Protein AF-D8LUQ8-F1 (afdb_monomer_lite)

pLDDT: mean 88.73, std 14.88, range [26.7, 98.81]

InterPro domains:
  IPR000489 Pterin-binding domain [PF00809] (180-424)
  IPR000489 Pterin-binding domain [PS00792] (179-194)
  IPR000489 Pterin-binding domain [PS00793] (213-226)
  IPR000489 Pterin-binding domain [PS50972] (177-434)
  IPR000550 7,8-Dihydro-6-hydroxymethylpterin-pyrophosphokinase, HPPK [PF01288] (4-136)
  IPR000550 7,8-Dihydro-6-hydroxymethylpterin-pyrophosphokinase, HPPK [PS00794] (85-96)
  IPR000550 7,8-Dihydro-6-hydroxymethylpterin-pyrophosphokinase, HPPK [TIGR01498] (3-136)
  IPR000550 7,8-Dihydro-6-hydroxymethylpterin-pyrophosphokinase, HPPK [cd00483] (3-134)
  IPR002109 Glutaredoxin [PF00462] (478-540)
  IPR006390 Dihydropteroate synthase domain [TIGR01496] (179-436)
  IPR006390 Dihydropteroate synthase domain [cd00739] (177-435)
  IPR011005 Dihydropteroate synthase-like superfamily [G3DSA:3.20.20.20] (165-441)
  IPR011005 Dihydropteroate synthase-like superfamily [SSF51717] (169-439)
  IPR011767 Glutaredoxin active site [PS00195] (480-496)
  IPR011899 Glutaredoxin, eukaryotic/virial [TIGR02180] (478-558)
  IPR014025 Glutaredoxin subgroup [PR00160] (478-496)
  IPR014025 Glutaredoxin subgroup [PR00160] (523-536)
  IPR014025 Glutaredoxin subgroup [PR00160] (537-550)
  IPR035907 7,8-Dihydro-6-hydroxymethylpterin-pyrophosphokinase HPPK superfamily [G3DSA:3.30.70.560] (1-160)
  IPR035907 7,8-Dihydro-6-hydroxymethylpterin-pyrophosphokinase HPPK superfamily [SSF55083] (2-159)

Organism: Blastocystis hominis (NCBI:txid12968)

Foldseek 3Di:
DKWKKKKKAQDDLQVVLVLLLLVLVVVAWAWQAKFFWWWFQQPPDNPTGTMTMIMTMTHHPDDPLVVVVSQVVSQVVQPFDDDPDSDGGRMDIATQADPLDFDWACCSDPDHIDGPNPPCQLADLSNLVNCCLPFQQDARNPVRDGSVRSNVVYDNVRTFGWFAFPVSDTHTQPPFAAEEAEQEQEPVPQPPDDDDDSLVSSLVVVVVLVVLPHQAYEYWDADQAQPGDDDDPVSRLVRGLSNLLVCVVVVPPRAYEYEDLDQVSVVSSVVSPHGEYEHQQLNPVPVVNLLSCQVSLGAYEREDADDGSHCLLVQADDPDLLLVLLLVQLVSLSVSVSSHHHLNRYEYESPQQHSHDLVSSVVNLVVVLVSCVNNSNRAYEYEPQLHPSLCVVVVPDGSVVSLVSLLVSLLSCGVNRHRYYYYNNSNSNVVSRLVSCCVPDPVVVFPVPPDDDDDGPDDPPPCQLLNVVQVLLQVWQKEKEFAPPDVQSVLLVVLLVVLVFDYHYHHLVVDPCSQSNLVSCCVVPVDSHDIFIHGRSDTQGTSVSSVVCSVVVNNNVSRPPD

Structure (mmCIF, N/CA/C/O backbone):
data_AF-D8LUQ8-F1
#
_entry.id   AF-D8LUQ8-F1
#
loop_
_atom_site.group_PDB
_atom_site.id
_atom_site.type_symbol
_atom_site.label_atom_id
_atom_site.label_alt_id
_atom_site.label_comp_id
_atom_site.label_asym_id
_atom_site.label_entity_id
_atom_site.label_seq_id
_atom_site.pdbx_PDB_ins_code
_atom_site.Cartn_x
_atom_site.Cartn_y
_atom_site.Cartn_z
_atom_site.occupancy
_atom_site.B_iso_or_equiv
_atom_site.auth_seq_id
_atom_site.auth_comp_id
_atom_site.auth_asym_id
_atom_site.auth_atom_id
_atom_site.pdbx_PDB_model_num
ATOM 1 N N . MET A 1 1 ? -12.960 21.376 17.945 1.00 94.19 1 MET A N 1
ATOM 2 C CA . MET A 1 1 ? -12.318 20.410 18.875 1.00 94.19 1 MET A CA 1
ATOM 3 C C . MET A 1 1 ? -11.673 19.261 18.103 1.00 94.19 1 MET A C 1
ATOM 5 O O . MET A 1 1 ? -12.253 18.829 17.116 1.00 94.19 1 MET A O 1
ATOM 9 N N . GLN A 1 2 ? -10.505 18.765 18.534 1.00 96.94 2 GLN A N 1
ATOM 10 C CA . GLN A 1 2 ? -9.845 17.589 17.940 1.00 96.94 2 GLN A CA 1
ATOM 11 C C . GLN A 1 2 ? -10.451 16.288 18.478 1.00 96.94 2 GLN A C 1
ATOM 13 O O . GLN A 1 2 ? -10.588 16.130 19.690 1.00 96.94 2 GLN A O 1
ATOM 18 N N . VAL A 1 3 ? -10.766 15.347 17.591 1.00 97.94 3 VAL A N 1
ATOM 19 C CA . VAL A 1 3 ? -11.394 14.066 17.932 1.00 97.94 3 VAL A CA 1
ATOM 20 C C . VAL A 1 3 ? -10.719 12.938 17.160 1.00 97.94 3 VAL A C 1
ATOM 22 O O . VAL A 1 3 ? -10.361 13.102 15.993 1.00 97.94 3 VAL A O 1
ATOM 25 N N . PHE A 1 4 ? -10.577 11.783 17.802 1.00 98.31 4 PHE A N 1
ATOM 26 C CA . PHE A 1 4 ? -10.117 10.557 17.156 1.00 98.31 4 PHE A CA 1
ATOM 27 C C . PHE A 1 4 ? -11.266 9.557 17.095 1.00 98.31 4 PHE A C 1
ATOM 29 O O . PHE A 1 4 ? -11.892 9.276 18.119 1.00 98.31 4 PHE A O 1
ATOM 36 N N . LEU A 1 5 ? -11.543 9.031 15.903 1.00 98.12 5 LEU A N 1
ATOM 37 C CA . LEU A 1 5 ? -12.611 8.067 15.653 1.00 98.12 5 LEU A CA 1
ATOM 38 C C . LEU A 1 5 ? -12.009 6.754 15.146 1.00 98.12 5 LEU A C 1
ATOM 40 O O . LEU A 1 5 ? -11.190 6.773 14.229 1.00 98.12 5 LEU A O 1
ATOM 44 N N . ALA A 1 6 ? -12.418 5.622 15.712 1.00 97.56 6 ALA A N 1
ATOM 45 C CA . ALA A 1 6 ? -12.130 4.307 15.145 1.00 97.56 6 ALA A CA 1
ATOM 46 C C . ALA A 1 6 ? -13.160 3.963 14.068 1.00 97.56 6 ALA A C 1
ATOM 48 O O . ALA A 1 6 ? -14.345 4.240 14.237 1.00 97.56 6 ALA A O 1
ATOM 49 N N . LEU A 1 7 ? -12.696 3.331 12.992 1.00 96.94 7 LEU A N 1
ATOM 50 C CA . LEU A 1 7 ? -13.496 2.801 11.894 1.00 96.94 7 LEU A CA 1
ATOM 51 C C . LEU A 1 7 ? -13.248 1.295 11.783 1.00 96.94 7 LEU A C 1
ATOM 53 O O . LEU A 1 7 ? -12.090 0.882 11.734 1.00 96.94 7 LEU A O 1
ATOM 57 N N . GLY A 1 8 ? -14.310 0.492 11.703 1.00 95.56 8 GLY A N 1
ATOM 58 C CA . GLY A 1 8 ? -14.206 -0.967 11.591 1.00 95.56 8 GLY A CA 1
ATOM 59 C C . GLY A 1 8 ? -15.262 -1.581 10.671 1.00 95.56 8 GLY A C 1
ATOM 60 O O . GLY A 1 8 ? -16.427 -1.196 10.723 1.00 95.56 8 GLY A O 1
ATOM 61 N N . SER A 1 9 ? -14.884 -2.549 9.833 1.00 94.19 9 SER A N 1
ATOM 62 C CA . SER A 1 9 ? -15.820 -3.289 8.967 1.00 94.19 9 SER A CA 1
ATOM 63 C C . SER A 1 9 ? -15.383 -4.741 8.771 1.00 94.19 9 SER A C 1
ATOM 65 O O . SER A 1 9 ? -14.209 -4.989 8.497 1.00 94.19 9 SER A O 1
ATOM 67 N N . ASN A 1 10 ? -16.312 -5.699 8.865 1.00 90.00 10 ASN A N 1
ATOM 68 C CA . ASN A 1 10 ? -16.039 -7.121 8.591 1.00 90.00 10 ASN A CA 1
ATOM 69 C C . ASN A 1 10 ? -17.071 -7.827 7.698 1.00 90.00 10 ASN A C 1
ATOM 71 O O . ASN A 1 10 ? -16.966 -9.032 7.487 1.00 90.00 10 ASN A O 1
ATOM 75 N N . ILE A 1 11 ? -18.045 -7.100 7.146 1.00 85.12 11 ILE A N 1
ATOM 76 C CA . ILE A 1 11 ? -19.041 -7.645 6.214 1.00 85.12 11 ILE A CA 1
ATOM 77 C C . ILE A 1 11 ? -18.787 -7.097 4.808 1.00 85.12 11 ILE A C 1
ATOM 79 O O . ILE A 1 11 ? -18.533 -5.905 4.643 1.00 85.12 11 ILE A O 1
ATOM 83 N N . GLY A 1 12 ? -18.938 -7.949 3.789 1.00 85.19 12 GLY A N 1
ATOM 84 C CA . GLY A 1 12 ? -18.975 -7.545 2.382 1.00 85.19 12 GLY A CA 1
ATOM 85 C C . GLY A 1 12 ? -17.694 -6.853 1.909 1.00 85.19 12 GLY A C 1
ATOM 86 O O . GLY A 1 12 ? -16.588 -7.238 2.286 1.00 85.19 12 GLY A O 1
ATOM 87 N N . ASN A 1 13 ? -17.836 -5.814 1.080 1.00 87.44 13 ASN A N 1
ATOM 88 C CA . ASN A 1 13 ? -16.705 -5.019 0.597 1.00 87.44 13 ASN A CA 1
ATOM 89 C C . ASN A 1 13 ? -16.265 -4.010 1.681 1.00 87.44 13 ASN A C 1
ATOM 91 O O . ASN A 1 13 ? -16.619 -2.829 1.655 1.00 87.44 13 ASN A O 1
ATOM 95 N N . ARG A 1 14 ? -15.511 -4.520 2.664 1.00 92.62 14 ARG A N 1
ATOM 96 C CA . ARG A 1 14 ? -15.086 -3.824 3.894 1.00 92.62 14 ARG A CA 1
ATOM 97 C C . ARG A 1 14 ? -14.444 -2.460 3.620 1.00 92.62 14 ARG A C 1
ATOM 99 O O . ARG A 1 14 ? -14.806 -1.459 4.230 1.00 92.62 14 ARG A O 1
ATOM 106 N N . GLN A 1 15 ? -13.532 -2.397 2.656 1.00 91.38 15 GLN A N 1
ATOM 107 C CA . GLN A 1 15 ? -12.870 -1.156 2.246 1.00 91.38 15 GLN A CA 1
ATOM 108 C C . GLN A 1 15 ? -13.861 -0.125 1.679 1.00 91.38 15 GLN A C 1
ATOM 110 O O . GLN A 1 15 ? -13.803 1.040 2.059 1.00 91.38 15 GLN A O 1
ATOM 115 N N . LYS A 1 16 ? -14.833 -0.532 0.843 1.00 91.62 16 LYS A N 1
ATOM 116 C CA . LYS A 1 16 ? -15.834 0.379 0.270 1.00 91.62 16 LYS A CA 1
ATOM 117 C C . LYS A 1 16 ? -16.682 0.990 1.376 1.00 91.62 16 LYS A C 1
ATOM 119 O O . LYS A 1 16 ? -17.020 2.173 1.305 1.00 91.62 16 LYS A O 1
ATOM 124 N N . HIS A 1 17 ? -16.982 0.215 2.418 1.00 94.38 17 HIS A N 1
ATOM 125 C CA . HIS A 1 17 ? -17.635 0.737 3.613 1.00 94.38 17 HIS A CA 1
ATOM 126 C C . HIS A 1 17 ? -16.763 1.791 4.306 1.00 94.38 17 HIS A C 1
ATOM 128 O O . HIS A 1 17 ? -17.262 2.875 4.590 1.00 94.38 17 HIS A O 1
ATOM 134 N N . LEU A 1 18 ? -15.463 1.547 4.492 1.00 95.31 18 LEU A N 1
ATOM 135 C CA . LEU A 1 18 ? -14.548 2.531 5.088 1.00 95.31 18 LEU A CA 1
ATOM 136 C C . LEU A 1 18 ? -14.439 3.827 4.261 1.00 95.31 18 LEU A C 1
ATOM 138 O O . LEU A 1 18 ? -14.571 4.912 4.827 1.00 95.31 18 LEU A O 1
ATOM 142 N N . TYR A 1 19 ? -14.291 3.749 2.932 1.00 94.31 19 TYR A N 1
ATOM 143 C CA . TYR A 1 19 ? -14.283 4.941 2.064 1.00 94.31 19 TYR A CA 1
ATOM 144 C C . TYR A 1 19 ? -15.612 5.707 2.131 1.00 94.31 19 TYR A C 1
ATOM 146 O O . TYR A 1 19 ? -15.629 6.935 2.234 1.00 94.31 19 TYR A O 1
ATOM 154 N N . THR A 1 20 ? -16.739 4.989 2.137 1.00 94.75 20 THR A N 1
ATOM 155 C CA . THR A 1 20 ? -18.073 5.597 2.263 1.00 94.75 20 THR A CA 1
ATOM 156 C C . THR A 1 20 ? -18.247 6.278 3.621 1.00 94.75 20 THR A C 1
ATOM 158 O O . THR A 1 20 ? -18.780 7.387 3.688 1.00 94.75 20 THR A O 1
ATOM 161 N N . ALA A 1 21 ? -17.760 5.656 4.698 1.00 95.94 21 ALA A N 1
ATOM 162 C CA . ALA A 1 21 ? -17.784 6.222 6.040 1.00 95.94 21 ALA A CA 1
ATOM 163 C C . ALA A 1 21 ? -16.956 7.510 6.114 1.00 95.94 21 ALA A C 1
ATOM 165 O O . ALA A 1 21 ? -17.460 8.521 6.596 1.00 95.94 21 ALA A O 1
ATOM 166 N N . LEU A 1 22 ? -15.736 7.522 5.561 1.00 95.56 22 LEU A N 1
ATOM 167 C CA . LEU A 1 22 ? -14.912 8.732 5.473 1.00 95.56 22 LEU A CA 1
ATOM 168 C C . LEU A 1 22 ? -15.603 9.846 4.676 1.00 95.56 22 LEU A C 1
ATOM 170 O O . LEU A 1 22 ? -15.629 10.992 5.125 1.00 95.56 22 LEU A O 1
ATOM 174 N N . SER A 1 23 ? -16.205 9.519 3.528 1.00 94.12 23 SER A N 1
ATOM 175 C CA . SER A 1 23 ? -16.953 10.485 2.711 1.00 94.12 23 SER A CA 1
ATOM 176 C C . SER A 1 23 ? -18.131 11.097 3.479 1.00 94.12 23 SER A C 1
ATOM 178 O O . SER A 1 23 ? -18.340 12.311 3.439 1.00 94.12 23 SER A O 1
ATOM 180 N N . LYS A 1 24 ? -18.873 10.286 4.244 1.00 95.75 24 LYS A N 1
ATOM 181 C CA . LYS A 1 24 ? -19.963 10.769 5.103 1.00 95.75 24 LYS A CA 1
ATOM 182 C C . LYS A 1 24 ? -19.452 11.593 6.290 1.00 95.75 24 LYS A C 1
ATOM 184 O O . LYS A 1 24 ? -20.030 12.638 6.575 1.00 95.75 24 LYS A O 1
ATOM 189 N N . LEU A 1 25 ? -18.360 11.181 6.937 1.00 95.88 25 LEU A N 1
ATOM 190 C CA . LEU A 1 25 ? -17.743 11.912 8.051 1.00 95.88 25 LEU A CA 1
ATOM 191 C C . LEU A 1 25 ? -17.271 13.309 7.633 1.00 95.88 25 LEU A C 1
ATOM 193 O O . LEU A 1 25 ? -17.487 14.265 8.372 1.00 95.88 25 LEU A O 1
ATOM 197 N N . ARG A 1 26 ? -16.726 13.461 6.420 1.00 93.88 26 ARG A N 1
ATOM 198 C CA . ARG A 1 26 ? -16.320 14.770 5.870 1.00 93.88 26 ARG A CA 1
ATOM 199 C C . ARG A 1 26 ? -17.456 15.782 5.752 1.00 93.88 26 ARG A C 1
ATOM 201 O O . ARG A 1 26 ? -17.197 16.978 5.688 1.00 93.88 26 ARG A O 1
ATOM 208 N N . ARG A 1 27 ? -18.710 15.324 5.711 1.00 94.62 27 ARG A N 1
ATOM 209 C CA . ARG A 1 27 ? -19.885 16.208 5.651 1.00 94.62 27 ARG A CA 1
ATOM 210 C C . ARG A 1 27 ? -20.254 16.797 7.012 1.00 94.62 27 ARG A C 1
ATOM 212 O O . ARG A 1 27 ? -21.011 17.758 7.049 1.00 94.62 27 ARG A O 1
ATOM 219 N N . ILE A 1 28 ? -19.761 16.211 8.105 1.00 95.12 28 ILE A N 1
ATOM 220 C CA . ILE A 1 28 ? -20.107 16.604 9.482 1.00 95.12 28 ILE A CA 1
ATOM 221 C C . ILE A 1 28 ? -18.893 17.052 10.311 1.00 95.12 28 ILE A C 1
ATOM 223 O O . ILE A 1 28 ? -19.059 17.646 11.373 1.00 95.12 28 ILE A O 1
ATOM 227 N N . ALA A 1 29 ? -17.675 16.764 9.851 1.00 95.56 29 ALA A N 1
ATOM 228 C CA . ALA A 1 29 ? -16.430 17.132 10.510 1.00 95.56 29 ALA A CA 1
ATOM 229 C C . ALA A 1 29 ? -15.303 17.334 9.485 1.00 95.56 29 ALA A C 1
ATOM 231 O O . ALA A 1 29 ? -15.296 16.736 8.409 1.00 95.56 29 ALA A O 1
ATOM 232 N N . SER A 1 30 ? -14.308 18.148 9.836 1.00 95.31 30 SER A N 1
ATOM 233 C CA . SER A 1 30 ? -13.109 18.341 9.021 1.00 95.31 30 SER A CA 1
ATOM 234 C C . SER A 1 30 ? -12.142 17.178 9.249 1.00 95.31 30 SER A C 1
ATOM 236 O O . SER A 1 30 ? -11.508 17.093 10.298 1.00 95.31 30 SER A O 1
ATOM 238 N N . LEU A 1 31 ? -12.032 16.265 8.281 1.00 94.56 31 LEU A N 1
ATOM 239 C CA . LEU A 1 31 ? -11.044 15.185 8.316 1.00 94.56 31 LEU A CA 1
ATOM 240 C C . LEU A 1 31 ? -9.633 15.767 8.170 1.00 94.56 31 LEU A C 1
ATOM 242 O O . LEU A 1 31 ? -9.360 16.467 7.199 1.00 94.56 31 LEU A O 1
ATOM 246 N N . LYS A 1 32 ? -8.749 15.467 9.124 1.00 94.56 32 LYS A N 1
ATOM 247 C CA . LYS A 1 32 ? -7.365 15.963 9.146 1.00 94.56 32 LYS A CA 1
ATOM 248 C C . LYS A 1 32 ? -6.334 14.899 8.815 1.00 94.56 32 LYS A C 1
ATOM 250 O O . LYS A 1 32 ? -5.311 15.227 8.233 1.00 94.56 32 LYS A O 1
ATOM 255 N N . ASP A 1 33 ? -6.576 13.659 9.229 1.00 94.56 33 ASP A N 1
ATOM 256 C CA . ASP A 1 33 ? -5.635 12.556 9.036 1.00 94.56 33 ASP A CA 1
ATOM 257 C C . ASP A 1 33 ? -6.355 11.203 9.146 1.00 94.56 33 ASP A C 1
ATOM 259 O O . ASP A 1 33 ? -7.444 11.098 9.724 1.00 94.56 33 ASP A O 1
ATOM 263 N N . THR A 1 34 ? -5.721 10.158 8.636 1.00 97.50 34 THR A N 1
ATOM 264 C CA . THR A 1 34 ? -6.110 8.755 8.797 1.00 97.50 34 THR A CA 1
ATOM 265 C C . THR A 1 34 ? -4.868 7.928 9.101 1.00 97.50 34 THR A C 1
ATOM 267 O O . THR A 1 34 ? -3.798 8.204 8.565 1.00 97.50 34 THR A O 1
ATOM 270 N N . SER A 1 35 ? -5.009 6.872 9.892 1.00 98.06 35 SER A N 1
ATOM 271 C CA . SER A 1 35 ? -3.967 5.863 10.082 1.00 98.06 35 SER A CA 1
ATOM 272 C C . SER A 1 35 ? -3.723 5.065 8.798 1.00 98.06 35 SER A C 1
ATOM 274 O O . SER A 1 35 ? -4.398 5.267 7.786 1.00 98.06 35 SER A O 1
ATOM 276 N N . PHE A 1 36 ? -2.817 4.088 8.846 1.00 97.75 36 PHE A N 1
ATOM 277 C CA . PHE A 1 36 ? -2.849 3.011 7.857 1.00 97.75 36 PHE A CA 1
ATOM 278 C C . PHE A 1 36 ? -4.036 2.072 8.113 1.00 97.75 36 PHE A C 1
ATOM 280 O O . PHE A 1 36 ? -4.736 2.188 9.126 1.00 97.75 36 PHE A O 1
ATOM 287 N N . LEU A 1 37 ? -4.270 1.155 7.179 1.00 97.19 37 LEU A N 1
ATOM 288 C CA . LEU A 1 37 ? -5.329 0.163 7.264 1.00 97.19 37 LEU A CA 1
ATOM 289 C C . LEU A 1 37 ? -4.776 -1.141 7.832 1.00 97.19 37 LEU A C 1
ATOM 291 O O . LEU A 1 37 ? -3.694 -1.580 7.436 1.00 97.19 37 LEU A O 1
ATOM 295 N N . TYR A 1 38 ? -5.520 -1.754 8.750 1.00 96.31 38 TYR A N 1
ATOM 296 C CA . TYR A 1 38 ? -5.112 -2.991 9.405 1.00 96.31 38 TYR A CA 1
ATOM 297 C C . TYR A 1 38 ? -6.177 -4.066 9.259 1.00 96.31 38 TYR A C 1
ATOM 299 O O . TYR A 1 38 ? -7.337 -3.840 9.595 1.00 96.31 38 TYR A O 1
ATOM 307 N N . ASP A 1 39 ? -5.768 -5.244 8.804 1.00 92.81 39 ASP A N 1
ATOM 308 C CA . ASP A 1 39 ? -6.591 -6.444 8.788 1.00 92.81 39 ASP A CA 1
ATOM 309 C C . ASP A 1 39 ? -6.360 -7.232 10.080 1.00 92.81 39 ASP A C 1
ATOM 311 O O . ASP A 1 39 ? -5.232 -7.633 10.380 1.00 92.81 39 ASP A O 1
ATOM 315 N N . THR A 1 40 ? -7.412 -7.451 10.868 1.00 89.12 40 THR A N 1
ATOM 316 C CA . THR A 1 40 ? -7.313 -8.015 12.223 1.00 89.12 40 THR A CA 1
ATOM 317 C C . THR A 1 40 ? -8.319 -9.140 12.440 1.00 89.12 40 THR A C 1
ATOM 319 O O . THR A 1 40 ? -9.447 -9.087 11.945 1.00 89.12 40 THR A O 1
ATOM 322 N N . LYS A 1 41 ? -7.966 -10.144 13.252 1.00 82.06 41 LYS A N 1
ATOM 323 C CA . LYS A 1 41 ? -8.953 -11.129 13.725 1.00 82.06 41 LYS A CA 1
ATOM 324 C C . LYS A 1 41 ? -10.044 -10.440 14.548 1.00 82.06 41 LYS A C 1
ATOM 326 O O . LYS A 1 41 ? -9.816 -9.388 15.153 1.00 82.06 41 LYS A O 1
ATOM 331 N N . ALA A 1 42 ? -11.230 -11.036 14.577 1.00 73.62 42 ALA A N 1
ATOM 332 C CA . ALA A 1 42 ? -12.265 -10.624 15.510 1.00 73.62 42 ALA A CA 1
ATOM 333 C C . ALA A 1 42 ? -11.797 -10.921 16.945 1.00 73.62 42 ALA A C 1
ATOM 335 O O . ALA A 1 42 ? -11.391 -12.036 17.254 1.00 73.62 42 ALA A O 1
ATOM 336 N N . MET A 1 43 ? -11.829 -9.916 17.825 1.00 62.88 43 MET A N 1
ATOM 337 C CA . MET A 1 43 ? -11.253 -10.039 19.173 1.00 62.88 43 MET A CA 1
ATOM 338 C C . MET A 1 43 ? -12.047 -10.975 20.101 1.00 62.88 43 MET A C 1
ATOM 340 O O . MET A 1 43 ? -11.480 -11.500 21.053 1.00 62.88 43 MET A O 1
ATOM 344 N N . TYR A 1 44 ? -13.351 -11.153 19.870 1.00 58.12 44 TYR A N 1
ATOM 345 C CA . TYR A 1 44 ? -14.238 -11.855 20.810 1.00 58.12 44 TYR A CA 1
ATOM 346 C C . TYR A 1 44 ? -14.945 -13.077 20.214 1.00 58.12 44 TYR A C 1
ATOM 348 O O . TYR A 1 44 ? -15.579 -13.812 20.963 1.00 58.12 44 TYR A O 1
ATOM 356 N N . GLU A 1 45 ? -14.850 -13.298 18.898 1.00 58.12 45 GLU A N 1
ATOM 357 C CA . GLU A 1 45 ? -15.510 -14.417 18.220 1.00 58.12 45 GLU A CA 1
ATOM 358 C C . GLU A 1 45 ? -14.642 -14.984 17.099 1.00 58.12 45 GLU A C 1
ATOM 360 O O . GLU A 1 45 ? -14.465 -14.357 16.058 1.00 58.12 45 GLU A O 1
ATOM 365 N N . GLU A 1 46 ? -14.141 -16.201 17.292 1.00 57.06 46 GLU A N 1
ATOM 366 C CA . GLU A 1 46 ? -13.213 -16.856 16.359 1.00 57.06 46 GLU A CA 1
ATOM 367 C C . GLU A 1 46 ? -13.856 -17.207 15.004 1.00 57.06 46 GLU A C 1
ATOM 369 O O . GLU A 1 46 ? -13.160 -17.304 14.000 1.00 57.06 46 GLU A O 1
ATOM 374 N N . ASN A 1 47 ? -15.188 -17.319 14.942 1.00 58.31 47 ASN A N 1
ATOM 375 C CA . ASN A 1 47 ? -15.930 -17.711 13.735 1.00 58.31 47 ASN A CA 1
ATOM 376 C C . ASN A 1 47 ? -16.382 -16.529 12.851 1.00 58.31 47 ASN A C 1
ATOM 378 O O . ASN A 1 47 ? -17.236 -16.707 11.980 1.00 58.31 47 ASN A O 1
ATOM 382 N N . GLN A 1 48 ? -15.864 -15.316 13.074 1.00 63.53 48 GLN A N 1
ATOM 383 C CA . GLN A 1 48 ? -16.188 -14.145 12.252 1.00 63.53 48 GLN A CA 1
ATOM 384 C C . GLN A 1 48 ? -15.099 -13.844 11.216 1.00 63.53 48 GLN A C 1
ATOM 386 O O . GLN A 1 48 ? -13.906 -14.025 11.456 1.00 63.53 48 GLN A O 1
ATOM 391 N N . SER A 1 49 ? -15.513 -13.287 10.075 1.00 77.44 49 SER A N 1
ATOM 392 C CA . SER A 1 49 ? -14.587 -12.703 9.104 1.00 77.44 49 SER A CA 1
ATOM 393 C C . SER A 1 49 ? -13.712 -11.626 9.754 1.00 77.44 49 SER A C 1
ATOM 395 O O . SER A 1 49 ? -14.151 -10.896 10.650 1.00 77.44 49 SER A O 1
ATOM 397 N N . ARG A 1 50 ? -12.471 -11.510 9.269 1.00 87.56 50 ARG A N 1
ATOM 398 C CA . ARG A 1 50 ? -11.502 -10.513 9.737 1.00 87.56 50 ARG A CA 1
ATOM 399 C C . ARG A 1 50 ? -12.017 -9.087 9.515 1.00 87.56 50 ARG A C 1
ATOM 401 O O . ARG A 1 50 ? -12.705 -8.797 8.531 1.00 87.56 50 ARG A O 1
ATOM 408 N N . PHE A 1 51 ? -11.652 -8.186 10.416 1.00 90.62 51 PHE A N 1
ATOM 409 C CA . PHE A 1 51 ? -12.003 -6.773 10.351 1.00 90.62 51 PHE A CA 1
ATOM 410 C C . PHE A 1 51 ? -10.930 -5.980 9.616 1.00 90.62 51 PHE A C 1
ATOM 412 O O . PHE A 1 51 ? -9.747 -6.155 9.885 1.00 90.62 51 PHE A O 1
ATOM 419 N N . LEU A 1 52 ? -11.354 -5.038 8.775 1.00 95.19 52 LEU A N 1
ATOM 420 C CA . LEU A 1 52 ? -10.515 -3.902 8.411 1.00 95.19 52 LEU A CA 1
ATOM 421 C C . LEU A 1 52 ? -10.751 -2.782 9.421 1.00 95.19 52 LEU A C 1
ATOM 423 O O . LEU A 1 52 ? -11.887 -2.328 9.577 1.00 95.19 52 LEU A O 1
ATOM 427 N N . ASN A 1 53 ? -9.682 -2.362 10.093 1.00 97.00 53 ASN A N 1
ATOM 428 C CA . ASN A 1 53 ? -9.684 -1.329 11.119 1.00 97.00 53 ASN A CA 1
ATOM 429 C C . ASN A 1 53 ? -8.763 -0.171 10.744 1.00 97.00 53 ASN A C 1
ATOM 431 O O . ASN A 1 53 ? -7.658 -0.368 10.233 1.00 97.00 53 ASN A O 1
ATOM 435 N N . ALA A 1 54 ? -9.207 1.038 11.067 1.00 97.81 54 ALA A N 1
ATOM 436 C CA . ALA A 1 54 ? -8.402 2.243 10.982 1.00 97.81 54 ALA A CA 1
ATOM 437 C C . ALA A 1 54 ? -8.861 3.283 12.009 1.00 97.81 54 ALA A C 1
ATOM 439 O O . ALA A 1 54 ? -9.928 3.163 12.609 1.00 97.81 54 ALA A O 1
ATOM 440 N N . VAL A 1 55 ? -8.063 4.329 12.197 1.00 98.25 55 VAL A N 1
ATOM 441 C CA . VAL A 1 55 ? -8.431 5.511 12.979 1.00 98.25 55 VAL A CA 1
ATOM 442 C C . VAL A 1 55 ? -8.391 6.726 12.069 1.00 98.25 55 VAL A C 1
ATOM 444 O O . VAL A 1 55 ? -7.524 6.839 11.203 1.00 98.25 55 VAL A O 1
ATOM 447 N N . CYS A 1 56 ? -9.322 7.653 12.259 1.00 97.69 56 CYS A N 1
ATOM 448 C CA . CYS A 1 56 ? -9.257 8.967 11.644 1.00 97.69 56 CYS A CA 1
ATOM 449 C C . CYS A 1 56 ? -9.243 10.073 12.696 1.00 97.69 56 CYS A C 1
ATOM 451 O O . CYS A 1 56 ? -9.857 9.975 13.761 1.00 97.69 56 CYS A O 1
ATOM 453 N N . LYS A 1 57 ? -8.508 11.136 12.381 1.00 97.50 57 LYS A N 1
ATOM 454 C CA . LYS A 1 57 ? -8.450 12.367 13.160 1.00 97.50 57 LYS A CA 1
ATOM 455 C C . LYS A 1 57 ? -9.340 13.394 12.484 1.00 97.50 57 LYS A C 1
ATOM 457 O O . LYS A 1 57 ? -9.147 13.705 11.306 1.00 97.50 57 LYS A O 1
ATOM 462 N N . VAL A 1 58 ? -10.290 13.936 13.232 1.00 97.19 58 VAL A N 1
ATOM 463 C CA . VAL A 1 58 ? -11.228 14.946 12.743 1.00 97.19 58 VAL A CA 1
ATOM 464 C C . VAL A 1 58 ? -11.245 16.165 13.657 1.00 97.19 58 VAL A C 1
ATOM 466 O O . VAL A 1 58 ? -10.904 16.088 14.838 1.00 97.19 58 VAL A O 1
ATOM 469 N N . GLU A 1 59 ? -11.668 17.295 13.107 1.00 97.25 59 GLU A N 1
ATOM 470 C CA . GLU A 1 59 ? -12.028 18.488 13.863 1.00 97.25 59 GLU A CA 1
ATOM 471 C C . GLU A 1 59 ? -13.512 18.798 13.685 1.00 97.25 59 GLU A C 1
ATOM 473 O O . GLU A 1 59 ? -14.034 18.774 12.570 1.00 97.25 59 GLU A O 1
ATOM 478 N N . THR A 1 60 ? -14.197 19.076 14.790 1.00 97.12 60 THR A N 1
ATOM 479 C CA . THR A 1 60 ? -15.627 19.401 14.796 1.00 97.12 60 THR A CA 1
ATOM 480 C C . THR A 1 60 ? -15.980 20.356 15.932 1.00 97.12 60 THR A C 1
ATOM 482 O O . THR A 1 60 ? -15.296 20.374 16.959 1.00 97.12 60 THR A O 1
ATOM 485 N N . ASP A 1 61 ? -17.050 21.124 15.748 1.00 96.44 61 ASP A N 1
ATOM 486 C CA . ASP A 1 61 ? -17.627 22.023 16.758 1.00 96.44 61 ASP A CA 1
ATOM 487 C C . ASP A 1 61 ? -18.868 21.420 17.439 1.00 96.44 61 ASP A C 1
ATOM 489 O O . ASP A 1 61 ? -19.479 22.045 18.303 1.00 96.44 61 ASP A O 1
ATOM 493 N N . MET A 1 62 ? -19.245 20.196 17.060 1.00 96.00 62 MET A N 1
ATOM 494 C CA . MET A 1 62 ? -20.348 19.453 17.671 1.00 96.00 62 MET A CA 1
ATOM 495 C C . MET A 1 62 ? -20.070 19.163 19.153 1.00 96.00 62 MET A C 1
ATOM 497 O O . MET A 1 62 ? -18.922 19.100 19.578 1.00 96.00 62 MET A O 1
ATOM 501 N N . SER A 1 63 ? -21.101 18.934 19.966 1.00 94.69 63 SER A N 1
ATOM 502 C CA . SER A 1 63 ? -20.882 18.345 21.294 1.00 94.69 63 SER A CA 1
ATOM 503 C C . SER A 1 63 ? -20.535 16.847 21.172 1.00 94.69 63 SER A C 1
ATOM 505 O O . SER A 1 63 ? -20.852 16.228 20.150 1.00 94.69 63 SER A O 1
ATOM 507 N N . PRO A 1 64 ? -19.935 16.208 22.198 1.00 94.06 64 PRO A N 1
ATOM 508 C CA . PRO A 1 64 ? -19.705 14.761 22.185 1.00 94.06 64 PRO A CA 1
ATOM 509 C C . PRO A 1 64 ? -20.968 13.929 21.904 1.00 94.06 64 PRO A C 1
ATOM 511 O O . PRO A 1 64 ? -20.906 12.943 21.170 1.00 94.06 64 PRO A O 1
ATOM 514 N N . SER A 1 65 ? -22.120 14.336 22.450 1.00 91.62 65 SER A N 1
ATOM 515 C CA . SER A 1 65 ? -23.411 13.678 22.211 1.00 91.62 65 SER A CA 1
ATOM 516 C C . SER A 1 65 ? -23.902 13.856 20.777 1.00 91.62 65 SER A C 1
ATOM 518 O O . SER A 1 65 ? -24.344 12.881 20.169 1.00 91.62 65 SER A O 1
ATOM 520 N N . ASP A 1 66 ? -23.779 15.059 20.209 1.00 92.81 66 ASP A N 1
ATOM 521 C CA . ASP A 1 66 ? -24.210 15.313 18.830 1.00 92.81 66 ASP A CA 1
ATOM 522 C C . ASP A 1 66 ? -23.320 14.568 17.831 1.00 92.81 66 ASP A C 1
ATOM 524 O O . ASP A 1 66 ? -23.811 14.012 16.845 1.00 92.81 66 ASP A O 1
ATOM 528 N N . LEU A 1 67 ? -22.012 14.501 18.101 1.00 94.50 67 LEU A N 1
ATOM 529 C CA . LEU A 1 67 ? -21.086 13.733 17.277 1.00 94.50 67 LEU A CA 1
ATOM 530 C C . LEU A 1 67 ? -21.395 12.234 17.337 1.00 94.50 67 LEU A C 1
ATOM 532 O O . LEU A 1 67 ? -21.412 11.582 16.292 1.00 94.50 67 LEU A O 1
ATOM 536 N N . LEU A 1 68 ? -21.677 11.684 18.526 1.00 92.94 68 LEU A N 1
ATOM 537 C CA . LEU A 1 68 ? -22.101 10.288 18.658 1.00 92.94 68 LEU A CA 1
ATOM 538 C C . LEU A 1 68 ? -23.377 10.040 17.846 1.00 92.94 68 LEU A C 1
ATOM 540 O O . LEU A 1 68 ? -23.431 9.088 17.067 1.00 92.94 68 LEU A O 1
ATOM 544 N N . TYR A 1 69 ? -24.377 10.914 17.984 1.00 91.25 69 TYR A N 1
ATOM 545 C CA . TYR A 1 69 ? -25.628 10.828 17.234 1.00 91.25 69 TYR A CA 1
ATOM 546 C C . TYR A 1 69 ? -25.377 10.810 15.718 1.00 91.25 69 TYR A C 1
ATOM 548 O O . TYR A 1 69 ? -25.907 9.955 15.004 1.00 91.25 69 TYR A O 1
ATOM 556 N N . ALA A 1 70 ? -24.518 11.698 15.215 1.00 93.50 70 ALA A N 1
ATOM 557 C CA . ALA A 1 70 ? -24.176 11.744 13.799 1.00 93.50 70 ALA A CA 1
ATOM 558 C C . ALA A 1 70 ? -23.398 10.502 13.328 1.00 93.50 70 ALA A C 1
ATOM 560 O O . ALA A 1 70 ? -23.713 9.962 12.266 1.00 93.50 70 ALA A O 1
ATOM 561 N N . CYS A 1 71 ? -22.458 9.984 14.126 1.00 93.81 71 CYS A N 1
ATOM 562 C CA . CYS A 1 71 ? -21.752 8.734 13.821 1.00 93.81 71 CYS A CA 1
ATOM 563 C C . CYS A 1 71 ? -22.726 7.552 13.719 1.00 93.81 71 CYS A C 1
ATOM 565 O O . CYS A 1 71 ? -22.689 6.790 12.753 1.00 93.81 71 CYS A O 1
ATOM 567 N N . LYS A 1 72 ? -23.670 7.428 14.659 1.00 91.25 72 LYS A N 1
ATOM 568 C CA . LYS A 1 72 ? -24.667 6.349 14.632 1.00 91.25 72 LYS A CA 1
ATOM 569 C C . LYS A 1 72 ? -25.697 6.501 13.515 1.00 91.25 72 LYS A C 1
ATOM 571 O O . LYS A 1 72 ? -26.175 5.501 12.977 1.00 91.25 72 LYS A O 1
ATOM 576 N N . ARG A 1 73 ? -26.000 7.730 13.092 1.00 91.62 73 ARG A N 1
ATOM 577 C CA . ARG A 1 73 ? -26.764 7.969 11.862 1.00 91.62 73 ARG A CA 1
ATOM 578 C C . ARG A 1 73 ? -26.026 7.487 10.616 1.00 91.62 73 ARG A C 1
ATOM 580 O O . ARG A 1 73 ? -26.649 6.825 9.793 1.00 91.62 73 ARG A O 1
ATOM 587 N N . ILE A 1 74 ? -24.726 7.767 10.498 1.00 93.88 74 ILE A N 1
ATOM 588 C CA . ILE A 1 74 ? -23.891 7.271 9.391 1.00 93.88 74 ILE A CA 1
ATOM 589 C C . ILE A 1 74 ? -23.936 5.743 9.336 1.00 93.88 74 ILE A C 1
ATOM 591 O O . ILE A 1 74 ? -24.201 5.181 8.275 1.00 93.88 74 ILE A O 1
ATOM 595 N N . GLU A 1 75 ? -23.755 5.078 10.478 1.00 93.19 75 GLU A N 1
ATOM 596 C CA . GLU A 1 75 ? -23.852 3.620 10.574 1.00 93.19 75 GLU A CA 1
ATOM 597 C C . GLU A 1 75 ? -25.212 3.095 10.086 1.00 93.19 75 GLU A C 1
ATOM 599 O O . GLU A 1 75 ? -25.268 2.183 9.259 1.00 93.19 75 GLU A O 1
ATOM 604 N N . LYS A 1 76 ? -26.314 3.691 10.561 1.00 90.62 76 LYS A N 1
ATOM 605 C CA . LYS A 1 76 ? -27.678 3.299 10.174 1.00 90.62 76 LYS A CA 1
ATOM 606 C C . LYS A 1 76 ? -27.934 3.504 8.679 1.00 90.62 76 LYS A C 1
ATOM 608 O O . LYS A 1 76 ? -28.484 2.621 8.030 1.00 90.62 76 LYS A O 1
ATOM 613 N N . GLU A 1 77 ? -27.525 4.643 8.121 1.00 92.12 77 GLU A N 1
ATOM 614 C CA . GLU A 1 77 ? -27.655 4.949 6.688 1.00 92.12 77 GLU A CA 1
ATOM 615 C C . GLU A 1 77 ? -26.849 3.989 5.804 1.00 92.12 77 GLU A C 1
ATOM 617 O O . GLU A 1 77 ? -27.208 3.765 4.651 1.00 92.12 77 GLU A O 1
ATOM 622 N N . MET A 1 78 ? -25.762 3.425 6.331 1.00 92.88 78 MET A N 1
ATOM 623 C CA . MET A 1 78 ? -24.948 2.421 5.648 1.00 92.88 78 MET A CA 1
ATOM 624 C C . MET A 1 78 ? -25.488 0.993 5.813 1.00 92.88 78 MET A C 1
ATOM 626 O O . MET A 1 78 ? -24.843 0.050 5.367 1.00 92.88 78 MET A O 1
ATOM 630 N N . GLY A 1 79 ? -26.664 0.819 6.424 1.00 86.75 79 GLY A N 1
ATOM 631 C CA . GLY A 1 79 ? -27.312 -0.485 6.565 1.00 86.75 79 GLY A CA 1
ATOM 632 C C . GLY A 1 79 ? -26.854 -1.279 7.786 1.00 86.75 79 GLY A C 1
ATOM 633 O O . GLY A 1 79 ? -26.980 -2.501 7.803 1.00 86.75 79 GLY A O 1
ATOM 634 N N . ARG A 1 80 ? -26.311 -0.624 8.821 1.00 80.06 80 ARG A N 1
ATOM 635 C CA . ARG A 1 80 ? -26.049 -1.307 10.091 1.00 80.06 80 ARG A CA 1
ATOM 636 C C . ARG A 1 80 ? -27.362 -1.668 10.779 1.00 80.06 80 ARG A C 1
ATOM 638 O O . ARG A 1 80 ? -28.081 -0.799 11.274 1.00 80.06 80 ARG A O 1
ATOM 645 N N . GLU A 1 81 ? -27.613 -2.963 10.895 1.00 75.19 81 GLU A N 1
ATOM 646 C CA . GLU A 1 81 ? -28.685 -3.514 11.717 1.00 75.19 81 GLU A CA 1
ATOM 647 C C . GLU A 1 81 ? -28.168 -3.863 13.119 1.00 75.19 81 GLU A C 1
ATOM 649 O O . GLU A 1 81 ? -27.005 -4.235 13.303 1.00 75.19 81 GLU A O 1
ATOM 654 N N . LYS A 1 82 ? -29.025 -3.734 14.141 1.00 67.56 82 LYS A N 1
ATOM 655 C CA . LYS A 1 82 ? -28.697 -4.232 15.482 1.00 67.56 82 LYS A CA 1
ATOM 656 C C . LYS A 1 82 ? -28.736 -5.760 15.449 1.00 67.56 82 LYS A C 1
ATOM 658 O O . LYS A 1 82 ? -29.808 -6.353 15.461 1.00 67.56 82 LYS A O 1
ATOM 663 N N . THR A 1 83 ? -27.562 -6.375 15.422 1.00 65.56 83 THR A N 1
ATOM 664 C CA . THR A 1 83 ? -27.377 -7.803 15.696 1.00 65.56 83 THR A CA 1
ATOM 665 C C . THR A 1 83 ? -27.189 -8.009 17.209 1.00 65.56 83 THR A C 1
ATOM 667 O O . THR A 1 83 ? -27.719 -7.244 18.019 1.00 65.56 83 THR A O 1
ATOM 670 N N . TYR A 1 84 ? -26.447 -9.034 17.626 1.00 66.50 84 TYR A N 1
ATOM 671 C CA . TYR A 1 84 ? -26.059 -9.231 19.022 1.00 66.50 84 TYR A CA 1
ATOM 672 C C . TYR A 1 84 ? -24.806 -8.408 19.387 1.00 66.50 84 TYR A C 1
ATOM 674 O O . TYR A 1 84 ? -24.099 -7.854 18.538 1.00 66.50 84 TYR A O 1
ATOM 682 N N . ARG A 1 85 ? -24.517 -8.296 20.688 1.00 59.91 85 ARG A N 1
ATOM 683 C CA . ARG A 1 85 ? -23.358 -7.546 21.199 1.00 59.91 85 ARG A CA 1
ATOM 684 C C . ARG A 1 85 ? -22.058 -8.157 20.650 1.00 59.91 85 ARG A C 1
ATOM 686 O O . ARG A 1 85 ? -21.800 -9.317 20.911 1.00 59.91 85 ARG A O 1
ATOM 693 N N . MET A 1 86 ? -21.233 -7.355 19.966 1.00 63.91 86 MET A N 1
ATOM 694 C CA . MET A 1 86 ? -19.998 -7.772 19.254 1.00 63.91 86 MET A CA 1
ATOM 695 C C . MET A 1 86 ? -20.201 -8.566 17.944 1.00 63.91 86 MET A C 1
ATOM 697 O O . MET A 1 86 ? -19.240 -9.121 17.418 1.00 63.91 86 MET A O 1
ATOM 701 N N . GLY A 1 87 ? -21.413 -8.581 17.379 1.00 59.00 87 GLY A N 1
ATOM 702 C CA . GLY A 1 87 ? -21.667 -9.233 16.091 1.00 59.00 87 GLY A CA 1
ATOM 703 C C . GLY A 1 87 ? -21.058 -8.509 14.879 1.00 59.00 87 GLY A C 1
ATOM 704 O O . GLY A 1 87 ? -20.635 -7.353 15.016 1.00 59.00 87 GLY A O 1
ATOM 705 N N . PRO A 1 88 ? -21.059 -9.157 13.695 1.00 70.62 88 PRO A N 1
ATOM 706 C CA . PRO A 1 88 ? -20.568 -8.602 12.433 1.00 70.62 88 PRO A CA 1
ATOM 707 C C . PRO A 1 88 ? -21.227 -7.268 12.064 1.00 70.62 88 PRO A C 1
ATOM 709 O O . PRO A 1 88 ? -22.404 -7.040 12.360 1.00 70.62 88 PRO A O 1
ATOM 712 N N . ARG A 1 89 ? -20.474 -6.377 11.407 1.00 80.62 89 ARG A N 1
ATOM 713 C CA . ARG A 1 89 ? -20.894 -5.005 11.085 1.00 80.62 89 ARG A CA 1
ATOM 714 C C . ARG A 1 89 ? -20.449 -4.598 9.685 1.00 80.62 89 ARG A C 1
ATOM 716 O O . ARG A 1 89 ? -19.294 -4.776 9.296 1.00 80.62 89 ARG A O 1
ATOM 723 N N . VAL A 1 90 ? -21.371 -3.963 8.963 1.00 88.38 90 VAL A N 1
ATOM 724 C CA . VAL A 1 90 ? -21.081 -3.253 7.709 1.00 88.38 90 VAL A CA 1
ATOM 725 C C . VAL A 1 90 ? -20.110 -2.100 7.972 1.00 88.38 90 VAL A C 1
ATOM 727 O O . VAL A 1 90 ? -19.145 -1.930 7.234 1.00 88.38 90 VAL A O 1
ATOM 730 N N . ILE A 1 91 ? -20.320 -1.346 9.053 1.00 93.50 91 ILE A N 1
ATOM 731 C CA . ILE A 1 91 ? -19.413 -0.298 9.527 1.00 93.50 91 ILE A CA 1
ATOM 732 C C . ILE A 1 91 ? -19.630 -0.039 11.024 1.00 93.50 91 ILE A C 1
ATOM 734 O O . ILE A 1 91 ? -20.758 -0.130 11.520 1.00 93.50 91 ILE A O 1
ATOM 738 N N . ASP A 1 92 ? -18.559 0.308 11.727 1.00 93.12 92 ASP A N 1
ATOM 739 C CA . ASP A 1 92 ? -18.534 0.781 13.109 1.00 93.12 92 ASP A CA 1
ATOM 740 C C . ASP A 1 92 ? -17.714 2.057 13.211 1.00 93.12 92 ASP A C 1
ATOM 742 O O . ASP A 1 92 ? -16.609 2.110 12.672 1.00 93.12 92 ASP A O 1
ATOM 746 N N . VAL A 1 93 ? -18.283 3.075 13.856 1.00 94.62 93 VAL A N 1
ATOM 747 C CA . VAL A 1 93 ? -17.658 4.376 14.085 1.00 94.62 93 VAL A CA 1
ATOM 748 C C . VAL A 1 93 ? -17.742 4.696 15.575 1.00 94.62 93 VAL A C 1
ATOM 750 O O . VAL A 1 93 ? -18.812 5.028 16.094 1.00 94.62 93 VAL A O 1
ATOM 753 N N . ASP A 1 94 ? -16.601 4.611 16.258 1.00 94.50 94 ASP A N 1
ATOM 754 C CA . ASP A 1 94 ? -16.499 4.818 17.705 1.00 94.50 94 ASP A CA 1
ATOM 755 C C . ASP A 1 94 ? -15.644 6.045 18.033 1.00 94.50 94 ASP A C 1
ATOM 757 O O . ASP A 1 94 ? -14.543 6.212 17.508 1.00 94.50 94 ASP A O 1
ATOM 761 N N . ILE A 1 95 ? -16.119 6.886 18.957 1.00 96.06 95 ILE A N 1
ATOM 762 C CA . ILE A 1 95 ? -15.348 8.024 19.475 1.00 96.06 95 ILE A CA 1
ATOM 763 C C . ILE A 1 95 ? -14.312 7.505 20.472 1.00 96.06 95 ILE A C 1
ATOM 765 O O . ILE A 1 95 ? -14.671 6.968 21.518 1.00 96.06 95 ILE A O 1
ATOM 769 N N . LEU A 1 96 ? -13.027 7.688 20.163 1.00 96.81 96 LEU A N 1
ATOM 770 C CA . LEU A 1 96 ? -11.913 7.249 21.004 1.00 96.81 96 LEU A CA 1
ATOM 771 C C . LEU A 1 96 ? -11.503 8.307 22.021 1.00 96.81 96 LEU A C 1
ATOM 773 O O . LEU A 1 96 ? -11.373 8.007 23.204 1.00 96.81 96 LEU A O 1
ATOM 777 N N . PHE A 1 97 ? -11.307 9.536 21.550 1.00 97.44 97 PHE A N 1
ATOM 778 C CA . PHE A 1 97 ? -10.845 10.682 22.329 1.00 97.44 97 PHE A CA 1
ATOM 779 C C . PHE A 1 97 ? -11.528 11.951 21.826 1.00 97.44 97 PHE A C 1
ATOM 781 O O . PHE A 1 97 ? -11.791 12.063 20.629 1.00 97.44 97 PHE A O 1
ATOM 788 N N . TYR A 1 98 ? -11.760 12.910 22.722 1.00 96.69 98 TYR A N 1
ATOM 789 C CA . TYR A 1 98 ? -12.390 14.197 22.427 1.00 96.69 98 TYR A CA 1
ATOM 790 C C . TYR A 1 98 ? -11.641 15.298 23.176 1.00 96.69 98 TYR A C 1
ATOM 792 O O . TYR A 1 98 ? -11.804 15.451 24.383 1.00 96.69 98 TYR A O 1
ATOM 800 N N . GLY A 1 99 ? -10.741 16.010 22.499 1.00 94.19 99 GLY A N 1
ATOM 801 C CA . GLY A 1 99 ? -9.815 16.921 23.173 1.00 94.19 99 GLY A CA 1
ATOM 802 C C . GLY A 1 99 ? -9.010 16.190 24.246 1.00 94.19 99 GLY A C 1
ATOM 803 O O . GLY A 1 99 ? -8.429 15.153 23.957 1.00 94.19 99 GLY A O 1
ATOM 804 N N . ASN A 1 100 ? -9.008 16.703 25.475 1.00 93.62 100 ASN A N 1
ATOM 805 C CA . ASN A 1 100 ? -8.509 16.003 26.668 1.00 93.62 100 ASN A CA 1
ATOM 806 C C . ASN A 1 100 ? -9.650 15.668 27.645 1.00 93.62 100 ASN A C 1
ATOM 808 O O . ASN A 1 100 ? -9.408 15.428 28.831 1.00 93.62 100 ASN A O 1
ATOM 812 N N . ASP A 1 101 ? -10.889 15.689 27.156 1.00 94.62 101 ASP A N 1
ATOM 813 C CA . ASP A 1 101 ? -12.074 15.601 27.993 1.00 94.62 101 ASP A CA 1
ATOM 814 C C . ASP A 1 101 ? -12.279 14.172 28.502 1.00 94.62 101 ASP A C 1
ATOM 816 O O . ASP A 1 101 ? -12.021 13.180 27.811 1.00 94.62 101 ASP A O 1
ATOM 820 N N . VAL A 1 102 ? -12.788 14.080 29.731 1.00 95.69 102 VAL A N 1
ATOM 821 C CA . VAL A 1 102 ? -13.293 12.837 30.315 1.00 95.69 102 VAL A CA 1
ATOM 822 C C . VAL A 1 102 ? -14.803 12.975 30.432 1.00 95.69 102 VAL A C 1
ATOM 824 O O . VAL A 1 102 ? -15.305 13.727 31.266 1.00 95.69 102 VAL A O 1
ATOM 827 N N . VAL A 1 103 ? -15.528 12.273 29.566 1.00 93.25 103 VAL A N 1
ATOM 828 C CA . VAL A 1 103 ? -16.977 12.417 29.397 1.00 93.25 103 VAL A CA 1
ATOM 829 C C . VAL A 1 103 ? -17.662 11.112 29.770 1.00 93.25 103 VAL A C 1
ATOM 831 O O . VAL A 1 103 ? -17.256 10.039 29.325 1.00 93.25 103 VAL A O 1
ATOM 834 N N . LYS A 1 104 ? -18.741 11.212 30.549 1.00 92.38 104 LYS A N 1
ATOM 835 C CA . LYS A 1 104 ? -19.675 10.114 30.796 1.00 92.38 104 LYS A CA 1
ATOM 836 C C . LYS A 1 104 ? -21.100 10.636 30.668 1.00 92.38 104 LYS A C 1
ATOM 838 O O . LYS A 1 104 ? -21.550 11.402 31.516 1.00 92.38 104 LYS A O 1
ATOM 843 N N . ILE A 1 105 ? -21.796 10.233 29.610 1.00 85.75 105 ILE A N 1
ATOM 844 C CA . ILE A 1 105 ? -23.192 10.608 29.362 1.00 85.75 105 ILE A CA 1
ATOM 845 C C . ILE A 1 105 ? -24.024 9.336 29.426 1.00 85.75 105 ILE A C 1
ATOM 847 O O . ILE A 1 105 ? -23.890 8.459 28.574 1.00 85.75 105 ILE A O 1
ATOM 851 N N . ASN A 1 106 ? -24.873 9.246 30.448 1.00 82.25 106 ASN A N 1
ATOM 852 C CA . ASN A 1 106 ? -25.825 8.150 30.579 1.00 82.25 106 ASN A CA 1
ATOM 853 C C . ASN A 1 106 ? -27.092 8.495 29.782 1.00 82.25 106 ASN A C 1
ATOM 855 O O . ASN A 1 106 ? -27.565 9.628 29.882 1.00 82.25 106 ASN A O 1
ATOM 859 N N . LYS A 1 107 ? -27.672 7.527 29.062 1.00 66.69 107 LYS A N 1
ATOM 860 C CA . LYS A 1 107 ? -28.902 7.698 28.258 1.00 66.69 107 LYS A CA 1
ATOM 861 C C . LYS A 1 107 ? -28.795 8.771 27.167 1.00 66.69 107 LYS A C 1
ATOM 863 O O . LYS A 1 107 ? -29.568 9.729 27.145 1.00 66.69 107 LYS A O 1
ATOM 868 N N . VAL A 1 108 ? -27.873 8.590 26.226 1.00 64.75 108 VAL A N 1
ATOM 869 C CA . VAL A 1 108 ? -27.943 9.336 24.962 1.00 64.75 108 VAL A CA 1
ATOM 870 C C . VAL A 1 108 ? -29.231 8.916 24.250 1.00 64.75 108 VAL A C 1
ATOM 872 O O . VAL A 1 108 ? -29.463 7.727 24.044 1.00 64.75 108 VAL A O 1
ATOM 875 N N . GLU A 1 109 ? -30.109 9.864 23.927 1.00 63.38 109 GLU A N 1
ATOM 876 C CA . GLU A 1 109 ? -31.427 9.558 23.364 1.00 63.38 109 GLU A CA 1
ATOM 877 C C . GLU A 1 109 ? -31.300 8.678 22.103 1.00 63.38 109 GLU A C 1
ATOM 879 O O . GLU A 1 109 ? -30.688 9.062 21.106 1.00 63.38 109 GLU A O 1
ATOM 884 N N . GLY A 1 110 ? -31.841 7.454 22.169 1.00 64.94 110 GLY A N 1
ATOM 885 C CA . GLY A 1 110 ? -31.792 6.467 21.083 1.00 64.94 110 GLY A CA 1
ATOM 886 C C . GLY A 1 110 ? -30.547 5.562 21.023 1.00 64.94 110 GLY A C 1
ATOM 887 O O . GLY A 1 110 ? -30.525 4.660 20.179 1.00 64.94 110 GLY A O 1
ATOM 888 N N . PHE A 1 111 ? -29.550 5.732 21.905 1.00 71.06 111 PHE A N 1
ATOM 889 C CA . PHE A 1 111 ? -28.270 4.999 21.876 1.00 71.06 111 PHE A CA 1
ATOM 890 C C . PHE A 1 111 ? -27.764 4.580 23.272 1.00 71.06 111 PHE A C 1
ATOM 892 O O . PHE A 1 111 ? -28.330 4.959 24.295 1.00 71.06 111 PHE A O 1
ATOM 899 N N . ASP A 1 112 ? -26.715 3.749 23.303 1.00 67.62 112 ASP A N 1
ATOM 900 C CA . ASP A 1 112 ? -26.040 3.339 24.543 1.00 67.62 112 ASP A CA 1
ATOM 901 C C . ASP A 1 112 ? -25.269 4.518 25.180 1.00 67.62 112 ASP A C 1
ATOM 903 O O . ASP A 1 112 ? -25.054 5.557 24.551 1.00 67.62 112 ASP A O 1
ATOM 907 N N . ASP A 1 113 ? -24.839 4.355 26.433 1.00 84.44 113 ASP A N 1
ATOM 908 C CA . ASP A 1 113 ? -24.063 5.360 27.169 1.00 84.44 113 ASP A CA 1
ATOM 909 C C . ASP A 1 113 ? -22.760 5.745 26.437 1.00 84.44 113 ASP A C 1
ATOM 911 O O . ASP A 1 113 ? -22.048 4.893 25.899 1.00 84.44 113 ASP A O 1
ATOM 915 N N . LEU A 1 114 ? -22.400 7.033 26.471 1.00 89.12 114 LEU A N 1
ATOM 916 C CA . LEU A 1 114 ? -21.146 7.539 25.904 1.00 89.12 114 LEU A CA 1
ATOM 917 C C . LEU A 1 114 ? -20.081 7.664 26.993 1.00 89.12 114 LEU A C 1
ATOM 919 O O . LEU A 1 114 ? -20.285 8.362 27.987 1.00 89.12 114 LEU A O 1
ATOM 923 N N . THR A 1 115 ? -18.923 7.038 26.776 1.00 93.38 115 THR A N 1
ATOM 924 C CA . THR A 1 115 ? -17.732 7.189 27.624 1.00 93.38 115 THR A CA 1
ATOM 925 C C . THR A 1 115 ? -16.538 7.616 26.777 1.00 93.38 115 THR A C 1
ATOM 927 O O . THR A 1 115 ? -16.207 6.935 25.806 1.00 93.38 115 THR A O 1
ATOM 930 N N . ILE A 1 116 ? -15.893 8.723 27.151 1.00 95.00 116 ILE A N 1
ATOM 931 C CA . ILE A 1 116 ? -14.684 9.252 26.506 1.00 95.00 116 ILE A CA 1
ATOM 932 C C . ILE A 1 116 ? -13.616 9.491 27.589 1.00 95.00 116 ILE A C 1
ATOM 934 O O . ILE A 1 116 ? -13.942 10.097 28.609 1.00 95.00 116 ILE A O 1
ATOM 938 N N . PRO A 1 117 ? -12.354 9.065 27.398 1.00 95.88 117 PRO A N 1
ATOM 939 C CA . PRO A 1 117 ? -11.877 8.198 26.320 1.00 95.88 117 PRO A CA 1
ATOM 940 C C . PRO A 1 117 ? -12.620 6.859 26.259 1.00 95.88 117 PRO A C 1
ATOM 942 O O . PRO A 1 117 ? -13.155 6.408 27.273 1.00 95.88 117 PRO A O 1
ATOM 945 N N . HIS A 1 118 ? -12.673 6.229 25.082 1.00 93.56 118 HIS A N 1
ATOM 946 C CA . HIS A 1 118 ? -13.400 4.970 24.903 1.00 93.56 118 HIS A CA 1
ATOM 947 C C . HIS A 1 118 ? -12.954 3.938 25.951 1.00 93.56 118 HIS A C 1
ATOM 949 O O . HIS A 1 118 ? -11.774 3.594 26.032 1.00 93.56 118 HIS A O 1
ATOM 955 N N . GLN A 1 119 ? -13.908 3.390 26.714 1.00 88.62 119 GLN A N 1
ATOM 956 C CA . GLN A 1 119 ? -13.657 2.630 27.950 1.00 88.62 119 GLN A CA 1
ATOM 957 C C . GLN A 1 119 ? -12.618 1.501 27.811 1.00 88.62 119 GLN A C 1
ATOM 959 O O . GLN A 1 119 ? -11.891 1.208 28.753 1.00 88.62 119 GLN A O 1
ATOM 964 N N . ARG A 1 120 ? -12.550 0.863 26.637 1.00 88.12 120 ARG A N 1
ATOM 965 C CA . ARG A 1 120 ? -11.684 -0.298 26.363 1.00 88.12 120 ARG A CA 1
ATOM 966 C C . ARG A 1 120 ? -10.482 -0.006 25.468 1.00 88.12 120 ARG A C 1
ATOM 968 O O . ARG A 1 120 ? -9.895 -0.932 24.921 1.00 88.12 120 ARG A O 1
ATOM 975 N N . ILE A 1 121 ? -10.138 1.262 25.245 1.00 90.94 121 ILE A N 1
ATOM 976 C CA . ILE A 1 121 ? -9.066 1.609 24.302 1.00 90.94 121 ILE A CA 1
ATOM 977 C C . ILE A 1 121 ? -7.716 0.992 24.693 1.00 90.94 121 ILE A C 1
ATOM 979 O O . ILE A 1 121 ? -7.017 0.470 23.832 1.00 90.94 121 ILE A O 1
ATOM 983 N N . ALA A 1 122 ? -7.402 0.964 25.991 1.00 88.88 122 ALA A N 1
ATOM 984 C CA . ALA A 1 122 ? -6.142 0.442 26.518 1.00 88.88 122 ALA A CA 1
ATOM 985 C C . ALA A 1 122 ? -5.967 -1.081 26.342 1.00 88.88 122 ALA A C 1
ATOM 987 O O . ALA A 1 122 ? -4.869 -1.582 26.540 1.00 88.88 122 ALA A O 1
ATOM 988 N N . GLU A 1 123 ? -7.024 -1.811 25.968 1.00 88.25 123 GLU A N 1
ATOM 989 C CA . GLU A 1 123 ? -7.008 -3.266 25.746 1.00 88.25 123 GLU A CA 1
ATOM 990 C C . GLU A 1 123 ? -6.952 -3.635 24.252 1.00 88.25 123 GLU A C 1
ATOM 992 O O . GLU A 1 123 ? -6.832 -4.809 23.904 1.00 88.25 123 GLU A O 1
ATOM 997 N N . ARG A 1 124 ? -7.112 -2.663 23.341 1.00 90.19 124 ARG A N 1
ATOM 998 C CA . ARG A 1 124 ? -7.405 -2.931 21.925 1.00 90.19 124 ARG A CA 1
ATOM 999 C C . ARG A 1 124 ? -6.216 -2.622 21.026 1.00 90.19 124 ARG A C 1
ATOM 1001 O O . ARG A 1 124 ? -6.083 -1.503 20.531 1.00 90.19 124 ARG A O 1
ATOM 1008 N N . GLY A 1 125 ? -5.412 -3.643 20.723 1.00 91.94 125 GLY A N 1
ATOM 1009 C CA . GLY A 1 125 ? -4.317 -3.548 19.745 1.00 91.94 125 GLY A CA 1
ATOM 1010 C C . GLY A 1 125 ? -4.774 -3.011 18.382 1.00 91.94 125 GLY A C 1
ATOM 1011 O O . GLY A 1 125 ? -4.146 -2.105 17.841 1.00 91.94 125 GLY A O 1
ATOM 1012 N N . PHE A 1 126 ? -5.938 -3.459 17.893 1.00 91.06 126 PHE A N 1
ATOM 1013 C CA . PHE A 1 126 ? -6.530 -3.008 16.623 1.00 91.06 126 PHE A CA 1
ATOM 1014 C C . PHE A 1 126 ? -6.999 -1.541 16.619 1.00 91.06 126 PHE A C 1
ATOM 1016 O O . PHE A 1 126 ? -7.368 -1.033 15.569 1.00 91.06 126 PHE A O 1
ATOM 1023 N N . VAL A 1 127 ? -6.989 -0.858 17.771 1.00 94.75 127 VAL A N 1
ATOM 1024 C CA . VAL A 1 127 ? -7.224 0.591 17.887 1.00 94.75 127 VAL A CA 1
ATOM 1025 C C . VAL A 1 127 ? -5.910 1.324 18.147 1.00 94.75 127 VAL A C 1
ATOM 1027 O O . VAL A 1 127 ? -5.605 2.312 17.483 1.00 94.75 127 VAL A O 1
ATOM 1030 N N . LEU A 1 128 ? -5.112 0.832 19.098 1.00 96.31 128 LEU A N 1
ATOM 1031 C CA . LEU A 1 128 ? -3.859 1.461 19.517 1.00 96.31 128 LEU A CA 1
ATOM 1032 C C . LEU A 1 128 ? -2.799 1.462 18.410 1.00 96.31 128 LEU A C 1
ATOM 1034 O O . LEU A 1 128 ? -2.042 2.426 18.303 1.00 96.31 128 LEU A O 1
ATOM 1038 N N . LYS A 1 129 ? -2.758 0.419 17.570 1.00 95.62 129 LYS A N 1
ATOM 1039 C CA . LYS A 1 129 ? -1.826 0.324 16.441 1.00 95.62 129 LYS A CA 1
ATOM 1040 C C . LYS A 1 129 ? -2.130 1.389 15.368 1.00 95.62 129 LYS A C 1
ATOM 1042 O O . LYS A 1 129 ? -1.237 2.198 15.129 1.00 95.62 129 LYS A O 1
ATOM 1047 N N . PRO A 1 130 ? -3.363 1.504 14.827 1.00 97.19 130 PRO A N 1
ATOM 1048 C CA . PRO A 1 130 ? -3.763 2.653 14.010 1.00 97.19 130 PRO A CA 1
ATOM 1049 C C . PRO A 1 130 ? -3.539 4.017 14.674 1.00 97.19 130 PRO A C 1
ATOM 1051 O O . PRO A 1 130 ? -3.070 4.956 14.038 1.00 97.19 130 PRO A O 1
ATOM 1054 N N . MET A 1 131 ? -3.857 4.147 15.965 1.00 96.94 131 MET A N 1
ATOM 1055 C CA . MET A 1 131 ? -3.690 5.409 16.689 1.00 96.94 131 MET A CA 1
ATOM 1056 C C . MET A 1 131 ? -2.212 5.832 16.761 1.00 96.94 131 MET A C 1
ATOM 1058 O O . MET A 1 131 ? -1.912 7.020 16.643 1.00 96.94 131 MET A O 1
ATOM 1062 N 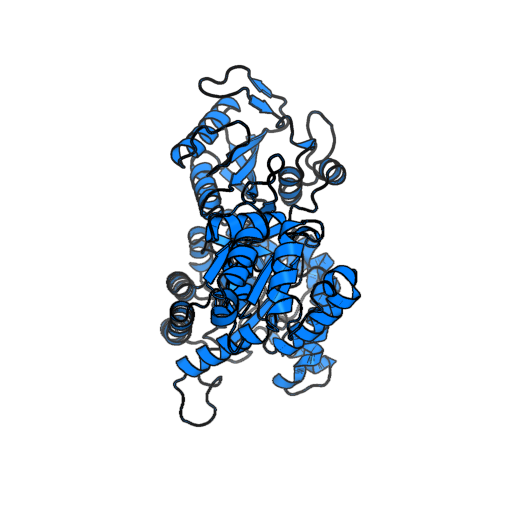N . CYS A 1 132 ? -1.283 4.877 16.892 1.00 96.31 132 CYS A N 1
ATOM 1063 C CA . CYS A 1 132 ? 0.157 5.146 16.861 1.00 96.31 132 CYS A CA 1
ATOM 1064 C C . CYS A 1 132 ? 0.659 5.678 15.515 1.00 96.31 132 CYS A C 1
ATOM 1066 O O . CYS A 1 132 ? 1.691 6.341 15.503 1.00 96.31 132 CYS A O 1
ATOM 1068 N N . ASP A 1 133 ? -0.040 5.422 14.405 1.00 96.31 133 ASP A N 1
ATOM 1069 C CA . ASP A 1 133 ? 0.344 5.986 13.105 1.00 96.31 133 ASP A CA 1
ATOM 1070 C C . ASP A 1 133 ? 0.115 7.503 13.046 1.00 96.31 133 ASP A C 1
ATOM 1072 O O . ASP A 1 133 ? 0.817 8.205 12.325 1.00 96.31 133 ASP A O 1
ATOM 1076 N N . ILE A 1 134 ? -0.872 8.005 13.796 1.00 95.00 134 ILE A N 1
ATOM 1077 C CA . ILE A 1 134 ? -1.309 9.408 13.751 1.00 95.00 134 ILE A CA 1
ATOM 1078 C C . ILE A 1 134 ? -0.738 10.204 14.926 1.00 95.00 134 ILE A C 1
ATOM 1080 O O . ILE A 1 134 ? -0.309 11.346 14.777 1.00 95.00 134 ILE A O 1
ATOM 1084 N N . ALA A 1 135 ? -0.809 9.635 16.129 1.00 96.06 135 ALA A N 1
ATOM 1085 C CA . ALA A 1 135 ? -0.539 10.352 17.367 1.00 96.06 135 ALA A CA 1
ATOM 1086 C C . ALA A 1 135 ? 0.065 9.412 18.430 1.00 96.06 135 ALA A C 1
ATOM 1088 O O . ALA A 1 135 ? -0.562 9.155 19.462 1.00 96.06 135 ALA A O 1
ATOM 1089 N N . PRO A 1 136 ? 1.287 8.891 18.200 1.00 96.31 136 PRO A N 1
ATOM 1090 C CA . PRO A 1 136 ? 1.920 7.919 19.095 1.00 96.31 136 PRO A CA 1
ATOM 1091 C C . PRO A 1 136 ? 2.167 8.478 20.501 1.00 96.31 136 PRO A C 1
ATOM 1093 O O . PRO A 1 136 ? 2.087 7.742 21.483 1.00 96.31 136 PRO A O 1
ATOM 1096 N N . ASP A 1 137 ? 2.412 9.782 20.606 1.00 96.88 137 ASP A N 1
ATOM 1097 C CA . ASP A 1 137 ? 2.777 10.437 21.863 1.00 96.88 137 ASP A CA 1
ATOM 1098 C C . ASP A 1 137 ? 1.579 11.158 22.516 1.00 96.88 137 ASP A C 1
ATOM 1100 O O . ASP A 1 137 ? 1.731 11.867 23.509 1.00 96.88 137 ASP A O 1
ATOM 1104 N N . TYR A 1 138 ? 0.362 10.967 21.985 1.00 97.25 138 TYR A N 1
ATOM 1105 C CA . TYR A 1 138 ? -0.857 11.495 22.597 1.00 97.25 138 TYR A CA 1
ATOM 1106 C C . TYR A 1 138 ? -1.091 10.837 23.963 1.00 97.25 138 TYR A C 1
ATOM 1108 O O . TYR A 1 138 ? -1.074 9.611 24.088 1.00 97.25 138 TYR A O 1
ATOM 1116 N N . VAL A 1 139 ? -1.303 11.650 24.999 1.00 97.38 139 VAL A N 1
ATOM 1117 C CA . VAL A 1 139 ? -1.405 11.186 26.388 1.00 97.38 139 VAL A CA 1
ATOM 1118 C C . VAL A 1 139 ? -2.859 10.917 26.747 1.00 97.38 139 VAL A C 1
ATOM 1120 O O . VAL A 1 139 ? -3.699 11.811 26.711 1.00 97.38 139 VAL A O 1
ATOM 1123 N N . HIS A 1 140 ? -3.156 9.691 27.166 1.00 96.62 140 HIS A N 1
ATOM 1124 C CA . HIS A 1 140 ? -4.486 9.308 27.611 1.00 96.62 140 HIS A CA 1
ATOM 1125 C C . HIS A 1 140 ? -4.895 10.106 28.873 1.00 96.62 140 HIS A C 1
ATOM 1127 O O . HIS A 1 140 ? -4.239 9.980 29.914 1.00 96.62 140 HIS A O 1
ATOM 1133 N N . PRO A 1 141 ? -6.022 10.851 28.859 1.00 95.25 141 PRO A N 1
ATOM 1134 C CA . PRO A 1 141 ? -6.417 11.744 29.956 1.00 95.25 141 PRO A CA 1
ATOM 1135 C C . PRO A 1 141 ? -6.528 11.085 31.339 1.00 95.25 141 PRO A C 1
ATOM 1137 O O . PRO A 1 141 ? -6.191 11.716 32.340 1.00 95.25 141 PRO A O 1
ATOM 1140 N N . VAL A 1 142 ? -6.962 9.820 31.397 1.00 94.50 142 VAL A N 1
ATOM 1141 C CA . VAL A 1 142 ? -7.104 9.048 32.650 1.00 94.50 142 VAL A CA 1
ATOM 1142 C C . VAL A 1 142 ? -5.820 8.314 33.056 1.00 94.50 142 VAL A C 1
ATOM 1144 O O . VAL A 1 142 ? -5.288 8.578 34.127 1.00 94.50 142 VAL A O 1
ATOM 1147 N N . THR A 1 143 ? -5.301 7.404 32.221 1.00 94.50 143 THR A N 1
ATOM 1148 C CA . THR A 1 143 ? -4.149 6.550 32.577 1.00 94.50 143 THR A CA 1
ATOM 1149 C C . THR A 1 143 ? -2.808 7.285 32.581 1.00 94.50 143 THR A C 1
ATOM 1151 O O . THR A 1 143 ? -1.838 6.745 33.104 1.00 94.50 143 THR A O 1
ATOM 1154 N N . LYS A 1 144 ? -2.743 8.488 31.988 1.00 96.00 144 LYS A N 1
ATOM 1155 C CA . LYS A 1 144 ? -1.530 9.309 31.811 1.00 96.00 144 LYS A CA 1
ATOM 1156 C C . LYS A 1 144 ? -0.413 8.649 30.996 1.00 96.00 144 LYS A C 1
ATOM 1158 O O . LYS A 1 144 ? 0.686 9.186 30.941 1.00 96.00 144 LYS A O 1
ATOM 1163 N N . LYS A 1 145 ? -0.705 7.533 30.328 1.00 96.69 145 LYS A N 1
ATOM 1164 C CA . LYS A 1 145 ? 0.202 6.871 29.386 1.00 96.69 145 LYS A CA 1
ATOM 1165 C C . LYS A 1 145 ? 0.011 7.425 27.980 1.00 96.69 145 LYS A C 1
ATOM 1167 O O . LYS A 1 145 ? -1.111 7.759 27.591 1.00 96.69 145 LYS A O 1
ATOM 1172 N N . THR A 1 146 ? 1.086 7.480 27.210 1.00 97.69 146 THR A N 1
ATOM 1173 C CA . THR A 1 146 ? 1.038 7.736 25.765 1.00 97.69 146 THR A CA 1
ATOM 1174 C C . THR A 1 146 ? 0.385 6.568 25.020 1.00 97.69 146 THR A C 1
ATOM 1176 O O . THR A 1 146 ? 0.358 5.435 25.512 1.00 97.69 146 THR A O 1
ATOM 1179 N N . VAL A 1 147 ? -0.124 6.806 23.807 1.00 97.50 147 VAL A N 1
ATOM 1180 C CA . VAL A 1 147 ? -0.628 5.729 22.932 1.00 97.50 147 VAL A CA 1
ATOM 1181 C C . VAL A 1 147 ? 0.455 4.672 22.693 1.00 97.50 147 VAL A C 1
ATOM 1183 O O . VAL A 1 147 ? 0.160 3.480 22.758 1.00 97.50 147 VAL A O 1
ATOM 1186 N N . ARG A 1 148 ? 1.710 5.090 22.501 1.00 96.19 148 ARG A N 1
ATOM 1187 C CA . ARG A 1 148 ? 2.866 4.200 22.330 1.00 96.19 148 ARG A CA 1
ATOM 1188 C C . ARG A 1 148 ? 3.090 3.285 23.537 1.00 96.19 148 ARG A C 1
ATOM 1190 O O . ARG A 1 148 ? 3.282 2.085 23.358 1.00 96.19 148 ARG A O 1
ATOM 1197 N N . GLU A 1 149 ? 3.033 3.826 24.753 1.00 96.69 149 GLU A N 1
ATOM 1198 C CA . GLU A 1 149 ? 3.156 3.044 25.995 1.00 96.69 149 GLU A CA 1
ATOM 1199 C C . GLU A 1 149 ? 1.958 2.120 26.238 1.00 96.69 149 GLU A C 1
ATOM 1201 O O . GLU A 1 149 ? 2.103 1.063 26.846 1.00 96.69 149 GLU A O 1
ATOM 1206 N N . MET A 1 150 ? 0.758 2.503 25.792 1.00 96.31 150 MET A N 1
ATOM 1207 C CA . MET A 1 150 ? -0.400 1.607 25.841 1.00 96.31 150 MET A CA 1
ATOM 1208 C C . MET A 1 150 ? -0.269 0.475 24.818 1.00 96.31 150 MET A C 1
ATOM 1210 O O . MET A 1 150 ? -0.563 -0.670 25.148 1.00 96.31 150 MET A O 1
ATOM 1214 N N . LEU A 1 151 ? 0.207 0.767 23.602 1.00 95.56 151 LEU A N 1
ATOM 1215 C CA . LEU A 1 151 ? 0.418 -0.238 22.560 1.00 95.56 151 LEU A CA 1
ATOM 1216 C C . LEU A 1 151 ? 1.463 -1.280 22.977 1.00 95.56 151 LEU A C 1
ATOM 1218 O O . LEU A 1 151 ? 1.267 -2.462 22.718 1.00 95.56 151 LEU A O 1
ATOM 1222 N N . SER A 1 152 ? 2.551 -0.873 23.637 1.00 93.56 152 SER A N 1
ATOM 1223 C CA . SER A 1 152 ? 3.586 -1.814 24.094 1.00 93.56 152 SER A CA 1
ATOM 1224 C C . SER A 1 152 ? 3.102 -2.782 25.180 1.00 93.56 152 SER A C 1
ATOM 1226 O O . SER A 1 152 ? 3.748 -3.802 25.413 1.00 93.56 152 SER A O 1
ATOM 1228 N N . ALA A 1 153 ? 1.972 -2.484 25.829 1.00 90.94 153 ALA A N 1
ATOM 1229 C CA . ALA A 1 153 ? 1.368 -3.313 26.866 1.00 90.94 153 ALA A CA 1
ATOM 1230 C C . ALA A 1 153 ? 0.302 -4.295 26.340 1.00 90.94 153 ALA A C 1
ATOM 1232 O O . ALA A 1 153 ? -0.252 -5.054 27.137 1.00 90.94 153 ALA A O 1
ATOM 1233 N N . VAL A 1 154 ? -0.002 -4.294 25.035 1.00 90.25 154 VAL A N 1
ATOM 1234 C CA . VAL A 1 154 ? -1.001 -5.184 24.420 1.00 90.25 154 VAL A CA 1
ATOM 1235 C C . VAL A 1 154 ? -0.391 -6.024 23.303 1.00 90.25 154 VAL A C 1
ATOM 1237 O O . VAL A 1 154 ? 0.499 -5.573 22.584 1.00 90.25 154 VAL A O 1
ATOM 1240 N N . ASP A 1 155 ? -0.903 -7.242 23.114 1.00 83.38 155 ASP A N 1
ATOM 1241 C CA . ASP A 1 155 ? -0.565 -8.017 21.922 1.00 83.38 155 ASP A CA 1
ATOM 1242 C C . ASP A 1 155 ? -1.321 -7.455 20.709 1.00 83.38 155 ASP A C 1
ATOM 1244 O O . ASP A 1 155 ? -2.552 -7.393 20.680 1.00 83.38 155 ASP A O 1
ATOM 1248 N N . ALA A 1 156 ? -0.562 -7.015 19.712 1.00 86.06 156 ALA A N 1
ATOM 1249 C CA . ALA A 1 156 ? -1.068 -6.497 18.449 1.00 86.06 156 ALA A CA 1
ATOM 1250 C C . ALA A 1 156 ? -0.447 -7.223 17.245 1.00 86.06 156 ALA A C 1
ATOM 1252 O O . ALA A 1 156 ? -0.466 -6.685 16.140 1.00 86.06 156 ALA A O 1
ATOM 1253 N N . LYS A 1 157 ? 0.113 -8.427 17.437 1.00 78.69 157 LYS A N 1
ATOM 1254 C CA . LYS A 1 157 ? 0.749 -9.204 16.356 1.00 78.69 157 LYS A CA 1
ATOM 1255 C C . LYS A 1 157 ? -0.221 -9.567 15.235 1.00 78.69 157 LYS A C 1
ATOM 1257 O O . LYS A 1 157 ? 0.157 -9.531 14.076 1.00 78.69 157 LYS A O 1
ATOM 1262 N N . ASP A 1 158 ? -1.482 -9.833 15.571 1.00 80.38 158 ASP A N 1
ATOM 1263 C CA . ASP A 1 158 ? -2.536 -10.129 14.592 1.00 80.38 158 ASP A CA 1
ATOM 1264 C C . ASP A 1 158 ? -3.064 -8.874 13.855 1.00 80.38 158 ASP A C 1
ATOM 1266 O O . ASP A 1 158 ? -3.994 -8.987 13.050 1.00 80.38 158 ASP A O 1
ATOM 1270 N N . CYS A 1 159 ? -2.515 -7.680 14.132 1.00 89.31 159 CYS A N 1
ATOM 1271 C CA . CYS A 1 159 ? -2.869 -6.430 13.453 1.00 89.31 159 CYS A CA 1
ATOM 1272 C C . CYS A 1 159 ? -1.962 -6.187 12.246 1.00 89.31 159 CYS A C 1
ATOM 1274 O O . CYS A 1 159 ? -0.978 -5.444 12.325 1.00 89.31 159 CYS A O 1
ATOM 1276 N N . ILE A 1 160 ? -2.332 -6.795 11.123 1.00 90.12 160 ILE A N 1
ATOM 1277 C CA . ILE A 1 160 ? -1.525 -6.798 9.907 1.00 90.12 160 ILE A CA 1
ATOM 1278 C C . ILE A 1 160 ? -1.801 -5.536 9.099 1.00 90.12 160 ILE A C 1
ATOM 1280 O O . ILE A 1 160 ? -2.942 -5.290 8.715 1.00 90.12 160 ILE A O 1
ATOM 1284 N N . ARG A 1 161 ? -0.776 -4.719 8.835 1.00 93.69 161 ARG A N 1
ATOM 1285 C CA . ARG A 1 161 ? -0.914 -3.557 7.942 1.00 93.69 161 ARG A CA 1
ATOM 1286 C C . ARG A 1 161 ? -1.130 -4.047 6.513 1.00 93.69 161 ARG A C 1
ATOM 1288 O O . ARG A 1 161 ? -0.374 -4.888 6.028 1.00 93.69 161 ARG A O 1
ATOM 1295 N N . VAL A 1 162 ? -2.129 -3.484 5.843 1.00 95.31 162 VAL A N 1
ATOM 1296 C CA . VAL A 1 162 ? -2.532 -3.904 4.502 1.00 95.31 162 VAL A CA 1
ATOM 1297 C C . VAL A 1 162 ? -2.730 -2.735 3.540 1.00 95.31 162 VAL A C 1
ATOM 1299 O O . VAL A 1 162 ? -2.999 -1.610 3.965 1.00 95.31 162 VAL A O 1
ATOM 1302 N N . LEU A 1 163 ? -2.640 -3.026 2.242 1.00 95.06 163 LEU A N 1
ATOM 1303 C CA . LEU A 1 163 ? -3.078 -2.149 1.159 1.00 95.06 163 LEU A CA 1
ATOM 1304 C C . LEU A 1 163 ? -4.436 -2.633 0.616 1.00 95.06 163 LEU A C 1
ATOM 1306 O O . LEU A 1 163 ? -4.523 -3.795 0.216 1.00 95.06 163 LEU A O 1
ATOM 1310 N N . PRO A 1 164 ? -5.487 -1.799 0.586 1.00 94.25 164 PRO A N 1
ATOM 1311 C CA . PRO A 1 164 ? -6.776 -2.175 0.001 1.00 94.25 164 PRO A CA 1
ATOM 1312 C C . PRO A 1 164 ? -6.730 -2.189 -1.534 1.00 94.25 164 PRO A C 1
ATOM 1314 O O . PRO A 1 164 ? -6.127 -1.306 -2.135 1.00 94.25 164 PRO A O 1
ATOM 1317 N N . LEU A 1 165 ? -7.394 -3.156 -2.172 1.00 91.69 165 LEU A N 1
ATOM 1318 C CA . LEU A 1 165 ? -7.515 -3.260 -3.632 1.00 91.69 165 LEU A CA 1
ATOM 1319 C C . LEU A 1 165 ? -8.975 -3.120 -4.057 1.00 91.69 165 LEU A C 1
ATOM 1321 O O . LEU A 1 165 ? -9.809 -3.769 -3.439 1.00 91.69 165 LEU A O 1
ATOM 1325 N N . PRO A 1 166 ? -9.339 -2.404 -5.137 1.00 88.25 166 PRO A N 1
ATOM 1326 C CA . PRO A 1 166 ? -10.737 -2.083 -5.483 1.00 88.25 166 PRO A CA 1
ATOM 1327 C C . PRO A 1 166 ? -11.723 -3.266 -5.514 1.00 88.25 166 PRO A C 1
ATOM 1329 O O . PRO A 1 166 ? -12.906 -3.105 -5.195 1.00 88.25 166 PRO A O 1
ATOM 1332 N N . ASN A 1 167 ? -11.236 -4.468 -5.822 1.00 83.56 167 ASN A N 1
ATOM 1333 C CA . ASN A 1 167 ? -12.008 -5.713 -5.838 1.00 83.56 167 ASN A CA 1
ATOM 1334 C C . ASN A 1 167 ? -12.451 -6.235 -4.447 1.00 83.56 167 ASN A C 1
ATOM 1336 O O . ASN A 1 167 ? -13.297 -7.123 -4.384 1.00 83.56 167 ASN A O 1
ATOM 1340 N N . GLY A 1 168 ? -11.955 -5.669 -3.342 1.00 85.69 168 GLY A N 1
ATOM 1341 C CA . GLY A 1 168 ? -12.286 -6.060 -1.962 1.00 85.69 168 GLY A CA 1
ATOM 1342 C C . GLY A 1 168 ? -11.197 -6.875 -1.265 1.00 85.69 168 GLY A C 1
ATOM 1343 O O . GLY A 1 168 ? -11.294 -7.099 -0.053 1.00 85.69 168 GLY A O 1
ATOM 1344 N N . GLU A 1 169 ? -10.179 -7.292 -2.017 1.00 88.25 169 GLU A N 1
ATOM 1345 C CA . GLU A 1 169 ? -8.989 -7.963 -1.509 1.00 88.25 169 GLU A CA 1
ATOM 1346 C C . GLU A 1 169 ? -8.024 -6.962 -0.868 1.00 88.25 169 GLU A C 1
ATOM 1348 O O . GLU A 1 169 ? -8.164 -5.740 -0.980 1.00 88.25 169 GLU A O 1
ATOM 1353 N N . VAL A 1 170 ? -7.026 -7.498 -0.174 1.00 91.25 170 VAL A N 1
ATOM 1354 C CA . VAL A 1 170 ? -5.986 -6.706 0.473 1.00 91.25 170 VAL A CA 1
ATOM 1355 C C . VAL A 1 170 ? -4.613 -7.322 0.241 1.00 91.25 170 VAL A C 1
ATOM 1357 O O . VAL A 1 170 ? -4.469 -8.542 0.244 1.00 91.25 170 VAL A O 1
ATOM 1360 N N . LEU A 1 171 ? -3.592 -6.481 0.086 1.00 91.75 171 LEU A N 1
ATOM 1361 C CA . LEU A 1 171 ? -2.195 -6.912 0.079 1.00 91.75 171 LEU A CA 1
ATOM 1362 C C . LEU A 1 171 ? -1.596 -6.772 1.470 1.00 91.75 171 LEU A C 1
ATOM 1364 O O . LEU A 1 171 ? -1.690 -5.715 2.089 1.00 91.75 171 LEU A O 1
ATOM 1368 N N . ASN A 1 172 ? -0.950 -7.830 1.946 1.00 90.06 172 ASN A N 1
ATOM 1369 C CA . ASN A 1 172 ? -0.216 -7.824 3.204 1.00 90.06 172 ASN A CA 1
ATOM 1370 C C . ASN A 1 172 ? 1.115 -7.076 3.043 1.00 90.06 172 ASN A C 1
ATOM 1372 O O . ASN A 1 172 ? 1.905 -7.407 2.162 1.00 90.06 172 ASN A O 1
ATOM 1376 N N . LEU A 1 173 ? 1.355 -6.079 3.898 1.00 91.00 173 LEU A N 1
ATOM 1377 C CA . LEU A 1 173 ? 2.545 -5.224 3.855 1.00 91.00 173 LEU A CA 1
ATOM 1378 C C . LEU A 1 173 ? 3.548 -5.503 4.991 1.00 91.00 173 LEU A C 1
ATOM 1380 O O . LEU A 1 173 ? 4.428 -4.677 5.228 1.00 91.00 173 LEU A O 1
ATOM 1384 N N . GLN A 1 174 ? 3.397 -6.589 5.753 1.00 81.62 174 GLN A N 1
ATOM 1385 C CA . GLN A 1 174 ? 4.232 -6.863 6.933 1.00 81.62 174 GLN A CA 1
ATOM 1386 C C . GLN A 1 174 ? 5.008 -8.175 6.865 1.00 81.62 174 GLN A C 1
ATOM 1388 O O . GLN A 1 174 ? 6.122 -8.225 7.379 1.00 81.62 174 GLN A O 1
ATOM 1393 N N . ASP A 1 175 ? 4.455 -9.212 6.239 1.00 72.44 175 ASP A N 1
ATOM 1394 C CA . ASP A 1 175 ? 5.044 -10.555 6.339 1.00 72.44 175 ASP A CA 1
ATOM 1395 C C . ASP A 1 175 ? 6.243 -10.756 5.412 1.00 72.44 175 ASP A C 1
ATOM 1397 O O . ASP A 1 175 ? 7.157 -11.516 5.725 1.00 72.44 175 ASP A O 1
ATOM 1401 N N . ARG A 1 176 ? 6.239 -10.087 4.255 1.00 86.94 176 ARG A N 1
ATOM 1402 C CA . ARG A 1 176 ? 7.316 -10.155 3.267 1.00 86.94 176 ARG A CA 1
ATOM 1403 C C . ARG A 1 176 ? 7.297 -8.965 2.316 1.00 86.94 176 ARG A C 1
ATOM 1405 O O . ARG A 1 176 ? 6.295 -8.269 2.182 1.00 86.94 176 ARG A O 1
ATOM 1412 N N . LEU A 1 177 ? 8.404 -8.800 1.609 1.00 93.75 177 LEU A N 1
ATOM 1413 C CA . LEU A 1 177 ? 8.577 -7.860 0.520 1.00 93.75 177 LEU A CA 1
ATOM 1414 C C . LEU A 1 177 ? 7.789 -8.352 -0.700 1.00 93.75 177 LEU A C 1
ATOM 1416 O O . LEU A 1 177 ? 7.991 -9.480 -1.161 1.00 93.75 177 LEU A O 1
ATOM 1420 N N . LEU A 1 178 ? 6.894 -7.508 -1.210 1.00 97.31 178 LEU A N 1
ATOM 1421 C CA . LEU A 1 178 ? 6.107 -7.806 -2.404 1.00 97.31 178 LEU A CA 1
ATOM 1422 C C . LEU A 1 178 ? 6.917 -7.536 -3.677 1.00 97.31 178 LEU A C 1
ATOM 1424 O O . LEU A 1 178 ? 7.692 -6.577 -3.749 1.00 97.31 178 LEU A O 1
ATOM 1428 N N . ILE A 1 179 ? 6.711 -8.363 -4.699 1.00 98.50 179 ILE A N 1
ATOM 1429 C CA . ILE A 1 179 ? 7.380 -8.255 -5.996 1.00 98.50 179 ILE A CA 1
ATOM 1430 C C . ILE A 1 179 ? 6.419 -7.660 -7.029 1.00 98.50 179 ILE A C 1
ATOM 1432 O O . ILE A 1 179 ? 5.453 -8.299 -7.441 1.00 98.50 179 ILE A O 1
ATOM 1436 N N . MET A 1 180 ? 6.727 -6.447 -7.483 1.00 98.75 180 MET A N 1
ATOM 1437 C CA . MET A 1 180 ? 6.074 -5.767 -8.600 1.00 98.75 180 MET A CA 1
ATOM 1438 C C . MET A 1 180 ? 6.803 -6.091 -9.911 1.00 98.75 180 MET A C 1
ATOM 1440 O O . MET A 1 180 ? 7.915 -5.606 -10.140 1.00 98.75 180 MET A O 1
ATOM 1444 N N . GLY A 1 181 ? 6.190 -6.913 -10.764 1.00 98.50 181 GLY A N 1
ATOM 1445 C CA . GLY A 1 181 ? 6.730 -7.309 -12.067 1.00 98.50 181 GLY A CA 1
ATOM 1446 C C . GLY A 1 181 ? 6.504 -6.241 -13.140 1.00 98.50 181 GLY A C 1
ATOM 1447 O O . GLY A 1 181 ? 5.372 -5.821 -13.369 1.00 98.50 181 GLY A O 1
ATOM 1448 N N . ILE A 1 182 ? 7.573 -5.800 -13.805 1.00 97.25 182 ILE A N 1
ATOM 1449 C CA . ILE A 1 182 ? 7.518 -4.737 -14.822 1.00 97.25 182 ILE A CA 1
ATOM 1450 C C . ILE A 1 182 ? 7.078 -5.299 -16.176 1.00 97.25 182 ILE A C 1
ATOM 1452 O O . ILE A 1 182 ? 7.787 -6.111 -16.771 1.00 97.25 182 ILE A O 1
ATOM 1456 N N . LEU A 1 183 ? 5.991 -4.756 -16.728 1.00 95.44 183 LEU A N 1
ATOM 1457 C CA . LEU A 1 183 ? 5.537 -5.014 -18.091 1.00 95.44 183 LEU A CA 1
ATOM 1458 C C . LEU A 1 183 ? 5.550 -3.717 -18.913 1.00 95.44 183 LEU A C 1
ATOM 1460 O O . LEU A 1 183 ? 4.618 -2.916 -18.872 1.00 95.44 183 LEU A O 1
ATOM 1464 N N . ASN A 1 184 ? 6.604 -3.517 -19.704 1.00 91.81 184 ASN A N 1
ATOM 1465 C CA . ASN A 1 184 ? 6.676 -2.383 -20.628 1.00 91.81 184 ASN A CA 1
ATOM 1466 C C . ASN A 1 184 ? 5.979 -2.735 -21.946 1.00 91.81 184 ASN A C 1
ATOM 1468 O O . ASN A 1 184 ? 6.444 -3.606 -22.677 1.00 91.81 184 ASN A O 1
ATOM 1472 N N . VAL A 1 185 ? 4.907 -2.023 -22.281 1.00 88.38 185 VAL A N 1
ATOM 1473 C CA . VAL A 1 185 ? 4.145 -2.183 -23.525 1.00 88.38 185 VAL A CA 1
ATOM 1474 C C . VAL A 1 185 ? 4.596 -1.135 -24.537 1.00 88.38 185 VAL A C 1
ATOM 1476 O O . VAL A 1 185 ? 3.862 -0.218 -24.896 1.00 88.38 185 VAL A O 1
ATOM 1479 N N . THR A 1 186 ? 5.847 -1.248 -24.986 1.00 75.00 186 THR A N 1
ATOM 1480 C CA . THR A 1 186 ? 6.407 -0.388 -26.040 1.00 75.00 186 THR A CA 1
ATOM 1481 C C . THR A 1 186 ? 6.660 -1.184 -27.327 1.00 75.00 186 THR A C 1
ATOM 1483 O O . THR A 1 186 ? 6.886 -2.393 -27.250 1.00 75.00 186 THR A O 1
ATOM 1486 N N . PRO A 1 187 ? 6.657 -0.540 -28.513 1.00 65.31 187 PRO A N 1
ATOM 1487 C CA . PRO A 1 187 ? 6.887 -1.217 -29.795 1.00 65.31 187 PRO A CA 1
ATOM 1488 C C . PRO A 1 187 ? 8.183 -2.039 -29.847 1.00 65.31 187 PRO A C 1
ATOM 1490 O O . PRO A 1 187 ? 8.216 -3.102 -30.459 1.00 65.31 187 PRO A O 1
ATOM 1493 N N . ASP A 1 188 ? 9.227 -1.574 -29.156 1.00 59.47 188 ASP A N 1
ATOM 1494 C CA . ASP A 1 188 ? 10.542 -2.222 -29.112 1.00 59.47 188 ASP A CA 1
ATOM 1495 C C . ASP A 1 188 ? 10.615 -3.390 -28.114 1.00 59.47 188 ASP A C 1
ATOM 1497 O O . ASP A 1 188 ? 11.590 -4.134 -28.119 1.00 59.47 188 ASP A O 1
ATOM 1501 N N . SER A 1 189 ? 9.624 -3.547 -27.226 1.00 54.78 189 SER A N 1
ATOM 1502 C CA . SER A 1 189 ? 9.685 -4.537 -26.136 1.00 54.78 189 SER A CA 1
ATOM 1503 C C . SER A 1 189 ? 9.253 -5.947 -26.561 1.00 54.78 189 SER A C 1
ATOM 1505 O O . SER A 1 189 ? 9.486 -6.890 -25.813 1.00 54.78 189 SER A O 1
ATOM 1507 N N . PHE A 1 190 ? 8.637 -6.106 -27.741 1.00 53.22 190 PHE A N 1
ATOM 1508 C CA . PHE A 1 190 ? 8.074 -7.386 -28.208 1.00 53.22 190 PHE A CA 1
ATOM 1509 C C . PHE A 1 190 ? 8.340 -7.676 -29.694 1.00 53.22 190 PHE A C 1
ATOM 1511 O O . PHE A 1 190 ? 7.657 -8.501 -30.300 1.00 53.22 190 PHE A O 1
ATOM 1518 N N . SER A 1 191 ? 9.312 -6.997 -30.304 1.00 43.19 191 SER A N 1
ATOM 1519 C CA . SER A 1 191 ? 9.626 -7.096 -31.734 1.00 43.19 191 SER A CA 1
ATOM 1520 C C . SER A 1 191 ? 10.594 -8.238 -32.086 1.00 43.19 191 SER A C 1
ATOM 1522 O O . SER A 1 191 ? 11.376 -8.127 -33.032 1.00 43.19 191 SER A O 1
ATOM 1524 N N . ASP A 1 192 ? 10.501 -9.376 -31.392 1.00 41.00 192 ASP A N 1
ATOM 1525 C CA . ASP A 1 192 ? 11.203 -10.603 -31.779 1.00 41.00 192 ASP A CA 1
ATOM 1526 C C . ASP A 1 192 ? 10.490 -11.274 -32.965 1.00 41.00 192 ASP A C 1
ATOM 1528 O O . ASP A 1 192 ? 9.632 -12.143 -32.818 1.00 41.00 192 ASP A O 1
ATOM 1532 N N . GLY A 1 193 ? 10.842 -10.833 -34.175 1.00 39.06 193 GLY A N 1
ATOM 1533 C CA . GLY A 1 193 ? 10.837 -11.665 -35.380 1.00 39.06 193 GLY A CA 1
ATOM 1534 C C . GLY A 1 193 ? 9.555 -12.451 -35.685 1.00 39.06 193 GLY A C 1
ATOM 1535 O O . GLY A 1 193 ? 9.587 -13.673 -35.731 1.00 39.06 193 GLY A O 1
ATOM 1536 N N . GLY A 1 194 ? 8.459 -11.750 -35.992 1.00 45.56 194 GLY A N 1
ATOM 1537 C CA . GLY A 1 194 ? 7.382 -12.226 -36.872 1.00 45.56 194 GLY A CA 1
ATOM 1538 C C . GLY A 1 194 ? 6.611 -13.484 -36.446 1.00 45.56 194 GLY A C 1
ATOM 1539 O O . GLY A 1 194 ? 7.002 -14.591 -36.800 1.00 45.56 194 GLY A O 1
ATOM 1540 N N . LYS A 1 195 ? 5.441 -13.281 -35.813 1.00 40.38 195 LYS A N 1
ATOM 1541 C CA . LYS A 1 195 ? 4.175 -14.056 -35.969 1.00 40.38 195 LYS A CA 1
ATOM 1542 C C . LYS A 1 195 ? 3.114 -13.750 -34.897 1.00 40.38 195 LYS A C 1
ATOM 1544 O O . LYS A 1 195 ? 1.993 -14.227 -35.035 1.00 40.38 195 LYS A O 1
ATOM 1549 N N . TRP A 1 196 ? 3.429 -12.941 -33.885 1.00 45.59 196 TRP A N 1
ATOM 1550 C CA . TRP A 1 196 ? 2.541 -12.662 -32.750 1.00 45.59 196 TRP A CA 1
ATOM 1551 C C . TRP A 1 196 ? 2.065 -11.205 -32.743 1.00 45.59 196 TRP A C 1
ATOM 1553 O O . TRP A 1 196 ? 2.835 -10.298 -33.061 1.00 45.59 196 TRP A O 1
ATOM 1563 N N . ASN A 1 197 ? 0.792 -10.979 -32.405 1.00 61.88 197 ASN A N 1
ATOM 1564 C CA . ASN A 1 197 ? 0.258 -9.638 -32.166 1.00 61.88 197 ASN A CA 1
ATOM 1565 C C . ASN A 1 197 ? 0.930 -9.048 -30.909 1.00 61.88 197 ASN A C 1
ATOM 1567 O O . ASN A 1 197 ? 1.146 -9.770 -29.937 1.00 61.88 197 ASN A O 1
ATOM 1571 N N . SER A 1 198 ? 1.245 -7.749 -30.897 1.00 78.00 198 SER A N 1
ATOM 1572 C CA . SER A 1 198 ? 1.915 -7.095 -29.757 1.00 78.00 198 SER A CA 1
ATOM 1573 C C . SER A 1 198 ? 1.123 -7.227 -28.448 1.00 78.00 198 SER A C 1
ATOM 1575 O O . SER A 1 198 ? 1.717 -7.299 -27.374 1.00 78.00 198 SER A O 1
ATOM 1577 N N . LEU A 1 199 ? -0.207 -7.323 -28.544 1.00 87.62 199 LEU A N 1
ATOM 1578 C CA . LEU A 1 199 ? -1.104 -7.602 -27.423 1.00 87.62 199 LEU A CA 1
ATOM 1579 C C . LEU A 1 199 ? -0.911 -9.015 -26.849 1.00 87.62 199 LEU A C 1
ATOM 1581 O O . LEU A 1 199 ? -0.744 -9.156 -25.640 1.00 87.62 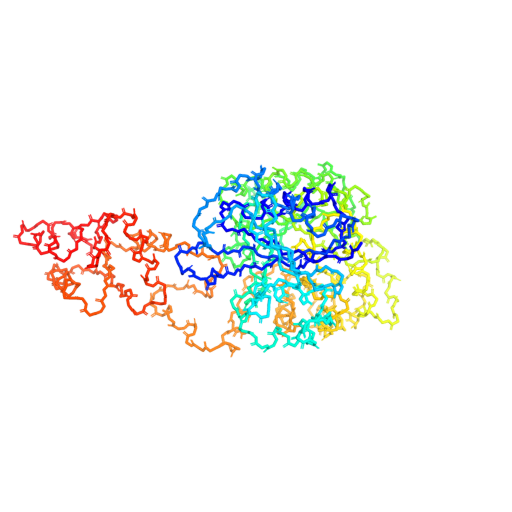199 LEU A O 1
ATOM 1585 N N . ASP A 1 200 ? -0.896 -10.048 -27.697 1.00 86.88 200 ASP A N 1
ATOM 1586 C CA . ASP A 1 200 ? -0.772 -11.447 -27.258 1.00 86.88 200 ASP A CA 1
ATOM 1587 C C . ASP A 1 200 ? 0.579 -11.693 -26.579 1.00 86.88 200 ASP A C 1
ATOM 1589 O O . ASP A 1 200 ? 0.652 -12.375 -25.555 1.00 86.88 200 ASP A O 1
ATOM 1593 N N . SER A 1 201 ? 1.646 -11.082 -27.106 1.00 88.00 201 SER A N 1
ATOM 1594 C CA . SER A 1 201 ? 2.977 -11.124 -26.494 1.00 88.00 201 SER A CA 1
ATOM 1595 C C . SER A 1 201 ? 2.999 -10.442 -25.124 1.00 88.00 201 SER A C 1
ATOM 1597 O O . SER A 1 201 ? 3.555 -10.997 -24.177 1.00 88.00 201 SER A O 1
ATOM 1599 N N . ALA A 1 202 ? 2.363 -9.273 -24.987 1.00 91.19 202 ALA A N 1
ATOM 1600 C CA . ALA A 1 202 ? 2.283 -8.567 -23.709 1.00 91.19 202 ALA A CA 1
ATOM 1601 C C . ALA A 1 202 ? 1.492 -9.364 -22.659 1.00 91.19 202 ALA A C 1
ATOM 1603 O O . ALA A 1 202 ? 1.938 -9.484 -21.519 1.00 91.19 202 ALA A O 1
ATOM 1604 N N . VAL A 1 203 ? 0.357 -9.958 -23.045 1.00 93.25 203 VAL A N 1
ATOM 1605 C CA . VAL A 1 203 ? -0.444 -10.825 -22.164 1.00 93.25 203 VAL A CA 1
ATOM 1606 C C . VAL A 1 203 ? 0.340 -12.077 -21.773 1.00 93.25 203 VAL A C 1
ATOM 1608 O O . VAL A 1 203 ? 0.387 -12.426 -20.597 1.00 93.25 203 VAL A O 1
ATOM 1611 N N . SER A 1 204 ? 1.013 -12.724 -22.726 1.00 93.12 204 SER A N 1
ATOM 1612 C CA . SER A 1 204 ? 1.829 -13.914 -22.452 1.00 93.12 204 SER A CA 1
ATOM 1613 C C . SER A 1 204 ? 2.970 -13.607 -21.480 1.00 93.12 204 SER A C 1
ATOM 1615 O O . SER A 1 204 ? 3.190 -14.355 -20.531 1.00 93.12 204 SER A O 1
ATOM 1617 N N . HIS A 1 205 ? 3.654 -12.474 -21.662 1.00 94.12 205 HIS A N 1
ATOM 1618 C CA . HIS A 1 205 ? 4.717 -12.042 -20.757 1.00 94.12 205 HIS A CA 1
ATOM 1619 C C . HIS A 1 205 ? 4.178 -11.685 -19.364 1.00 94.12 205 HIS A C 1
ATOM 1621 O O . HIS A 1 205 ? 4.777 -12.058 -18.361 1.00 94.12 205 HIS A O 1
ATOM 1627 N N . ALA A 1 206 ? 3.017 -11.035 -19.274 1.00 95.44 206 ALA A N 1
ATOM 1628 C CA . ALA A 1 206 ? 2.358 -10.776 -17.996 1.00 95.44 206 ALA A CA 1
ATOM 1629 C C . ALA A 1 206 ? 2.046 -12.075 -17.230 1.00 95.44 206 ALA A C 1
ATOM 1631 O O . ALA A 1 206 ? 2.327 -12.167 -16.036 1.00 95.44 206 ALA A O 1
ATOM 1632 N N . LEU A 1 207 ? 1.511 -13.092 -17.917 1.00 93.50 207 LEU A N 1
ATOM 1633 C CA . LEU A 1 207 ? 1.251 -14.410 -17.328 1.00 93.50 207 LEU A CA 1
ATOM 1634 C C . LEU A 1 207 ? 2.544 -15.108 -16.892 1.00 93.50 207 LEU A C 1
ATOM 1636 O O . LEU A 1 207 ? 2.565 -15.732 -15.834 1.00 93.50 207 LEU A O 1
ATOM 1640 N N . GLN A 1 208 ? 3.629 -14.958 -17.657 1.00 94.56 208 GLN A N 1
ATOM 1641 C CA . GLN A 1 208 ? 4.945 -15.454 -17.262 1.00 94.56 208 GLN A CA 1
ATOM 1642 C C . GLN A 1 208 ? 5.443 -14.778 -15.977 1.00 94.56 208 GLN A C 1
ATOM 1644 O O . GLN A 1 208 ? 5.866 -15.470 -15.060 1.00 94.56 208 GLN A O 1
ATOM 1649 N N . LEU A 1 209 ? 5.366 -13.447 -15.866 1.00 94.75 209 LEU A N 1
ATOM 1650 C CA . LEU A 1 209 ? 5.778 -12.736 -14.648 1.00 94.75 209 LEU A CA 1
ATOM 1651 C C . LEU A 1 209 ? 4.982 -13.211 -13.421 1.00 94.75 209 LEU A C 1
ATOM 1653 O O . LEU A 1 209 ? 5.542 -13.339 -12.334 1.00 94.75 209 LEU A O 1
ATOM 1657 N N . ILE A 1 210 ? 3.691 -13.509 -13.594 1.00 92.81 210 ILE A N 1
ATOM 1658 C CA . ILE A 1 210 ? 2.852 -14.092 -12.538 1.00 92.81 210 ILE A CA 1
ATOM 1659 C C . ILE A 1 210 ? 3.356 -15.486 -12.141 1.00 92.81 210 ILE A C 1
ATOM 1661 O O . ILE A 1 210 ? 3.539 -15.738 -10.951 1.00 92.81 210 ILE A O 1
ATOM 1665 N N . ASP A 1 211 ? 3.610 -16.370 -13.111 1.00 92.44 211 ASP A N 1
ATOM 1666 C CA . ASP A 1 211 ? 4.142 -17.724 -12.872 1.00 92.44 211 ASP A CA 1
ATOM 1667 C C . ASP A 1 211 ? 5.512 -17.695 -12.172 1.00 92.44 211 ASP A C 1
ATOM 1669 O O . ASP A 1 211 ? 5.802 -18.494 -11.283 1.00 92.44 211 ASP A O 1
ATOM 1673 N N . GLU A 1 212 ? 6.336 -16.699 -12.498 1.00 91.56 212 GLU A N 1
ATOM 1674 C CA . GLU A 1 212 ? 7.630 -16.469 -11.859 1.00 91.56 212 GLU A CA 1
ATOM 1675 C C . GLU A 1 212 ? 7.533 -15.966 -10.407 1.00 91.56 212 GLU A C 1
ATOM 1677 O O . GLU A 1 212 ? 8.540 -15.971 -9.690 1.00 91.56 212 GLU A O 1
ATOM 1682 N N . GLY A 1 213 ? 6.341 -15.562 -9.958 1.00 92.38 213 GLY A N 1
ATOM 1683 C CA . GLY A 1 213 ? 6.066 -15.161 -8.581 1.00 92.38 213 GLY A CA 1
ATOM 1684 C C . GLY A 1 213 ? 5.857 -13.663 -8.370 1.00 92.38 213 GLY A C 1
ATOM 1685 O O . GLY A 1 213 ? 6.105 -13.183 -7.264 1.00 92.38 213 GLY A O 1
ATOM 1686 N N . ALA A 1 214 ? 5.428 -12.915 -9.392 1.00 95.56 214 ALA A N 1
ATOM 1687 C CA . ALA A 1 214 ? 5.020 -11.524 -9.213 1.00 95.56 214 ALA A CA 1
ATOM 1688 C C . ALA A 1 214 ? 3.755 -11.452 -8.348 1.00 95.56 214 ALA A C 1
ATOM 1690 O O . ALA A 1 214 ? 2.747 -12.103 -8.628 1.00 95.56 214 ALA A O 1
ATOM 1691 N N . ASP A 1 215 ? 3.798 -10.615 -7.316 1.00 96.50 215 ASP A N 1
ATOM 1692 C CA . ASP A 1 215 ? 2.649 -10.346 -6.451 1.00 96.50 215 ASP A CA 1
ATOM 1693 C C . ASP A 1 215 ? 1.677 -9.364 -7.079 1.00 96.50 215 ASP A C 1
ATOM 1695 O O . ASP A 1 215 ? 0.509 -9.329 -6.707 1.00 96.50 215 ASP A O 1
ATOM 1699 N N . LEU A 1 216 ? 2.182 -8.542 -7.994 1.00 97.75 216 LEU A N 1
ATOM 1700 C CA . LEU A 1 216 ? 1.442 -7.545 -8.741 1.00 97.75 216 LEU A CA 1
ATOM 1701 C C . LEU A 1 216 ? 2.225 -7.161 -9.998 1.00 97.75 216 LEU A C 1
ATOM 1703 O O . LEU A 1 216 ? 3.452 -7.270 -10.048 1.00 97.75 216 LEU A O 1
ATOM 1707 N N . LEU A 1 217 ? 1.505 -6.747 -11.032 1.00 98.56 217 LEU A N 1
ATOM 1708 C CA . LEU A 1 217 ? 2.070 -6.315 -12.308 1.00 98.56 217 LEU A CA 1
ATOM 1709 C C . LEU A 1 217 ? 2.060 -4.794 -12.385 1.00 98.56 217 LEU A C 1
ATOM 1711 O O . LEU A 1 217 ? 1.123 -4.174 -11.897 1.00 98.56 217 LEU A O 1
ATOM 1715 N N . ASP A 1 218 ? 3.055 -4.198 -13.032 1.00 98.56 218 ASP A N 1
ATOM 1716 C CA . ASP A 1 218 ? 3.071 -2.769 -13.338 1.00 98.56 218 ASP A CA 1
ATOM 1717 C C . ASP A 1 218 ? 3.223 -2.553 -14.842 1.00 98.56 218 ASP A C 1
ATOM 1719 O O . ASP A 1 218 ? 4.253 -2.894 -15.432 1.00 98.56 218 ASP A O 1
ATOM 1723 N N . ILE A 1 219 ? 2.158 -2.044 -15.460 1.00 98.00 219 ILE A N 1
ATOM 1724 C CA . ILE A 1 219 ? 2.009 -1.943 -16.912 1.00 98.00 219 ILE A CA 1
ATOM 1725 C C . ILE A 1 219 ? 2.256 -0.499 -17.343 1.00 98.00 219 ILE A C 1
ATOM 1727 O O . ILE A 1 219 ? 1.483 0.389 -16.992 1.00 98.00 219 ILE A O 1
ATOM 1731 N N . GLY A 1 220 ? 3.303 -0.275 -18.139 1.00 95.31 220 GLY A N 1
ATOM 1732 C CA . GLY A 1 220 ? 3.671 1.051 -18.649 1.00 95.31 220 GLY A CA 1
ATOM 1733 C C . GLY A 1 220 ? 3.652 1.122 -20.173 1.00 95.31 220 GLY A C 1
ATOM 1734 O O . GLY A 1 220 ? 4.239 0.270 -20.842 1.00 95.31 220 GLY A O 1
ATOM 1735 N N . GLY A 1 221 ? 2.993 2.137 -20.739 1.00 89.25 221 GLY A N 1
ATOM 1736 C CA . GLY A 1 221 ? 2.940 2.375 -22.194 1.00 89.25 221 GLY A CA 1
ATOM 1737 C C . GLY A 1 221 ? 4.013 3.338 -22.712 1.00 89.25 221 GLY A C 1
ATOM 1738 O O . GLY A 1 221 ? 4.327 3.344 -23.911 1.00 89.25 221 GLY A O 1
ATOM 1739 N N . GLU A 1 222 ? 4.590 4.134 -21.810 1.00 87.00 222 GLU A N 1
ATOM 1740 C CA . GLU A 1 222 ? 5.608 5.140 -22.094 1.00 87.00 222 GLU A CA 1
ATOM 1741 C C . GLU A 1 222 ? 6.955 4.770 -21.459 1.00 87.00 222 GLU A C 1
ATOM 1743 O O . GLU A 1 222 ? 7.047 4.381 -20.296 1.00 87.00 222 GLU A O 1
ATOM 1748 N N . SER A 1 223 ? 8.040 4.909 -22.225 1.00 82.75 223 SER A N 1
ATOM 1749 C CA . SER A 1 223 ? 9.387 4.696 -21.697 1.00 82.75 223 SER A CA 1
ATOM 1750 C C . SER A 1 223 ? 9.841 5.917 -20.903 1.00 82.75 223 SER A C 1
ATOM 1752 O O . SER A 1 223 ? 10.022 6.995 -21.457 1.00 82.75 223 SER A O 1
ATOM 1754 N N . THR A 1 224 ? 10.143 5.723 -19.623 1.00 76.19 224 THR A N 1
ATOM 1755 C CA . THR A 1 224 ? 10.687 6.766 -18.734 1.00 76.19 224 THR A CA 1
ATOM 1756 C C . THR A 1 224 ? 12.223 6.767 -18.689 1.00 76.19 224 THR A C 1
ATOM 1758 O O . THR A 1 224 ? 12.846 7.380 -17.816 1.00 76.19 224 THR A O 1
ATOM 1761 N N . ARG A 1 225 ? 12.869 6.062 -19.632 1.00 75.88 225 ARG A N 1
ATOM 1762 C CA . ARG A 1 225 ? 14.334 6.000 -19.750 1.00 75.88 225 ARG A CA 1
ATOM 1763 C C . ARG A 1 225 ? 14.903 7.362 -20.183 1.00 75.88 225 ARG A C 1
ATOM 1765 O O . ARG A 1 225 ? 14.262 8.062 -20.968 1.00 75.88 225 ARG A O 1
ATOM 1772 N N . PRO A 1 226 ? 16.120 7.734 -19.736 1.00 67.31 226 PRO A N 1
ATOM 1773 C CA . PRO A 1 226 ? 16.761 8.970 -20.173 1.00 67.31 226 PRO A CA 1
ATOM 1774 C C . PRO A 1 226 ? 16.827 9.081 -21.704 1.00 67.31 226 PRO A C 1
ATOM 1776 O O . PRO A 1 226 ? 17.279 8.152 -22.372 1.00 67.31 226 PRO A O 1
ATOM 1779 N N . GLY A 1 227 ? 16.369 10.212 -22.244 1.00 67.75 227 GLY A N 1
ATOM 1780 C CA . GLY A 1 227 ? 16.338 10.489 -23.686 1.00 67.75 227 GLY A CA 1
ATOM 1781 C C . GLY A 1 227 ? 15.179 9.870 -24.484 1.00 67.75 227 GLY A C 1
ATOM 1782 O O . GLY A 1 227 ? 15.136 10.071 -25.695 1.00 67.75 227 GLY A O 1
ATOM 1783 N N . ALA A 1 228 ? 14.245 9.147 -23.856 1.00 74.31 228 ALA A N 1
ATOM 1784 C CA . ALA A 1 228 ? 13.054 8.646 -24.545 1.00 74.31 228 ALA A CA 1
ATOM 1785 C C . ALA A 1 228 ? 12.123 9.795 -24.983 1.00 74.31 228 ALA A C 1
ATOM 1787 O O . ALA A 1 228 ? 11.970 10.790 -24.272 1.00 74.31 228 ALA A O 1
ATOM 1788 N N . ALA A 1 229 ? 11.506 9.656 -26.161 1.00 75.69 229 ALA A N 1
ATOM 1789 C CA . ALA A 1 229 ? 10.513 10.608 -26.649 1.00 75.69 229 ALA A CA 1
ATOM 1790 C C . ALA A 1 229 ? 9.175 10.403 -25.925 1.00 75.69 229 ALA A C 1
ATOM 1792 O O . ALA A 1 229 ? 8.709 9.268 -25.810 1.00 75.69 229 ALA A O 1
ATOM 1793 N N . ALA A 1 230 ? 8.562 11.502 -25.483 1.00 79.56 230 ALA A N 1
ATOM 1794 C CA . ALA A 1 230 ? 7.213 11.478 -24.929 1.00 79.56 230 ALA A CA 1
ATOM 1795 C C . ALA A 1 230 ? 6.205 11.035 -25.999 1.00 79.56 230 ALA A C 1
ATOM 1797 O O . ALA A 1 230 ? 6.356 11.364 -27.182 1.00 79.56 230 ALA A O 1
ATOM 1798 N N . ILE A 1 231 ? 5.177 10.301 -25.582 1.00 87.56 231 ILE A N 1
ATOM 1799 C CA . ILE A 1 231 ? 4.078 9.867 -26.451 1.00 87.56 231 ILE A CA 1
ATOM 1800 C C . ILE A 1 231 ? 2.812 10.667 -26.141 1.00 87.56 231 ILE A C 1
ATOM 1802 O O . ILE A 1 231 ? 2.715 11.320 -25.106 1.00 87.56 231 ILE A O 1
ATOM 1806 N N . SER A 1 232 ? 1.837 10.655 -27.051 1.00 93.25 232 SER A N 1
ATOM 1807 C CA . SER A 1 232 ? 0.535 11.256 -26.759 1.00 93.25 232 SER A CA 1
ATOM 1808 C C . SER A 1 232 ? -0.269 10.379 -25.796 1.00 93.25 232 SER A C 1
ATOM 1810 O O . SER A 1 232 ? -0.146 9.154 -25.809 1.00 93.25 232 SER A O 1
ATOM 1812 N N . VAL A 1 233 ? -1.168 11.006 -25.035 1.00 95.69 233 VAL A N 1
ATOM 1813 C CA . VAL A 1 233 ? -2.145 10.321 -24.170 1.00 95.69 233 VAL A CA 1
ATOM 1814 C C . VAL A 1 233 ? -2.900 9.226 -24.939 1.00 95.69 233 VAL A C 1
ATOM 1816 O O . VAL A 1 233 ? -2.990 8.092 -24.479 1.00 95.69 233 VAL A O 1
ATOM 1819 N N . ASP A 1 234 ? -3.368 9.517 -26.158 1.00 96.06 234 ASP A N 1
ATOM 1820 C CA . ASP A 1 234 ? -4.082 8.544 -27.001 1.00 96.06 234 ASP A CA 1
ATOM 1821 C C . ASP A 1 234 ? -3.219 7.345 -27.423 1.00 96.06 234 ASP A C 1
ATOM 1823 O O . ASP A 1 234 ? -3.730 6.251 -27.669 1.00 96.06 234 ASP A O 1
ATOM 1827 N N . GLU A 1 235 ? -1.912 7.543 -27.588 1.00 93.50 235 GLU A N 1
ATOM 1828 C CA . GLU A 1 235 ? -0.976 6.460 -27.888 1.00 93.50 235 GLU A CA 1
ATOM 1829 C C . GLU A 1 235 ? -0.736 5.583 -26.656 1.00 93.50 235 GLU A C 1
ATOM 1831 O O . GLU A 1 235 ? -0.774 4.358 -26.765 1.00 93.50 235 GLU A O 1
ATOM 1836 N N . GLU A 1 236 ? -0.562 6.185 -25.479 1.00 95.25 236 GLU A N 1
ATOM 1837 C CA . GLU A 1 236 ? -0.411 5.445 -24.225 1.00 95.25 236 GLU A CA 1
ATOM 1838 C C . GLU A 1 236 ? -1.668 4.620 -23.900 1.00 95.25 236 GLU A C 1
ATOM 1840 O O . GLU A 1 236 ? -1.566 3.423 -23.619 1.00 95.25 236 GLU A O 1
ATOM 1845 N N . ILE A 1 237 ? -2.862 5.208 -24.060 1.00 96.25 237 ILE A N 1
ATOM 1846 C CA . ILE A 1 237 ? -4.153 4.511 -23.920 1.00 96.25 237 ILE A CA 1
ATOM 1847 C C . ILE A 1 237 ? -4.220 3.295 -24.849 1.00 96.25 237 ILE A C 1
ATOM 1849 O O . ILE A 1 237 ? -4.603 2.205 -24.417 1.00 96.25 237 ILE A O 1
ATOM 1853 N N . ARG A 1 238 ? -3.840 3.458 -26.125 1.00 94.62 238 ARG A N 1
ATOM 1854 C CA . ARG A 1 238 ? -3.872 2.372 -27.120 1.00 94.62 238 ARG A CA 1
ATOM 1855 C C . ARG A 1 238 ? -2.922 1.223 -26.787 1.00 94.62 238 ARG A C 1
ATOM 1857 O O . ARG A 1 238 ? -3.193 0.099 -27.200 1.00 94.62 238 ARG A O 1
ATOM 1864 N N . ARG A 1 239 ? -1.848 1.482 -26.040 1.00 93.06 239 ARG A N 1
ATOM 1865 C CA . ARG A 1 239 ? -0.894 0.457 -25.595 1.00 93.06 239 ARG A CA 1
ATOM 1866 C C . ARG A 1 239 ? -1.374 -0.265 -24.343 1.00 93.06 239 ARG A C 1
ATOM 1868 O O . ARG A 1 239 ? -1.389 -1.489 -24.310 1.00 93.06 239 ARG A O 1
ATOM 1875 N N . VAL A 1 240 ? -1.771 0.486 -23.321 1.00 96.38 240 VAL A N 1
ATOM 1876 C CA . VAL A 1 240 ? -1.973 -0.051 -21.967 1.00 96.38 240 VAL A CA 1
ATOM 1877 C C . VAL A 1 240 ? -3.355 -0.678 -21.789 1.00 96.38 240 VAL A C 1
ATOM 1879 O O . VAL A 1 240 ? -3.475 -1.796 -21.286 1.00 96.38 240 VAL A O 1
ATOM 1882 N N . ILE A 1 241 ? -4.414 0.017 -22.214 1.00 97.75 241 ILE A N 1
ATOM 1883 C CA . ILE A 1 241 ? -5.794 -0.374 -21.893 1.00 97.75 241 ILE A CA 1
ATOM 1884 C C . ILE A 1 241 ? -6.180 -1.748 -22.465 1.00 97.75 241 ILE A C 1
ATOM 1886 O O . ILE A 1 241 ? -6.792 -2.529 -21.729 1.00 97.75 241 ILE A O 1
ATOM 1890 N N . PRO A 1 242 ? -5.831 -2.103 -23.721 1.00 97.06 242 PRO A N 1
ATOM 1891 C CA . PRO A 1 242 ? -6.144 -3.429 -24.253 1.00 97.06 242 PRO A CA 1
ATOM 1892 C C . PRO A 1 242 ? -5.494 -4.569 -23.461 1.00 97.06 242 PRO A C 1
ATOM 1894 O O . PRO A 1 242 ? -6.138 -5.593 -23.250 1.00 97.06 242 PRO A O 1
ATOM 1897 N N . VAL A 1 243 ? -4.259 -4.382 -22.975 1.00 97.12 243 VAL A N 1
ATOM 1898 C CA . VAL A 1 243 ? -3.543 -5.394 -22.180 1.00 97.12 243 VAL A CA 1
ATOM 1899 C C . VAL A 1 243 ? -4.248 -5.626 -20.845 1.00 97.12 243 VAL A C 1
ATOM 1901 O O . VAL A 1 243 ? -4.505 -6.772 -20.484 1.00 97.12 243 VAL A O 1
ATOM 1904 N N . ILE A 1 244 ? -4.628 -4.553 -20.140 1.00 98.38 244 ILE A N 1
ATOM 1905 C CA . ILE A 1 244 ? -5.361 -4.653 -18.866 1.00 98.38 244 ILE A CA 1
ATOM 1906 C C . ILE A 1 244 ? -6.675 -5.418 -19.062 1.00 98.38 244 ILE A C 1
ATOM 1908 O O . ILE A 1 244 ? -6.955 -6.358 -18.317 1.00 98.38 244 ILE A O 1
ATOM 1912 N N . ARG A 1 245 ? -7.463 -5.055 -20.085 1.00 98.38 245 ARG A N 1
ATOM 1913 C CA . ARG A 1 245 ? -8.740 -5.727 -20.377 1.00 98.38 245 ARG A CA 1
ATOM 1914 C C . ARG A 1 245 ? -8.548 -7.204 -20.684 1.00 98.38 245 ARG A C 1
ATOM 1916 O O . ARG A 1 245 ? -9.213 -8.026 -20.065 1.00 98.38 245 ARG A O 1
ATOM 1923 N N . ALA A 1 246 ? -7.603 -7.535 -21.563 1.00 97.12 246 ALA A N 1
ATOM 1924 C CA . ALA A 1 246 ? -7.323 -8.917 -21.936 1.00 97.12 246 ALA A CA 1
ATOM 1925 C C . ALA A 1 246 ? -6.910 -9.770 -20.723 1.00 97.12 246 ALA A C 1
ATOM 1927 O O . ALA A 1 246 ? -7.379 -10.896 -20.575 1.00 97.12 246 ALA A O 1
ATOM 1928 N N . LEU A 1 247 ? -6.096 -9.228 -19.808 1.00 95.25 247 LEU A N 1
ATOM 1929 C CA . LEU A 1 247 ? -5.724 -9.923 -18.570 1.00 95.25 247 LEU A CA 1
ATOM 1930 C C . LEU A 1 247 ? -6.937 -10.172 -17.664 1.00 95.25 247 LEU A C 1
ATOM 1932 O O . LEU A 1 247 ? -7.097 -11.272 -17.131 1.00 95.25 247 LEU A O 1
ATOM 1936 N N . ARG A 1 248 ? -7.824 -9.183 -17.502 1.00 96.31 248 ARG A N 1
ATOM 1937 C CA . ARG A 1 248 ? -9.045 -9.351 -16.698 1.00 96.31 248 ARG A CA 1
ATOM 1938 C C . ARG A 1 248 ? -10.040 -10.315 -17.329 1.00 96.31 248 ARG A C 1
ATOM 1940 O O . ARG A 1 248 ? -10.595 -11.147 -16.616 1.00 96.31 248 ARG A O 1
ATOM 1947 N N . GLU A 1 249 ? -10.221 -10.256 -18.643 1.00 95.19 249 GLU A N 1
ATOM 1948 C CA . GLU A 1 249 ? -11.045 -11.199 -19.409 1.00 95.19 249 GLU A CA 1
ATOM 1949 C C . GLU A 1 249 ? -10.504 -12.633 -19.313 1.00 95.19 249 GLU A C 1
ATOM 1951 O O . GLU A 1 249 ? -11.283 -13.577 -19.196 1.00 95.19 249 GLU A O 1
ATOM 1956 N N . ALA A 1 250 ? -9.178 -12.798 -19.245 1.00 91.12 250 ALA A N 1
ATOM 1957 C CA . ALA A 1 250 ? -8.518 -14.076 -18.976 1.00 91.12 250 ALA A CA 1
ATOM 1958 C C . ALA A 1 250 ? -8.628 -14.545 -17.507 1.00 91.12 250 ALA A C 1
ATOM 1960 O O . ALA A 1 250 ? -8.098 -15.598 -17.152 1.00 91.12 250 ALA A O 1
ATOM 1961 N N . GLY A 1 251 ? -9.307 -13.790 -16.636 1.00 90.50 251 GLY A N 1
ATOM 1962 C CA . GLY A 1 251 ? -9.529 -14.151 -15.235 1.00 90.50 251 GLY A CA 1
ATOM 1963 C C . GLY A 1 251 ? -8.344 -13.872 -14.307 1.00 90.50 251 GLY A C 1
ATOM 1964 O O . GLY A 1 251 ? -8.336 -14.362 -13.175 1.00 90.50 251 GLY A O 1
ATOM 1965 N N . VAL A 1 252 ? -7.354 -13.083 -14.741 1.00 90.44 252 VAL A N 1
ATOM 1966 C CA . VAL A 1 252 ? -6.209 -12.708 -13.902 1.00 90.44 252 VAL A CA 1
ATOM 1967 C C . VAL A 1 252 ? -6.692 -11.884 -12.710 1.00 90.44 252 VAL A C 1
ATOM 1969 O O . VAL A 1 252 ? -7.262 -10.803 -12.868 1.00 90.44 252 VAL A O 1
ATOM 1972 N N . ARG A 1 253 ? -6.430 -12.391 -11.499 1.00 91.50 253 ARG A N 1
ATOM 1973 C CA . ARG A 1 253 ? -6.743 -11.724 -10.221 1.00 91.50 253 ARG A CA 1
ATOM 1974 C C . ARG A 1 253 ? -5.553 -11.027 -9.575 1.00 91.50 253 ARG A C 1
ATOM 1976 O O . ARG A 1 253 ? -5.755 -10.260 -8.639 1.00 91.50 253 ARG A O 1
ATOM 1983 N N . VAL A 1 254 ? -4.341 -11.289 -10.066 1.00 94.31 254 VAL A N 1
ATOM 1984 C CA . VAL A 1 254 ? -3.136 -10.581 -9.621 1.00 94.31 254 VAL A CA 1
ATOM 1985 C C . VAL A 1 254 ? -3.363 -9.073 -9.799 1.00 94.31 254 VAL A C 1
ATOM 1987 O O . VAL A 1 254 ? -3.912 -8.675 -10.836 1.00 94.31 254 VAL A O 1
ATOM 1990 N N . PRO A 1 255 ? -3.018 -8.241 -8.801 1.00 97.69 255 PRO A N 1
ATOM 1991 C CA . PRO A 1 255 ? -3.216 -6.809 -8.886 1.00 97.69 255 PRO A CA 1
ATOM 1992 C C . PRO A 1 255 ? -2.443 -6.186 -10.038 1.00 97.69 255 PRO A C 1
ATOM 1994 O O . PRO A 1 255 ? -1.309 -6.578 -10.326 1.00 97.69 255 PRO A O 1
ATOM 1997 N N . ILE A 1 256 ? -3.059 -5.198 -10.678 1.00 98.62 256 ILE A N 1
ATOM 1998 C CA . ILE A 1 256 ? -2.465 -4.488 -11.811 1.00 98.62 256 ILE A CA 1
ATOM 1999 C C . ILE A 1 256 ? -2.289 -3.018 -11.439 1.00 98.62 256 ILE A C 1
ATOM 2001 O O . ILE A 1 256 ? -3.260 -2.311 -11.190 1.00 98.62 256 ILE A O 1
ATOM 2005 N N . SER A 1 257 ? -1.046 -2.563 -11.429 1.00 98.62 257 SER A N 1
ATOM 2006 C CA . SER A 1 257 ? -0.657 -1.159 -11.412 1.00 98.62 257 SER A CA 1
ATOM 2007 C C . SER A 1 257 ? -0.497 -0.645 -12.846 1.00 98.62 257 SER A C 1
ATOM 2009 O O . SER A 1 257 ? -0.059 -1.384 -13.733 1.00 98.62 257 SER A O 1
ATOM 2011 N N . VAL A 1 258 ? -0.862 0.615 -13.081 1.00 98.50 258 VAL A N 1
ATOM 2012 C CA . VAL A 1 258 ? -0.554 1.338 -14.324 1.00 98.50 258 VAL A CA 1
ATOM 2013 C C . VAL A 1 258 ? 0.544 2.375 -14.073 1.00 98.50 258 VAL A C 1
ATOM 2015 O O . VAL A 1 258 ? 0.370 3.260 -13.238 1.00 98.50 258 VAL A O 1
ATOM 2018 N N . ASP A 1 259 ? 1.656 2.282 -14.803 1.00 97.94 259 ASP A N 1
ATOM 2019 C CA . ASP A 1 259 ? 2.773 3.241 -14.767 1.00 97.94 259 ASP A CA 1
ATOM 2020 C C . ASP A 1 259 ? 2.469 4.392 -15.727 1.00 97.94 259 ASP A C 1
ATOM 2022 O O . ASP A 1 259 ? 2.669 4.270 -16.938 1.00 97.94 259 ASP A O 1
ATOM 2026 N N . THR A 1 260 ? 1.911 5.479 -15.191 1.00 97.25 260 THR A N 1
ATOM 2027 C CA . THR A 1 260 ? 1.542 6.661 -15.972 1.00 97.25 260 THR A CA 1
ATOM 2028 C C . THR A 1 260 ? 1.539 7.923 -15.119 1.00 97.25 260 THR A C 1
ATOM 2030 O O . THR A 1 260 ? 1.162 7.917 -13.947 1.00 97.25 260 THR A O 1
ATOM 2033 N N . TYR A 1 261 ? 1.906 9.040 -15.740 1.00 95.31 261 TYR A N 1
ATOM 2034 C CA . TYR A 1 261 ? 1.768 10.377 -15.163 1.00 95.31 261 TYR A CA 1
ATOM 2035 C C . TYR A 1 261 ? 0.621 11.180 -15.809 1.00 95.31 261 TYR A C 1
ATOM 2037 O O . TYR A 1 261 ? 0.454 12.359 -15.498 1.00 95.31 261 TYR A O 1
ATOM 2045 N N . HIS A 1 262 ? -0.177 10.561 -16.692 1.00 97.50 262 HIS A N 1
ATOM 2046 C CA . HIS A 1 262 ? -1.350 11.168 -17.326 1.00 97.50 262 HIS A CA 1
ATOM 2047 C C . HIS A 1 262 ? -2.638 10.719 -16.622 1.00 97.50 262 HIS A C 1
ATOM 2049 O O . HIS A 1 262 ? -2.979 9.535 -16.599 1.00 97.50 262 HIS A O 1
ATOM 2055 N N . SER A 1 263 ? -3.400 11.668 -16.077 1.00 98.06 263 SER A N 1
ATOM 2056 C CA . SER A 1 263 ? -4.626 11.386 -15.315 1.00 98.06 263 SER A CA 1
ATOM 2057 C C . SER A 1 263 ? -5.706 10.691 -16.148 1.00 98.06 263 SER A C 1
ATOM 2059 O O . SER A 1 263 ? -6.406 9.816 -15.639 1.00 98.06 263 SER A O 1
ATOM 2061 N N . GLU A 1 264 ? -5.817 11.019 -17.440 1.00 98.25 264 GLU A N 1
ATOM 2062 C CA . GLU A 1 264 ? -6.753 10.354 -18.354 1.00 98.25 264 GLU A CA 1
ATOM 2063 C C . GLU A 1 264 ? -6.373 8.881 -18.570 1.00 98.25 264 GLU A C 1
ATOM 2065 O O . GLU A 1 264 ? -7.241 8.014 -18.526 1.00 98.25 264 GLU A O 1
ATOM 2070 N N . VAL A 1 265 ? -5.084 8.554 -18.717 1.00 98.38 265 VAL A N 1
ATOM 2071 C CA . VAL A 1 265 ? -4.634 7.153 -18.823 1.00 98.38 265 VAL A CA 1
ATOM 2072 C C . VAL A 1 265 ? -4.949 6.405 -17.531 1.00 98.38 265 VAL A C 1
ATOM 2074 O O . VAL A 1 265 ? -5.530 5.321 -17.584 1.00 98.38 265 VAL A O 1
ATOM 2077 N N . ALA A 1 266 ? -4.633 7.000 -16.377 1.00 98.56 266 ALA A N 1
ATOM 2078 C CA . ALA A 1 266 ? -4.899 6.409 -15.069 1.00 98.56 266 ALA A CA 1
ATOM 2079 C C . ALA A 1 266 ? -6.397 6.121 -14.863 1.00 98.56 266 ALA A C 1
ATOM 2081 O O . ALA A 1 266 ? -6.767 5.010 -14.480 1.00 98.56 266 ALA A O 1
ATOM 2082 N N . ARG A 1 267 ? -7.272 7.078 -15.198 1.00 98.50 267 ARG A N 1
ATOM 2083 C CA . ARG A 1 267 ? -8.734 6.918 -15.139 1.00 98.50 267 ARG A CA 1
ATOM 2084 C C . ARG A 1 267 ? -9.203 5.735 -15.978 1.00 98.50 267 ARG A C 1
ATOM 2086 O O . ARG A 1 267 ? -9.894 4.849 -15.478 1.00 98.50 267 ARG A O 1
ATOM 2093 N N . ARG A 1 268 ? -8.780 5.687 -17.240 1.00 98.56 268 ARG A N 1
ATOM 2094 C CA . ARG A 1 268 ? -9.193 4.649 -18.195 1.00 98.56 268 ARG A CA 1
ATOM 2095 C C . ARG A 1 268 ? -8.629 3.277 -17.837 1.00 98.56 268 ARG A C 1
ATOM 2097 O O . ARG A 1 268 ? -9.284 2.268 -18.089 1.00 98.56 268 ARG A O 1
ATOM 2104 N N . ALA A 1 269 ? -7.444 3.230 -17.234 1.00 98.62 269 ALA A N 1
ATOM 2105 C CA . ALA A 1 269 ? -6.836 2.005 -16.732 1.00 98.62 269 ALA A CA 1
ATOM 2106 C C . ALA A 1 269 ? -7.609 1.447 -15.534 1.00 98.62 269 ALA A C 1
ATOM 2108 O O . ALA A 1 269 ? -7.931 0.261 -15.533 1.00 98.62 269 ALA A O 1
ATOM 2109 N N . VAL A 1 270 ? -7.980 2.289 -14.563 1.00 98.06 270 VAL A N 1
ATOM 2110 C CA . VAL A 1 270 ? -8.818 1.876 -13.424 1.00 98.06 270 VAL A CA 1
ATOM 2111 C C . VAL A 1 270 ? -10.185 1.378 -13.905 1.00 98.06 270 VAL A C 1
ATOM 2113 O O . VAL A 1 270 ? -10.623 0.306 -13.497 1.00 98.06 270 VAL A O 1
ATOM 2116 N N . GLU A 1 271 ? -10.825 2.074 -14.850 1.00 97.56 271 GLU A N 1
ATOM 2117 C CA . GLU A 1 271 ? -12.075 1.616 -15.482 1.00 97.56 271 GLU A CA 1
ATOM 2118 C C . GLU A 1 271 ? -11.926 0.274 -16.216 1.00 97.56 271 GLU A C 1
ATOM 2120 O O . GLU A 1 271 ? -12.865 -0.520 -16.270 1.00 97.56 271 GLU A O 1
ATOM 2125 N N . ALA A 1 272 ? -10.750 0.006 -16.788 1.00 98.06 272 ALA A N 1
ATOM 2126 C CA . ALA A 1 272 ? -10.426 -1.261 -17.437 1.00 98.06 272 ALA A CA 1
ATOM 2127 C C . ALA A 1 272 ? -10.080 -2.389 -16.450 1.00 98.06 272 ALA A C 1
ATOM 2129 O O . ALA A 1 272 ? -9.980 -3.543 -16.868 1.00 98.06 272 ALA A O 1
ATOM 2130 N N . GLY A 1 273 ? -9.919 -2.075 -15.162 1.00 97.44 273 GLY A N 1
ATOM 2131 C CA . GLY A 1 273 ? -9.632 -3.034 -14.100 1.00 97.44 273 GLY A CA 1
ATOM 2132 C C . GLY A 1 273 ? -8.203 -2.992 -13.560 1.00 97.44 273 GLY A C 1
ATOM 2133 O O . GLY A 1 273 ? -7.775 -3.986 -12.976 1.00 97.44 273 GLY A O 1
ATOM 2134 N N . ALA A 1 274 ? -7.449 -1.905 -13.745 1.00 98.19 274 ALA A N 1
ATOM 2135 C CA . ALA A 1 274 ? -6.268 -1.647 -12.920 1.00 98.19 274 ALA A CA 1
ATOM 2136 C C . ALA A 1 274 ? -6.687 -1.374 -11.467 1.00 98.19 274 ALA A C 1
ATOM 2138 O O . ALA A 1 274 ? -7.712 -0.744 -11.210 1.00 98.19 274 ALA A O 1
ATOM 2139 N N . ASP A 1 275 ? -5.880 -1.844 -10.522 1.00 97.94 275 ASP A N 1
ATOM 2140 C CA . ASP A 1 275 ? -6.129 -1.717 -9.088 1.00 97.94 275 ASP A CA 1
ATOM 2141 C C . ASP A 1 275 ? -5.328 -0.582 -8.442 1.00 97.94 275 ASP A C 1
ATOM 2143 O O . ASP A 1 275 ? -5.716 -0.120 -7.374 1.00 97.94 275 ASP A O 1
ATOM 2147 N N . LEU A 1 276 ? -4.218 -0.151 -9.054 1.00 97.75 276 LEU A N 1
ATOM 2148 C CA . LEU A 1 276 ? -3.303 0.866 -8.525 1.00 97.75 276 LEU A CA 1
ATOM 2149 C C . LEU A 1 276 ? -2.807 1.791 -9.642 1.00 97.75 276 LEU A C 1
ATOM 2151 O O . LEU A 1 276 ? -2.772 1.410 -10.812 1.00 97.75 276 LEU A O 1
ATOM 2155 N N . VAL A 1 277 ? -2.352 2.982 -9.258 1.00 98.69 277 VAL A N 1
ATOM 2156 C CA . VAL A 1 277 ? -1.647 3.917 -10.145 1.00 98.69 277 VAL A CA 1
ATOM 2157 C C . VAL A 1 277 ? -0.206 4.082 -9.668 1.00 98.69 277 VAL A C 1
ATOM 2159 O O . VAL A 1 277 ? 0.041 4.285 -8.483 1.00 98.69 277 VAL A O 1
ATOM 2162 N N . ASN A 1 278 ? 0.758 4.030 -10.574 1.00 98.69 278 ASN A N 1
ATOM 2163 C CA . ASN A 1 278 ? 2.152 4.348 -10.302 1.00 98.69 278 ASN A CA 1
ATOM 2164 C C . ASN A 1 278 ? 2.514 5.642 -11.037 1.00 98.69 278 ASN A C 1
ATOM 2166 O O . ASN A 1 278 ? 2.699 5.637 -12.252 1.00 98.69 278 ASN A O 1
ATOM 2170 N N . ASP A 1 279 ? 2.577 6.757 -10.302 1.00 97.88 279 ASP A N 1
ATOM 2171 C CA . ASP A 1 279 ? 2.879 8.070 -10.869 1.00 97.88 279 ASP A CA 1
ATOM 2172 C C . ASP A 1 279 ? 4.292 8.520 -10.487 1.00 97.88 279 ASP A C 1
ATOM 2174 O O . ASP A 1 279 ? 4.571 9.027 -9.389 1.00 97.88 279 ASP A O 1
ATOM 2178 N N . ILE A 1 280 ? 5.188 8.419 -11.468 1.00 95.50 280 ILE A N 1
ATOM 2179 C CA . ILE A 1 280 ? 6.586 8.827 -11.340 1.00 95.50 280 ILE A CA 1
ATOM 2180 C C . ILE A 1 280 ? 6.787 10.341 -11.129 1.00 95.50 280 ILE A C 1
ATOM 2182 O O . ILE A 1 280 ? 7.908 10.800 -10.910 1.00 95.50 280 ILE A O 1
ATOM 2186 N N . SER A 1 281 ? 5.734 11.145 -11.268 1.00 95.19 281 SER A N 1
ATOM 2187 C CA . SER A 1 281 ? 5.730 12.593 -11.060 1.00 95.19 281 SER A CA 1
ATOM 2188 C C . SER A 1 281 ? 5.062 13.035 -9.767 1.00 95.19 281 SER A C 1
ATOM 2190 O O . SER A 1 281 ? 5.041 14.234 -9.499 1.00 95.19 281 SER A O 1
ATOM 2192 N N . ALA A 1 282 ? 4.511 12.100 -8.988 1.00 97.06 282 ALA A N 1
ATOM 2193 C CA . ALA A 1 282 ? 3.775 12.390 -7.762 1.00 97.06 282 ALA A CA 1
ATOM 2194 C C . ALA A 1 282 ? 2.695 13.485 -7.938 1.00 97.06 282 ALA A C 1
ATOM 2196 O O . ALA A 1 282 ? 2.490 14.341 -7.066 1.00 97.06 282 ALA A O 1
ATOM 2197 N N . GLY A 1 283 ? 2.019 13.477 -9.088 1.00 96.00 283 GLY A N 1
ATOM 2198 C CA . GLY A 1 283 ? 0.956 14.394 -9.481 1.00 96.00 283 GLY A CA 1
ATOM 2199 C C . GLY A 1 283 ? 1.420 15.771 -9.951 1.00 96.00 283 GLY A C 1
ATOM 2200 O O . GLY A 1 283 ? 0.610 16.692 -9.994 1.00 96.00 283 GLY A O 1
ATOM 2201 N N . GLU A 1 284 ? 2.709 15.964 -10.236 1.00 95.19 284 GLU A N 1
ATOM 2202 C CA . GLU A 1 284 ? 3.240 17.264 -10.674 1.00 95.19 284 GLU A CA 1
ATOM 2203 C C . GLU A 1 284 ? 3.200 17.462 -12.191 1.00 95.19 284 GLU A C 1
ATOM 2205 O O . GLU A 1 284 ? 3.170 18.605 -12.647 1.00 95.19 284 GLU A O 1
ATOM 2210 N N . ASN A 1 285 ? 3.194 16.385 -12.983 1.00 93.75 285 ASN A N 1
ATOM 2211 C CA . ASN A 1 285 ? 3.132 16.503 -14.442 1.00 93.75 285 ASN A CA 1
ATOM 2212 C C . ASN A 1 285 ? 1.705 16.768 -14.958 1.00 93.75 285 ASN A C 1
ATOM 2214 O O . ASN A 1 285 ? 1.555 17.400 -16.001 1.00 93.75 285 ASN A O 1
ATOM 2218 N N . ASP A 1 286 ? 0.677 16.303 -14.243 1.00 95.81 286 ASP A N 1
ATOM 2219 C CA . ASP A 1 286 ? -0.731 16.487 -14.596 1.00 95.81 286 ASP A CA 1
ATOM 2220 C C . ASP A 1 286 ? -1.533 16.962 -13.365 1.00 95.81 286 ASP A C 1
ATOM 2222 O O . ASP A 1 286 ? -1.718 16.193 -12.415 1.00 95.81 286 ASP A O 1
ATOM 2226 N N . PRO A 1 287 ? -2.047 18.209 -13.358 1.00 96.00 287 PRO A N 1
ATOM 2227 C CA . PRO A 1 287 ? -2.767 18.765 -12.214 1.00 96.00 287 PRO A CA 1
ATOM 2228 C C . PRO A 1 287 ? -4.091 18.048 -11.908 1.00 96.00 287 PRO A C 1
ATOM 2230 O O . PRO A 1 287 ? -4.620 18.207 -10.807 1.00 96.00 287 PRO A O 1
ATOM 2233 N N . ALA A 1 288 ? -4.637 17.265 -12.845 1.00 97.81 288 ALA A N 1
ATOM 2234 C CA . ALA A 1 288 ? -5.844 16.474 -12.628 1.00 97.81 288 ALA A CA 1
ATOM 2235 C C . ALA A 1 288 ? -5.565 15.109 -11.968 1.00 97.81 288 ALA A C 1
ATOM 2237 O O . ALA A 1 288 ? -6.510 14.457 -11.520 1.00 97.81 288 ALA A O 1
ATOM 2238 N N . MET A 1 289 ? -4.296 14.695 -11.836 1.00 97.94 289 MET A N 1
ATOM 2239 C CA . MET A 1 289 ? -3.927 13.394 -11.268 1.00 97.94 289 MET A CA 1
ATOM 2240 C C . MET A 1 289 ? -4.304 13.265 -9.788 1.00 97.94 289 MET A C 1
ATOM 2242 O O . MET A 1 289 ? -5.044 12.354 -9.423 1.00 97.94 289 MET A O 1
ATOM 2246 N N . LEU A 1 290 ? -3.848 14.176 -8.918 1.00 97.06 290 LEU A N 1
ATOM 2247 C CA . LEU A 1 290 ? -4.161 14.080 -7.484 1.00 97.06 290 LEU A CA 1
ATOM 2248 C C . LEU A 1 290 ? -5.668 14.207 -7.182 1.00 97.06 290 LEU A C 1
ATOM 2250 O O . LEU A 1 290 ? -6.165 13.396 -6.396 1.00 97.06 290 LEU A O 1
ATOM 2254 N N . PRO A 1 291 ? -6.425 15.136 -7.811 1.00 96.56 291 PRO A N 1
ATOM 2255 C CA . PRO A 1 291 ? -7.881 15.167 -7.677 1.00 96.56 291 PRO A CA 1
ATOM 2256 C C . PRO A 1 291 ? -8.551 13.848 -8.076 1.00 96.56 291 PRO A C 1
ATOM 2258 O O . PRO A 1 291 ? -9.414 13.362 -7.348 1.00 96.56 291 PRO A O 1
ATOM 2261 N N . PHE A 1 292 ? -8.126 13.241 -9.191 1.00 97.19 292 PHE A N 1
ATOM 2262 C CA . PHE A 1 292 ? -8.628 11.934 -9.616 1.00 97.19 292 PHE A CA 1
ATOM 2263 C C . PHE A 1 292 ? -8.334 10.846 -8.575 1.00 97.19 292 PHE A C 1
ATOM 2265 O O . PHE A 1 292 ? -9.240 10.110 -8.194 1.00 97.19 292 PHE A O 1
ATOM 2272 N N . LEU A 1 293 ? -7.104 10.762 -8.066 1.00 96.12 293 LEU A N 1
ATOM 2273 C CA . LEU A 1 293 ? -6.707 9.744 -7.085 1.00 96.12 293 LEU A CA 1
ATOM 2274 C C . LEU A 1 293 ? -7.466 9.868 -5.756 1.00 96.12 293 LEU A C 1
ATOM 2276 O O . LEU A 1 293 ? -7.830 8.856 -5.153 1.00 96.12 293 LEU A O 1
ATOM 2280 N N . ALA A 1 294 ? -7.743 11.098 -5.314 1.00 93.56 294 ALA A N 1
ATOM 2281 C CA . ALA A 1 294 ? -8.545 11.353 -4.120 1.00 93.56 294 ALA A CA 1
ATOM 2282 C C . ALA A 1 294 ? -10.001 10.866 -4.269 1.00 93.56 294 ALA A C 1
ATOM 2284 O O . ALA A 1 294 ? -10.610 10.449 -3.282 1.00 93.56 294 ALA A O 1
ATOM 2285 N N . GLU A 1 295 ? -10.550 10.896 -5.488 1.00 92.12 295 GLU A N 1
ATOM 2286 C CA . GLU A 1 295 ? -11.901 10.419 -5.804 1.00 92.12 295 GLU A CA 1
ATOM 2287 C C . GLU A 1 295 ? -11.948 8.904 -6.054 1.00 92.12 295 GLU A C 1
ATOM 2289 O O . GLU A 1 295 ? -12.811 8.214 -5.509 1.00 92.12 295 GLU A O 1
ATOM 2294 N N . ALA A 1 296 ? -11.014 8.381 -6.852 1.00 91.00 296 ALA A N 1
ATOM 2295 C CA . ALA A 1 296 ? -10.998 6.995 -7.315 1.00 91.00 296 ALA A CA 1
ATOM 2296 C C . ALA A 1 296 ? -10.811 5.979 -6.181 1.00 91.00 296 ALA A C 1
ATOM 2298 O O . ALA A 1 296 ? -11.170 4.812 -6.336 1.00 91.00 296 ALA A O 1
ATOM 2299 N N . ALA A 1 297 ? -10.260 6.417 -5.044 1.00 85.38 297 ALA A N 1
ATOM 2300 C CA . ALA A 1 297 ? -10.020 5.588 -3.867 1.00 85.38 297 ALA A CA 1
ATOM 2301 C C . ALA A 1 297 ? -9.138 4.352 -4.141 1.00 85.38 297 ALA A C 1
ATOM 2303 O O . ALA A 1 297 ? -9.152 3.401 -3.360 1.00 85.38 297 ALA A O 1
ATOM 2304 N N . VAL A 1 298 ? -8.311 4.396 -5.187 1.00 94.25 298 VAL A N 1
ATOM 2305 C CA . VAL A 1 298 ? -7.301 3.376 -5.499 1.00 94.25 298 VAL A CA 1
ATOM 2306 C C . VAL A 1 298 ? -5.964 3.705 -4.824 1.00 94.25 298 VAL A C 1
ATOM 2308 O O . VAL A 1 298 ? -5.679 4.885 -4.580 1.00 94.25 298 VAL A O 1
ATOM 2311 N N . PRO A 1 299 ? -5.133 2.704 -4.496 1.00 97.62 299 PRO A N 1
ATOM 2312 C CA . PRO A 1 299 ? -3.757 2.949 -4.105 1.00 97.62 299 PRO A CA 1
ATOM 2313 C C . PRO A 1 299 ? -2.928 3.658 -5.179 1.00 97.62 299 PRO A C 1
ATOM 2315 O O . PRO A 1 299 ? -3.141 3.461 -6.378 1.00 97.62 299 PRO A O 1
ATOM 2318 N N . VAL A 1 300 ? -1.938 4.434 -4.741 1.00 98.56 300 VAL A N 1
ATOM 2319 C CA . VAL A 1 300 ? -1.004 5.144 -5.611 1.00 98.56 300 VAL A CA 1
ATOM 2320 C C . VAL A 1 300 ? 0.432 5.084 -5.103 1.00 98.56 300 VAL A C 1
ATOM 2322 O O . VAL A 1 300 ? 0.684 5.241 -3.908 1.00 98.56 300 VAL A O 1
ATOM 2325 N N . VAL A 1 301 ? 1.378 4.917 -6.026 1.00 98.81 301 VAL A N 1
ATOM 2326 C CA . VAL A 1 301 ? 2.805 5.163 -5.797 1.00 98.81 301 VAL A CA 1
ATOM 2327 C C . VAL A 1 301 ? 3.139 6.601 -6.190 1.00 98.81 301 VAL A C 1
ATOM 2329 O O . VAL A 1 301 ? 2.923 7.002 -7.332 1.00 98.81 301 VAL A O 1
ATOM 2332 N N . LEU A 1 302 ? 3.681 7.370 -5.245 1.00 98.56 302 LEU A N 1
ATOM 2333 C CA . LEU A 1 302 ? 4.195 8.721 -5.458 1.00 98.56 302 LEU A CA 1
ATOM 2334 C C . LEU A 1 302 ? 5.726 8.686 -5.427 1.00 98.56 302 LEU A C 1
ATOM 2336 O O . LEU A 1 302 ? 6.338 8.495 -4.370 1.00 98.56 302 LEU A O 1
ATOM 2340 N N . MET A 1 303 ? 6.350 8.858 -6.592 1.00 98.44 303 MET A N 1
ATOM 2341 C CA . MET A 1 303 ? 7.807 8.801 -6.727 1.00 98.44 303 MET A CA 1
ATOM 2342 C C . MET A 1 303 ? 8.445 10.191 -6.695 1.00 98.44 303 MET A C 1
ATOM 2344 O O . MET A 1 303 ? 7.946 11.139 -7.297 1.00 98.44 303 MET A O 1
ATOM 2348 N N . HIS A 1 304 ? 9.626 10.300 -6.089 1.00 97.75 304 HIS A N 1
ATOM 2349 C CA . HIS A 1 304 ? 10.455 11.492 -6.232 1.00 97.75 304 HIS A CA 1
ATOM 2350 C C . HIS A 1 304 ? 11.307 11.482 -7.515 1.00 97.75 304 HIS A C 1
ATOM 2352 O O . HIS A 1 304 ? 12.172 10.622 -7.722 1.00 97.75 304 HIS A O 1
ATOM 2358 N N . LYS A 1 305 ? 11.184 12.548 -8.314 1.00 93.12 305 LYS A N 1
ATOM 2359 C CA . LYS A 1 305 ? 12.104 12.895 -9.408 1.00 93.12 305 LYS A CA 1
ATOM 2360 C C . LYS A 1 305 ? 12.390 14.398 -9.435 1.00 93.12 305 LYS A C 1
ATOM 2362 O O . LYS A 1 305 ? 11.594 15.193 -8.953 1.00 93.12 305 LYS A O 1
ATOM 2367 N N . ARG A 1 306 ? 13.494 14.800 -10.073 1.00 86.88 306 ARG A N 1
ATOM 2368 C CA . ARG A 1 306 ? 13.737 16.195 -10.482 1.00 86.88 306 ARG A CA 1
ATOM 2369 C C . ARG A 1 306 ? 13.893 16.262 -11.997 1.00 86.88 306 ARG A C 1
ATOM 2371 O O . ARG A 1 306 ? 14.563 15.418 -12.591 1.00 86.88 306 ARG A O 1
ATOM 2378 N N . GLY A 1 307 ? 13.281 17.269 -12.615 1.00 78.75 307 GLY A N 1
ATOM 2379 C CA . GLY A 1 307 ? 13.301 17.443 -14.066 1.00 78.75 307 GLY A CA 1
ATOM 2380 C C . GLY A 1 307 ? 12.524 16.359 -14.823 1.00 78.75 307 GLY A C 1
ATOM 2381 O O . GLY A 1 307 ? 11.533 15.809 -14.334 1.00 78.75 307 GLY A O 1
ATOM 2382 N N . ASN A 1 308 ? 12.968 16.079 -16.049 1.00 71.00 308 ASN A N 1
ATOM 2383 C CA . ASN A 1 308 ? 12.365 15.104 -16.963 1.00 71.00 308 ASN A CA 1
ATOM 2384 C C . ASN A 1 308 ? 13.428 14.170 -17.575 1.00 71.00 308 ASN A C 1
ATOM 2386 O O . ASN A 1 308 ? 14.611 14.269 -17.241 1.00 71.00 308 ASN A O 1
ATOM 2390 N N . ALA A 1 309 ? 13.014 13.284 -18.493 1.00 65.50 309 ALA A N 1
ATOM 2391 C CA . ALA A 1 309 ? 13.880 12.320 -19.184 1.00 65.50 309 ALA A CA 1
ATOM 2392 C C . ALA A 1 309 ? 15.143 12.929 -19.825 1.00 65.50 309 ALA A C 1
ATOM 2394 O O . ALA A 1 309 ? 16.131 12.223 -20.022 1.00 65.50 309 ALA A O 1
ATOM 2395 N N . VAL A 1 310 ? 15.129 14.229 -20.129 1.00 66.81 310 VAL A N 1
ATOM 2396 C CA . VAL A 1 310 ? 16.224 14.953 -20.784 1.00 66.81 310 VAL A CA 1
ATOM 2397 C C . VAL A 1 310 ? 17.094 15.718 -19.776 1.00 66.81 310 VAL A C 1
ATOM 2399 O O . VAL A 1 310 ? 18.306 15.824 -19.964 1.00 66.81 310 VAL A O 1
ATOM 2402 N N . THR A 1 311 ? 16.511 16.260 -18.702 1.00 75.50 311 THR A N 1
ATOM 2403 C CA . THR A 1 311 ? 17.212 17.167 -17.770 1.00 75.50 311 THR A CA 1
ATOM 2404 C C . THR A 1 311 ? 17.656 16.527 -16.456 1.00 75.50 311 THR A C 1
ATOM 2406 O O . THR A 1 311 ? 18.548 17.073 -15.803 1.00 75.50 311 THR A O 1
ATOM 2409 N N . MET A 1 312 ? 17.092 15.374 -16.072 1.00 76.94 312 MET A N 1
ATOM 2410 C CA . MET A 1 312 ? 17.261 14.805 -14.727 1.00 76.94 312 MET A CA 1
ATOM 2411 C C . MET A 1 312 ? 18.726 14.555 -14.332 1.00 76.94 312 MET A C 1
ATOM 2413 O O . MET A 1 312 ? 19.110 14.841 -13.201 1.00 76.94 312 MET A O 1
ATOM 2417 N N . ASP A 1 313 ? 19.572 14.103 -15.265 1.00 74.44 313 ASP A N 1
ATOM 2418 C CA . ASP A 1 313 ? 20.975 13.748 -14.992 1.00 74.44 313 ASP A CA 1
ATOM 2419 C C . ASP A 1 313 ? 21.833 14.961 -14.581 1.00 74.44 313 ASP A C 1
ATOM 2421 O O . ASP A 1 313 ? 22.912 14.798 -14.018 1.00 74.44 313 ASP A O 1
ATOM 2425 N N . LYS A 1 314 ? 21.351 16.190 -14.817 1.00 78.62 314 LYS A N 1
ATOM 2426 C CA . LYS A 1 314 ? 22.026 17.435 -14.414 1.00 78.62 314 LYS A CA 1
ATOM 2427 C C . LYS A 1 314 ? 21.513 17.996 -13.082 1.00 78.62 314 LYS A C 1
ATOM 2429 O O . LYS A 1 314 ? 22.069 18.972 -12.585 1.00 78.62 314 LYS A O 1
ATOM 2434 N N . MET A 1 315 ? 20.470 17.400 -12.497 1.00 84.19 315 MET A N 1
ATOM 2435 C CA . MET A 1 315 ? 19.776 17.899 -11.299 1.00 84.19 315 MET A CA 1
ATOM 2436 C C . MET A 1 315 ? 20.116 17.102 -10.027 1.00 84.19 315 MET A C 1
ATOM 2438 O O . MET A 1 315 ? 19.285 16.970 -9.132 1.00 84.19 315 MET A O 1
ATOM 2442 N N . THR A 1 316 ? 21.350 16.598 -9.926 1.00 88.88 316 THR A N 1
ATOM 2443 C CA . THR A 1 316 ? 21.812 15.683 -8.862 1.00 88.88 316 THR A CA 1
ATOM 2444 C C . THR A 1 316 ? 22.428 16.386 -7.644 1.00 88.88 316 THR A C 1
ATOM 2446 O O . THR A 1 316 ? 23.255 15.798 -6.947 1.00 88.88 316 THR A O 1
ATOM 2449 N N . ARG A 1 317 ? 22.124 17.666 -7.404 1.00 91.94 317 ARG A N 1
ATOM 2450 C CA . ARG A 1 317 ? 22.645 18.400 -6.236 1.00 91.94 317 ARG A CA 1
ATOM 2451 C C . ARG A 1 317 ? 21.674 18.262 -5.065 1.00 91.94 317 ARG A C 1
ATOM 2453 O O . ARG A 1 317 ? 20.555 18.754 -5.159 1.00 91.94 317 ARG A O 1
ATOM 2460 N N . TYR A 1 318 ? 22.120 17.599 -4.006 1.00 95.38 318 TYR A N 1
ATOM 2461 C CA . TYR A 1 318 ? 21.423 17.451 -2.729 1.00 95.38 318 TYR A CA 1
ATOM 2462 C C . TYR A 1 318 ? 22.439 17.722 -1.624 1.00 95.38 318 TYR A C 1
ATOM 2464 O O . TYR A 1 318 ? 23.581 17.269 -1.747 1.00 95.38 318 TYR A O 1
ATOM 2472 N N . ASP A 1 319 ? 22.022 18.421 -0.577 1.00 94.19 319 ASP A N 1
ATOM 2473 C CA . ASP A 1 319 ? 22.807 18.580 0.647 1.00 94.19 319 ASP A CA 1
ATOM 2474 C C . ASP A 1 319 ? 22.622 17.339 1.534 1.00 94.19 319 ASP A C 1
ATOM 2476 O O . ASP A 1 319 ? 23.589 16.788 2.059 1.00 94.19 319 ASP A O 1
ATOM 2480 N N . ASP A 1 320 ? 21.384 16.839 1.620 1.00 97.25 320 ASP A N 1
ATOM 2481 C CA . ASP A 1 320 ? 21.036 15.581 2.277 1.00 97.25 320 ASP A CA 1
ATOM 2482 C C . ASP A 1 320 ? 20.009 14.825 1.434 1.00 97.25 320 ASP A C 1
ATOM 2484 O O . ASP A 1 320 ? 18.795 14.994 1.575 1.00 97.25 320 ASP A O 1
ATOM 2488 N N . VAL A 1 321 ? 20.503 13.961 0.543 1.00 98.12 321 VAL A N 1
ATOM 2489 C CA . VAL A 1 321 ? 19.638 13.244 -0.401 1.00 98.12 321 VAL A CA 1
ATOM 2490 C C . VAL A 1 321 ? 18.587 12.386 0.301 1.00 98.12 321 VAL A C 1
ATOM 2492 O O . VAL A 1 321 ? 17.484 12.248 -0.208 1.00 98.12 321 VAL A O 1
ATOM 2495 N N . VAL A 1 322 ? 18.878 11.818 1.472 1.00 98.25 322 VAL A N 1
ATOM 2496 C CA . VAL A 1 322 ? 17.912 10.945 2.150 1.00 98.25 322 VAL A CA 1
ATOM 2497 C C . VAL A 1 322 ? 16.783 11.783 2.733 1.00 98.25 322 VAL A C 1
ATOM 2499 O O . VAL A 1 322 ? 15.615 11.465 2.515 1.00 98.25 322 VAL A O 1
ATOM 2502 N N . HIS A 1 323 ? 17.120 12.866 3.438 1.00 98.31 323 HIS A N 1
ATOM 2503 C CA . HIS A 1 323 ? 16.117 13.738 4.040 1.00 98.31 323 HIS A CA 1
ATOM 2504 C C . HIS A 1 323 ? 15.297 14.489 2.990 1.00 98.31 323 HIS A C 1
ATOM 2506 O O . HIS A 1 323 ? 14.075 14.450 3.058 1.00 98.31 323 HIS A O 1
ATOM 2512 N N . GLU A 1 324 ? 15.941 15.120 2.004 1.00 98.44 324 GLU A N 1
ATOM 2513 C CA . GLU A 1 324 ? 15.250 15.914 0.979 1.00 98.44 324 GLU A CA 1
ATOM 2514 C C . GLU A 1 324 ? 14.289 15.065 0.136 1.00 98.44 324 GLU A C 1
ATOM 2516 O O . GLU A 1 324 ? 13.177 15.496 -0.164 1.00 98.44 324 GLU A O 1
ATOM 2521 N N . VAL A 1 325 ? 14.694 13.846 -0.242 1.00 98.62 325 VAL A N 1
ATOM 2522 C CA . VAL A 1 325 ? 13.844 12.939 -1.029 1.00 98.62 325 VAL A CA 1
ATOM 2523 C C . VAL A 1 325 ? 12.677 12.425 -0.188 1.00 98.62 325 VAL A C 1
ATOM 2525 O O . VAL A 1 325 ? 11.541 12.418 -0.660 1.00 98.62 325 VAL A O 1
ATOM 2528 N N . ALA A 1 326 ? 12.937 12.007 1.052 1.00 98.56 326 ALA A N 1
ATOM 2529 C CA . ALA A 1 326 ? 11.893 11.516 1.945 1.00 98.56 326 ALA A CA 1
ATOM 2530 C C . ALA A 1 326 ? 10.887 12.619 2.307 1.00 98.56 326 ALA A C 1
ATOM 2532 O O . ALA A 1 326 ? 9.680 12.375 2.313 1.00 98.56 326 ALA A O 1
ATOM 2533 N N . ASP A 1 327 ? 11.369 13.836 2.569 1.00 98.38 327 ASP A N 1
ATOM 2534 C CA . ASP A 1 327 ? 10.522 14.987 2.864 1.00 98.38 327 ASP A CA 1
ATOM 2535 C C . ASP A 1 327 ? 9.668 15.379 1.656 1.00 98.38 327 ASP A C 1
ATOM 2537 O O . ASP A 1 327 ? 8.468 15.588 1.810 1.00 98.38 327 ASP A O 1
ATOM 2541 N N . TYR A 1 328 ? 10.232 15.367 0.443 1.00 98.44 328 TYR A N 1
ATOM 2542 C CA . TYR A 1 328 ? 9.442 15.543 -0.776 1.00 98.44 328 TYR A CA 1
ATOM 2543 C C . TYR A 1 328 ? 8.314 14.506 -0.862 1.00 98.44 328 TYR A C 1
ATOM 2545 O O . TYR A 1 328 ? 7.151 14.881 -1.005 1.00 98.44 328 TYR A O 1
ATOM 2553 N N . CYS A 1 329 ? 8.618 13.209 -0.729 1.00 98.44 329 CYS A N 1
ATOM 2554 C CA . CYS A 1 329 ? 7.594 12.164 -0.820 1.00 98.44 329 CYS A CA 1
ATOM 2555 C C . CYS A 1 329 ? 6.507 12.334 0.253 1.00 98.44 329 CYS A C 1
ATOM 2557 O O . CYS A 1 329 ? 5.322 12.183 -0.048 1.00 98.44 329 CYS A O 1
ATOM 2559 N N . ARG A 1 330 ? 6.894 12.709 1.481 1.00 98.00 330 ARG A N 1
ATOM 2560 C CA . ARG A 1 330 ? 5.954 13.054 2.556 1.00 98.00 330 ARG A CA 1
ATOM 2561 C C . ARG A 1 330 ? 5.052 14.219 2.158 1.00 98.00 330 ARG A C 1
ATOM 2563 O O . ARG A 1 330 ? 3.839 14.092 2.253 1.00 98.00 330 ARG A O 1
ATOM 2570 N N . GLN A 1 331 ? 5.619 15.324 1.678 1.00 98.00 331 GLN A N 1
ATOM 2571 C CA . GLN A 1 331 ? 4.850 16.504 1.283 1.00 98.00 331 GLN A CA 1
ATOM 2572 C C . GLN A 1 331 ? 3.852 16.182 0.163 1.00 98.00 331 GLN A C 1
ATOM 2574 O O . GLN A 1 331 ? 2.709 16.634 0.206 1.00 98.00 331 GLN A O 1
ATOM 2579 N N . ARG A 1 332 ? 4.245 15.365 -0.824 1.00 97.81 332 ARG A N 1
ATOM 2580 C CA . ARG A 1 332 ? 3.329 14.922 -1.889 1.00 97.81 332 ARG A CA 1
ATOM 2581 C C . ARG A 1 332 ? 2.191 14.060 -1.342 1.00 97.81 332 ARG A C 1
ATOM 2583 O O . ARG A 1 332 ? 1.042 14.252 -1.742 1.00 97.81 332 ARG A O 1
ATOM 2590 N N . ALA A 1 333 ? 2.487 13.161 -0.403 1.00 97.50 333 ALA A N 1
ATOM 2591 C CA . ALA A 1 333 ? 1.466 12.385 0.291 1.00 97.50 333 ALA A CA 1
ATOM 2592 C C . ALA A 1 333 ? 0.508 13.284 1.093 1.00 97.50 333 ALA A C 1
ATOM 2594 O O . ALA A 1 333 ? -0.706 13.117 0.994 1.00 97.50 333 ALA A O 1
ATOM 2595 N N . ASP A 1 334 ? 1.035 14.278 1.813 1.00 96.88 334 ASP A N 1
ATOM 2596 C CA . ASP A 1 334 ? 0.243 15.233 2.592 1.00 96.88 334 ASP A CA 1
ATOM 2597 C C . ASP A 1 334 ? -0.711 16.040 1.698 1.00 96.88 334 ASP A C 1
ATOM 2599 O O . ASP A 1 334 ? -1.876 16.216 2.051 1.00 96.88 334 ASP A O 1
ATOM 2603 N N . VAL A 1 335 ? -0.265 16.482 0.514 1.00 97.12 335 VAL A N 1
ATOM 2604 C CA . VAL A 1 335 ? -1.129 17.169 -0.467 1.00 97.12 335 VAL A CA 1
ATOM 2605 C C . VAL A 1 335 ? -2.290 16.269 -0.897 1.00 97.12 335 VAL A C 1
ATOM 2607 O O . VAL A 1 335 ? -3.445 16.698 -0.887 1.00 97.12 335 VAL A O 1
ATOM 2610 N N . LEU A 1 336 ? -2.013 15.009 -1.234 1.00 96.62 336 LEU A N 1
ATOM 2611 C CA . LEU A 1 336 ? -3.051 14.058 -1.634 1.00 96.62 336 LEU A CA 1
ATOM 2612 C C . LEU A 1 336 ? -4.014 13.734 -0.471 1.00 96.62 336 LEU A C 1
ATOM 2614 O O . LEU A 1 336 ? -5.228 13.626 -0.667 1.00 96.62 336 LEU A O 1
ATOM 2618 N N . MET A 1 337 ? -3.506 13.652 0.760 1.00 95.50 337 MET A N 1
ATOM 2619 C CA . MET A 1 337 ? -4.329 13.465 1.958 1.00 95.50 337 MET A CA 1
ATOM 2620 C C . MET A 1 337 ? -5.219 14.675 2.258 1.00 95.50 337 MET A C 1
ATOM 2622 O O . MET A 1 337 ? -6.385 14.501 2.615 1.00 95.50 337 MET A O 1
ATOM 2626 N N . GLN A 1 338 ? -4.721 15.896 2.048 1.00 93.56 338 GLN A N 1
ATOM 2627 C CA . GLN A 1 338 ? -5.510 17.128 2.164 1.00 93.56 338 GLN A CA 1
ATOM 2628 C C . GLN A 1 338 ? -6.650 17.188 1.137 1.00 93.56 338 GLN A C 1
ATOM 2630 O O . GLN A 1 338 ? -7.712 17.731 1.438 1.00 93.56 338 GLN A O 1
ATOM 2635 N N . MET A 1 339 ? -6.472 16.580 -0.042 1.00 92.00 339 MET A N 1
ATOM 2636 C CA . MET A 1 339 ? -7.541 16.401 -1.037 1.00 92.00 339 MET A CA 1
ATOM 2637 C C . MET A 1 339 ? -8.541 15.299 -0.658 1.00 92.00 339 MET A C 1
ATOM 2639 O O . MET A 1 339 ? -9.603 15.180 -1.268 1.00 92.00 339 MET A O 1
ATOM 2643 N N . GLY A 1 340 ? -8.243 14.512 0.376 1.00 89.62 340 GLY A N 1
ATOM 2644 C CA . GLY A 1 340 ? -9.135 13.492 0.898 1.00 89.62 340 GLY A CA 1
ATOM 2645 C C . GLY A 1 340 ? -8.814 12.068 0.447 1.00 89.62 340 GLY A C 1
ATOM 2646 O O . GLY A 1 340 ? -9.672 11.193 0.595 1.00 89.62 340 GLY A O 1
ATOM 2647 N N . ALA A 1 341 ? -7.614 11.767 -0.038 1.00 93.94 341 ALA A N 1
ATOM 2648 C CA . ALA A 1 341 ? -7.189 10.372 -0.042 1.00 93.94 341 ALA A CA 1
ATOM 2649 C C . ALA A 1 341 ? -6.863 9.928 1.397 1.00 93.94 341 ALA A C 1
ATOM 2651 O O . ALA A 1 341 ? -6.266 10.690 2.159 1.00 93.94 341 ALA A O 1
ATOM 2652 N N . PRO A 1 342 ? -7.238 8.715 1.820 1.00 95.88 342 PRO A N 1
ATOM 2653 C CA . PRO A 1 342 ? -6.732 8.181 3.073 1.00 95.88 342 PRO A CA 1
ATOM 2654 C C . PRO A 1 342 ? -5.262 7.768 2.933 1.00 95.88 342 PRO A C 1
ATOM 2656 O O . PRO A 1 342 ? -4.830 7.279 1.890 1.00 95.88 342 PRO A O 1
ATOM 2659 N N . ARG A 1 343 ? -4.512 7.889 4.028 1.00 96.69 343 ARG A N 1
ATOM 2660 C CA . ARG A 1 343 ? -3.102 7.486 4.157 1.00 96.69 343 ARG A CA 1
ATOM 2661 C C . ARG A 1 343 ? -2.846 6.060 3.668 1.00 96.69 343 ARG A C 1
ATOM 2663 O O . ARG A 1 343 ? -1.821 5.796 3.052 1.00 96.69 343 ARG A O 1
ATOM 2670 N N . TRP A 1 344 ? -3.781 5.140 3.906 1.00 97.00 344 TRP A N 1
ATOM 2671 C CA . TRP A 1 344 ? -3.656 3.740 3.493 1.00 97.00 344 TRP A CA 1
ATOM 2672 C C . TRP A 1 344 ? -3.705 3.501 1.977 1.00 97.00 344 TRP A C 1
ATOM 2674 O O . TRP A 1 344 ? -3.520 2.364 1.557 1.00 97.00 344 TRP A O 1
ATOM 2684 N N . ASN A 1 345 ? -3.935 4.532 1.159 1.00 96.94 345 ASN A N 1
ATOM 2685 C CA . ASN A 1 345 ? -3.802 4.441 -0.296 1.00 96.94 345 ASN A CA 1
ATOM 2686 C C . ASN A 1 345 ? -2.395 4.803 -0.789 1.00 96.94 345 ASN A C 1
ATOM 2688 O O . ASN A 1 345 ? -2.125 4.639 -1.971 1.00 96.94 345 ASN A O 1
ATOM 2692 N N . ILE A 1 346 ? -1.511 5.335 0.053 1.00 98.25 346 ILE A N 1
ATOM 2693 C CA . ILE A 1 346 ? -0.292 5.988 -0.427 1.00 98.25 346 ILE A CA 1
ATOM 2694 C C . ILE A 1 346 ? 0.923 5.087 -0.219 1.00 98.25 346 ILE A C 1
ATOM 2696 O O . ILE A 1 346 ? 1.171 4.592 0.879 1.00 98.25 346 ILE A O 1
ATOM 2700 N N . ILE A 1 347 ? 1.693 4.918 -1.288 1.00 98.81 347 ILE A N 1
ATOM 2701 C CA . ILE A 1 347 ? 3.010 4.286 -1.329 1.00 98.81 347 ILE A CA 1
ATOM 2702 C C . ILE A 1 347 ? 3.999 5.356 -1.803 1.00 98.81 347 ILE A C 1
ATOM 2704 O O . ILE A 1 347 ? 3.672 6.181 -2.656 1.00 98.81 347 ILE A O 1
ATOM 2708 N N . VAL A 1 348 ? 5.212 5.359 -1.262 1.00 98.81 348 VAL A N 1
ATOM 2709 C CA . VAL A 1 348 ? 6.279 6.291 -1.648 1.00 98.81 348 VAL A CA 1
ATOM 2710 C C . VAL A 1 348 ? 7.419 5.550 -2.341 1.00 98.81 348 VAL A C 1
ATOM 2712 O O . VAL A 1 348 ? 7.738 4.418 -1.981 1.00 98.81 348 VAL A O 1
ATOM 2715 N N . ASP A 1 349 ? 8.054 6.196 -3.320 1.00 98.81 349 ASP A N 1
ATOM 2716 C CA . ASP A 1 349 ? 9.241 5.675 -4.015 1.00 98.81 349 ASP A CA 1
ATOM 2717 C C . ASP A 1 349 ? 10.346 6.758 -4.051 1.00 98.81 349 ASP A C 1
ATOM 2719 O O . ASP A 1 349 ? 10.096 7.891 -4.481 1.00 98.81 349 ASP A O 1
ATOM 2723 N N . PRO A 1 350 ? 11.587 6.466 -3.609 1.00 98.38 350 PRO A N 1
ATOM 2724 C CA . PRO A 1 350 ? 12.689 7.434 -3.614 1.00 98.38 350 PRO A CA 1
ATOM 2725 C C . PRO A 1 350 ? 13.165 7.819 -5.030 1.00 98.38 350 PRO A C 1
ATOM 2727 O O . PRO A 1 350 ? 13.964 8.749 -5.201 1.00 98.38 350 PRO A O 1
ATOM 2730 N N . GLY A 1 351 ? 12.712 7.101 -6.056 1.00 97.12 351 GLY A N 1
ATOM 2731 C CA . GLY A 1 351 ? 13.026 7.295 -7.462 1.00 97.12 351 GLY A CA 1
ATOM 2732 C C . GLY A 1 351 ? 14.482 6.993 -7.770 1.00 97.12 351 GLY A C 1
ATOM 2733 O O . GLY A 1 351 ? 15.222 7.875 -8.222 1.00 97.12 351 GLY A O 1
ATOM 2734 N N . LEU A 1 352 ? 14.919 5.758 -7.516 1.00 96.81 352 LEU A N 1
ATOM 2735 C CA . LEU A 1 352 ? 16.296 5.347 -7.794 1.00 96.81 352 LEU A CA 1
ATOM 2736 C C . LEU A 1 352 ? 16.633 5.491 -9.289 1.00 96.81 352 LEU A C 1
ATOM 2738 O O . LEU A 1 352 ? 15.905 5.062 -10.191 1.00 96.81 352 LEU A O 1
ATOM 2742 N N . GLY A 1 353 ? 17.774 6.121 -9.553 1.00 91.06 353 GLY A N 1
ATOM 2743 C CA . GLY A 1 353 ? 18.251 6.465 -10.888 1.00 91.06 353 GLY A CA 1
ATOM 2744 C C . GLY A 1 353 ? 17.586 7.692 -11.521 1.00 91.06 353 GLY A C 1
ATOM 2745 O O . GLY A 1 353 ? 17.928 8.004 -12.656 1.00 91.06 353 GLY A O 1
ATOM 2746 N N . PHE A 1 354 ? 16.685 8.397 -10.826 1.00 92.00 354 PHE A N 1
ATOM 2747 C CA . PHE A 1 354 ? 16.064 9.629 -11.327 1.00 92.00 354 PHE A CA 1
ATOM 2748 C C . PHE A 1 354 ? 16.662 10.862 -10.655 1.00 92.00 354 PHE A C 1
ATOM 2750 O O . PHE A 1 354 ? 16.351 11.145 -9.500 1.00 92.00 354 PHE A O 1
ATOM 2757 N N . ALA A 1 355 ? 17.503 11.605 -11.375 1.00 92.00 355 ALA A N 1
ATOM 2758 C CA . ALA A 1 355 ? 18.226 12.764 -10.843 1.00 92.00 355 ALA A CA 1
ATOM 2759 C C . ALA A 1 355 ? 19.090 12.464 -9.605 1.00 92.00 355 ALA A C 1
ATOM 2761 O O . ALA A 1 355 ? 19.297 13.341 -8.780 1.00 92.00 355 ALA A O 1
ATOM 2762 N N . LYS A 1 356 ? 19.638 11.247 -9.483 1.00 94.81 356 LYS A N 1
ATOM 2763 C CA . LYS A 1 356 ? 20.603 10.870 -8.434 1.00 94.81 356 LYS A CA 1
ATOM 2764 C C . LYS A 1 356 ? 21.828 10.208 -9.050 1.00 94.81 356 LYS A C 1
ATOM 2766 O O . LYS A 1 356 ? 21.689 9.370 -9.945 1.00 94.81 356 LYS A O 1
ATOM 2771 N N . ASN A 1 357 ? 23.013 10.545 -8.550 1.00 94.75 357 ASN A N 1
ATOM 2772 C CA . ASN A 1 357 ? 24.253 9.856 -8.908 1.00 94.75 357 ASN A CA 1
ATOM 2773 C C . ASN A 1 357 ? 24.369 8.496 -8.182 1.00 94.75 357 ASN A C 1
ATOM 2775 O O . ASN A 1 357 ? 23.519 8.128 -7.370 1.00 94.75 357 ASN A O 1
ATOM 2779 N N . THR A 1 358 ? 25.403 7.713 -8.484 1.00 96.56 358 THR A N 1
ATOM 2780 C CA . THR A 1 358 ? 25.566 6.361 -7.919 1.00 96.56 358 THR A CA 1
ATOM 2781 C C . THR A 1 358 ? 25.708 6.346 -6.401 1.00 96.56 358 THR A C 1
ATOM 2783 O O . THR A 1 358 ? 25.048 5.542 -5.748 1.00 96.56 358 THR A O 1
ATOM 2786 N N . GLU A 1 359 ? 26.481 7.268 -5.827 1.00 97.44 359 GLU A N 1
ATOM 2787 C CA . GLU A 1 359 ? 26.632 7.387 -4.373 1.00 97.44 359 GLU A CA 1
ATOM 2788 C C . GLU A 1 359 ? 25.297 7.706 -3.687 1.00 97.44 359 GLU A C 1
ATOM 2790 O O . GLU A 1 359 ? 24.917 7.041 -2.728 1.00 97.44 359 GLU A O 1
ATOM 2795 N N . GLN A 1 360 ? 24.539 8.654 -4.233 1.00 98.19 360 GLN A N 1
ATOM 2796 C CA . GLN A 1 360 ? 23.225 9.055 -3.733 1.00 98.19 360 GLN A CA 1
ATOM 2797 C C . GLN A 1 360 ? 22.201 7.916 -3.801 1.00 98.19 360 GLN A C 1
ATOM 2799 O O . GLN A 1 360 ? 21.425 7.725 -2.867 1.00 98.19 360 GLN A O 1
ATOM 2804 N N . ASN A 1 361 ? 22.207 7.122 -4.878 1.00 98.31 361 ASN A N 1
ATOM 2805 C CA . ASN A 1 361 ? 21.357 5.930 -4.963 1.00 98.31 361 ASN A CA 1
ATOM 2806 C C . ASN A 1 361 ? 21.726 4.901 -3.881 1.00 98.31 361 ASN A C 1
ATOM 2808 O O . ASN A 1 361 ? 20.834 4.345 -3.244 1.00 98.31 361 ASN A O 1
ATOM 2812 N N . CYS A 1 362 ? 23.021 4.684 -3.625 1.00 98.12 362 CYS A N 1
ATOM 2813 C CA . CYS A 1 362 ? 23.470 3.820 -2.532 1.00 98.12 362 CYS A CA 1
ATOM 2814 C C . CYS A 1 362 ? 23.072 4.361 -1.158 1.00 98.12 362 CYS A C 1
ATOM 2816 O O . CYS A 1 362 ? 22.654 3.580 -0.310 1.00 98.12 362 CYS A O 1
ATOM 2818 N N . GLN A 1 363 ? 23.176 5.674 -0.932 1.00 98.38 363 GLN A N 1
ATOM 2819 C CA . GLN A 1 363 ? 22.756 6.310 0.320 1.00 98.38 363 GLN A CA 1
ATOM 2820 C C . GLN A 1 363 ? 21.258 6.108 0.577 1.00 98.38 363 GLN A C 1
ATOM 2822 O O . GLN A 1 363 ? 20.889 5.726 1.682 1.00 98.38 363 GLN A O 1
ATOM 2827 N N . LEU A 1 364 ? 20.408 6.280 -0.441 1.00 98.62 364 LEU A N 1
ATOM 2828 C CA . LEU A 1 364 ? 18.963 6.046 -0.329 1.00 98.62 364 LEU A CA 1
ATOM 2829 C C . LEU A 1 364 ? 18.626 4.592 0.030 1.00 98.62 364 LEU A C 1
ATOM 2831 O O . LEU A 1 364 ? 17.748 4.367 0.856 1.00 98.62 364 LEU A O 1
ATOM 2835 N N . VAL A 1 365 ? 19.329 3.612 -0.553 1.00 98.38 365 VAL A N 1
ATOM 2836 C CA . VAL A 1 365 ? 19.147 2.191 -0.202 1.00 98.38 365 VAL A CA 1
ATOM 2837 C C . VAL A 1 365 ? 19.678 1.905 1.203 1.00 98.38 365 VAL A C 1
ATOM 2839 O O . VAL A 1 365 ? 18.994 1.273 1.999 1.00 98.38 365 VAL A O 1
ATOM 2842 N N . LYS A 1 366 ? 20.877 2.390 1.537 1.00 98.00 366 LYS A N 1
ATOM 2843 C CA . LYS A 1 366 ? 21.505 2.174 2.845 1.00 98.00 366 LYS A CA 1
ATOM 2844 C C . LYS A 1 366 ? 20.638 2.710 3.986 1.00 98.00 366 LYS A C 1
ATOM 2846 O O . LYS A 1 366 ? 20.488 2.047 5.008 1.00 98.00 366 LYS A O 1
ATOM 2851 N N . GLU A 1 367 ? 20.072 3.897 3.796 1.00 97.88 367 GLU A N 1
ATOM 2852 C CA . GLU A 1 367 ? 19.357 4.663 4.815 1.00 97.88 367 GLU A CA 1
ATOM 2853 C C . GLU A 1 367 ? 17.824 4.523 4.694 1.00 97.88 367 GLU A C 1
ATOM 2855 O O . GLU A 1 367 ? 17.087 5.424 5.104 1.00 97.88 367 GLU A O 1
ATOM 2860 N N . ILE A 1 368 ? 17.320 3.389 4.179 1.00 98.25 368 ILE A N 1
ATOM 2861 C CA . ILE A 1 368 ? 15.878 3.060 4.178 1.00 98.25 368 ILE A CA 1
ATOM 2862 C C . ILE A 1 368 ? 15.225 3.289 5.559 1.00 98.25 368 ILE A C 1
ATOM 2864 O O . ILE A 1 368 ? 14.161 3.911 5.598 1.00 98.25 368 ILE A O 1
ATOM 2868 N N . PRO A 1 369 ? 15.825 2.897 6.707 1.00 96.62 369 PRO A N 1
ATOM 2869 C CA . PRO A 1 369 ? 15.218 3.160 8.015 1.00 96.62 369 PRO A CA 1
ATOM 2870 C C . PRO A 1 369 ? 14.998 4.655 8.290 1.00 96.62 369 PRO A C 1
ATOM 2872 O O . PRO A 1 369 ? 13.952 5.053 8.806 1.00 96.62 369 PRO A O 1
ATOM 2875 N N . ARG A 1 370 ? 15.955 5.503 7.891 1.00 97.75 370 ARG A N 1
ATOM 2876 C CA . ARG A 1 370 ? 15.849 6.962 8.009 1.00 97.75 370 ARG A CA 1
ATOM 2877 C C . ARG A 1 370 ? 14.800 7.521 7.047 1.00 97.75 370 ARG A C 1
ATOM 2879 O O . ARG A 1 370 ? 14.027 8.394 7.434 1.00 97.75 370 ARG A O 1
ATOM 2886 N N . PHE A 1 371 ? 14.738 7.000 5.822 1.00 98.44 371 PHE A N 1
ATOM 2887 C CA . PHE A 1 371 ? 13.711 7.351 4.839 1.00 98.44 371 PHE A CA 1
ATOM 2888 C C . PHE A 1 371 ? 12.297 7.059 5.368 1.00 98.44 371 PHE A C 1
ATOM 2890 O O . PHE A 1 371 ? 11.420 7.927 5.343 1.00 98.44 371 PHE A O 1
ATOM 2897 N N . ASN A 1 372 ? 12.091 5.862 5.923 1.00 97.06 372 ASN A N 1
ATOM 2898 C CA . ASN A 1 372 ? 10.834 5.449 6.547 1.00 97.06 372 ASN A CA 1
ATOM 2899 C C . ASN A 1 372 ? 10.466 6.361 7.723 1.00 97.06 372 ASN A C 1
ATOM 2901 O O . ASN A 1 372 ? 9.322 6.794 7.834 1.00 97.06 372 ASN A O 1
ATOM 2905 N N . GLN A 1 373 ? 11.433 6.730 8.567 1.00 95.56 373 GLN A N 1
ATOM 2906 C CA . GLN A 1 373 ? 11.182 7.649 9.676 1.00 95.56 373 GLN A CA 1
ATOM 2907 C C . GLN A 1 373 ? 10.682 9.019 9.191 1.00 95.56 373 GLN A C 1
ATOM 2909 O O . GLN A 1 373 ? 9.690 9.527 9.714 1.00 95.56 373 GLN A O 1
ATOM 2914 N N . VAL A 1 374 ? 11.347 9.613 8.194 1.00 97.69 374 VAL A N 1
ATOM 2915 C CA . VAL A 1 374 ? 10.985 10.944 7.676 1.00 97.69 374 VAL A CA 1
ATOM 2916 C C . VAL A 1 374 ? 9.619 10.920 6.989 1.00 97.69 374 VAL A C 1
ATOM 2918 O O . VAL A 1 374 ? 8.836 11.845 7.181 1.00 97.69 374 VAL A O 1
ATOM 2921 N N . THR A 1 375 ? 9.292 9.851 6.260 1.00 97.38 375 THR A N 1
ATOM 2922 C CA . THR A 1 375 ? 7.992 9.697 5.582 1.00 97.38 375 THR A CA 1
ATOM 2923 C C . THR A 1 375 ? 6.837 9.321 6.513 1.00 97.38 375 THR A C 1
ATOM 2925 O O . THR A 1 375 ? 5.703 9.213 6.057 1.00 97.38 375 THR A O 1
ATOM 2928 N N . GLY A 1 376 ? 7.072 9.124 7.816 1.00 94.06 376 GLY A N 1
ATOM 2929 C CA . GLY A 1 376 ? 6.027 8.668 8.740 1.00 94.06 376 GLY A CA 1
ATOM 2930 C C . GLY A 1 376 ? 5.637 7.202 8.523 1.00 94.06 376 GLY A C 1
ATOM 2931 O O . GLY A 1 376 ? 4.482 6.825 8.718 1.00 94.06 376 GLY A O 1
ATOM 2932 N N . ASN A 1 377 ? 6.605 6.377 8.118 1.00 95.44 377 ASN A N 1
ATOM 2933 C CA . ASN A 1 377 ? 6.473 4.955 7.803 1.00 95.44 377 ASN A CA 1
ATOM 2934 C C . ASN A 1 377 ? 5.438 4.667 6.707 1.00 95.44 377 ASN A C 1
ATOM 2936 O O . ASN A 1 377 ? 4.698 3.682 6.809 1.00 95.44 377 ASN A O 1
ATOM 2940 N N . MET A 1 378 ? 5.356 5.529 5.689 1.00 97.44 378 MET A N 1
ATOM 2941 C CA . MET A 1 378 ? 4.596 5.223 4.475 1.00 97.44 378 MET A CA 1
ATOM 2942 C C . MET A 1 378 ? 5.149 3.947 3.823 1.00 97.44 378 MET A C 1
ATOM 2944 O O . MET A 1 378 ? 6.366 3.758 3.835 1.00 97.44 378 MET A O 1
ATOM 2948 N N . PRO A 1 379 ? 4.290 3.072 3.264 1.00 98.00 379 PRO A N 1
ATOM 2949 C CA . PRO A 1 379 ? 4.730 1.935 2.473 1.00 98.00 379 PRO A CA 1
ATOM 2950 C C . PRO A 1 379 ? 5.752 2.354 1.418 1.00 98.00 379 PRO A C 1
ATOM 2952 O O . PRO A 1 379 ? 5.512 3.293 0.661 1.00 98.00 379 PRO A O 1
ATOM 2955 N N . LEU A 1 380 ? 6.880 1.654 1.374 1.00 98.62 380 LEU A N 1
ATOM 2956 C CA . LEU A 1 380 ? 8.012 1.994 0.522 1.00 98.62 380 LEU A CA 1
ATOM 2957 C C . LEU A 1 380 ? 8.149 1.004 -0.638 1.00 98.62 380 LEU A C 1
ATOM 2959 O O . LEU A 1 380 ? 8.293 -0.204 -0.415 1.00 98.62 380 LEU A O 1
ATOM 2963 N N . LEU A 1 381 ? 8.163 1.535 -1.863 1.00 98.81 381 LEU A N 1
ATOM 2964 C CA . LEU A 1 381 ? 8.550 0.827 -3.082 1.00 98.81 381 LEU A CA 1
ATOM 2965 C C . LEU A 1 381 ? 10.011 1.141 -3.427 1.00 98.81 381 LEU A C 1
ATOM 2967 O O . LEU A 1 381 ? 10.403 2.304 -3.487 1.00 98.81 381 LEU A O 1
ATOM 2971 N N . ILE A 1 382 ? 10.813 0.109 -3.703 1.00 98.69 382 ILE A N 1
ATOM 2972 C CA . ILE A 1 382 ? 12.190 0.251 -4.195 1.00 98.69 382 ILE A CA 1
ATOM 2973 C C . ILE A 1 382 ? 12.299 -0.229 -5.649 1.00 98.69 382 ILE A C 1
ATOM 2975 O O . ILE A 1 382 ? 12.232 -1.425 -5.945 1.00 98.69 382 ILE A O 1
ATOM 2979 N N . ALA A 1 383 ? 12.539 0.704 -6.573 1.00 97.31 383 ALA A N 1
ATOM 2980 C CA . ALA A 1 383 ? 12.669 0.434 -8.008 1.00 97.31 383 ALA A CA 1
ATOM 2981 C C . ALA A 1 383 ? 14.125 0.549 -8.518 1.00 97.31 383 ALA A C 1
ATOM 2983 O O . ALA A 1 383 ? 14.498 1.492 -9.221 1.00 97.31 383 ALA A O 1
ATOM 2984 N N . ALA A 1 384 ? 14.974 -0.434 -8.191 1.00 96.00 384 ALA A N 1
ATOM 2985 C CA . ALA A 1 384 ? 16.397 -0.449 -8.577 1.00 96.00 384 ALA A CA 1
ATOM 2986 C C . ALA A 1 384 ? 16.718 -1.254 -9.855 1.00 96.00 384 ALA A C 1
ATOM 2988 O O . ALA A 1 384 ? 17.847 -1.211 -10.353 1.00 96.00 384 ALA A O 1
ATOM 2989 N N . SER A 1 385 ? 15.749 -2.006 -10.383 1.00 95.44 385 SER A N 1
ATOM 2990 C CA . SER A 1 385 ? 16.004 -3.027 -11.401 1.00 95.44 385 SER A CA 1
ATOM 2991 C C . SER A 1 385 ? 16.616 -2.473 -12.684 1.00 95.44 385 SER A C 1
ATOM 2993 O O . SER A 1 385 ? 16.108 -1.524 -13.287 1.00 95.44 385 SER A O 1
ATOM 2995 N N . ARG A 1 386 ? 17.733 -3.089 -13.095 1.00 93.06 386 ARG A N 1
ATOM 2996 C CA . ARG A 1 386 ? 18.500 -2.771 -14.313 1.00 93.06 386 ARG A CA 1
ATOM 2997 C C . ARG A 1 386 ? 19.015 -1.322 -14.398 1.00 93.06 386 ARG A C 1
ATOM 2999 O O . ARG A 1 386 ? 19.515 -0.906 -15.446 1.00 93.06 386 ARG A O 1
ATOM 3006 N N . LYS A 1 387 ? 18.966 -0.541 -13.310 1.00 94.25 387 LYS A N 1
ATOM 3007 C CA . LYS A 1 387 ? 19.397 0.870 -13.282 1.00 94.25 387 LYS A CA 1
ATOM 3008 C C . LYS A 1 387 ? 20.910 1.021 -13.488 1.00 94.25 387 LYS A C 1
ATOM 3010 O O . LYS A 1 387 ? 21.691 0.117 -13.196 1.00 94.25 387 LYS A O 1
ATOM 3015 N N . ARG A 1 388 ? 21.327 2.190 -13.993 1.00 93.94 388 ARG A N 1
ATOM 3016 C CA . ARG A 1 388 ? 22.727 2.505 -14.340 1.00 93.94 388 ARG A CA 1
ATOM 3017 C C . ARG A 1 388 ? 23.687 2.306 -13.160 1.00 93.94 388 ARG A C 1
ATOM 3019 O O . ARG A 1 388 ? 24.696 1.631 -13.330 1.00 93.94 388 ARG A O 1
ATOM 3026 N N . PHE A 1 389 ? 23.333 2.804 -11.973 1.00 96.38 389 PHE A N 1
ATOM 3027 C CA . PHE A 1 389 ? 24.188 2.717 -10.782 1.00 96.38 389 PHE A CA 1
ATOM 3028 C C . PHE A 1 389 ? 24.504 1.266 -10.371 1.00 96.38 389 PHE A C 1
ATOM 3030 O O . PHE A 1 389 ? 25.618 0.974 -9.945 1.00 96.38 389 PHE A O 1
ATOM 3037 N N . VAL A 1 390 ? 23.566 0.333 -10.587 1.00 97.25 390 VAL A N 1
ATOM 3038 C CA . VAL A 1 390 ? 23.793 -1.104 -10.357 1.00 97.25 390 VAL A CA 1
ATOM 3039 C C . VAL A 1 390 ? 24.911 -1.612 -11.267 1.00 97.25 390 VAL A C 1
ATOM 3041 O O . VAL A 1 390 ? 25.827 -2.287 -10.804 1.00 97.25 390 VAL A O 1
ATOM 3044 N N . GLY A 1 391 ? 24.874 -1.247 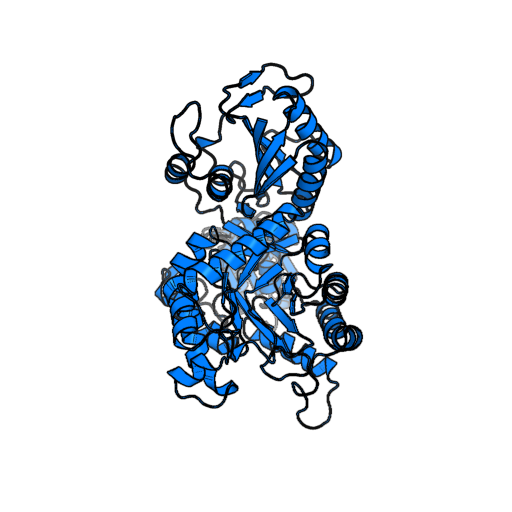-12.552 1.00 96.75 391 GLY A N 1
ATOM 3045 C CA . GLY A 1 391 ? 25.916 -1.599 -13.519 1.00 96.75 391 GLY A CA 1
ATOM 3046 C C . GLY A 1 391 ? 27.269 -0.953 -13.214 1.00 96.75 391 GLY A C 1
ATOM 3047 O O . GLY A 1 391 ? 28.301 -1.601 -13.349 1.00 96.75 391 GLY A O 1
ATOM 3048 N N . GLU A 1 392 ? 27.283 0.297 -12.747 1.00 96.94 392 GLU A N 1
ATOM 3049 C CA . GLU A 1 392 ? 28.520 1.003 -12.380 1.00 96.94 392 GLU A CA 1
ATOM 3050 C C . GLU A 1 392 ? 29.249 0.351 -11.194 1.00 96.94 392 GLU A C 1
ATOM 3052 O O . GLU A 1 392 ? 30.483 0.257 -11.205 1.00 96.94 392 GLU A O 1
ATOM 3057 N N . ILE A 1 393 ? 28.497 -0.127 -10.197 1.00 97.06 393 ILE A N 1
ATOM 3058 C CA . ILE A 1 393 ? 29.035 -0.820 -9.016 1.00 97.06 393 ILE A CA 1
ATOM 3059 C C . ILE A 1 393 ? 29.488 -2.233 -9.383 1.00 97.06 393 ILE A C 1
ATOM 3061 O O . ILE A 1 393 ? 30.618 -2.615 -9.092 1.00 97.06 393 ILE A O 1
ATOM 3065 N N . THR A 1 394 ? 28.625 -2.995 -10.060 1.00 97.31 394 THR A N 1
ATOM 3066 C CA . THR A 1 394 ? 28.872 -4.411 -10.395 1.00 97.31 394 THR A CA 1
ATOM 3067 C C . THR A 1 394 ? 29.775 -4.612 -11.612 1.00 97.31 394 THR A C 1
ATOM 3069 O O . THR A 1 394 ? 30.168 -5.737 -11.901 1.00 97.31 394 THR A O 1
ATOM 3072 N N . LYS A 1 395 ? 30.103 -3.535 -12.339 1.00 97.38 395 LYS A N 1
ATOM 3073 C CA . LYS A 1 395 ? 30.815 -3.552 -13.630 1.00 97.38 395 LYS A CA 1
ATOM 3074 C C . LYS A 1 395 ? 30.077 -4.313 -14.739 1.00 97.38 395 LYS A C 1
ATOM 3076 O O . LYS A 1 395 ? 30.681 -4.687 -15.740 1.00 97.38 395 LYS A O 1
ATOM 3081 N N . VAL A 1 396 ? 28.760 -4.474 -14.602 1.00 96.75 396 VAL A N 1
ATOM 3082 C CA . VAL A 1 396 ? 27.890 -5.092 -15.609 1.00 96.75 396 VAL A CA 1
ATOM 3083 C C . VAL A 1 396 ? 27.320 -4.020 -16.542 1.00 96.75 396 VAL A C 1
ATOM 3085 O O . VAL A 1 396 ? 26.470 -3.203 -16.166 1.00 96.75 396 VAL A O 1
ATOM 3088 N N . THR A 1 397 ? 27.803 -4.008 -17.783 1.00 93.81 397 THR A N 1
ATOM 3089 C CA . THR A 1 397 ? 27.505 -2.950 -18.759 1.00 93.81 397 THR A CA 1
ATOM 3090 C C . THR A 1 397 ? 26.107 -3.076 -19.357 1.00 93.81 397 THR A C 1
ATOM 3092 O O . THR A 1 397 ? 25.385 -2.077 -19.403 1.00 93.81 397 THR A O 1
ATOM 3095 N N . LYS A 1 398 ? 25.687 -4.282 -19.751 1.00 94.31 398 LYS A N 1
ATOM 3096 C CA . LYS A 1 398 ? 24.345 -4.547 -20.287 1.00 94.31 398 LYS A CA 1
ATOM 3097 C C . LYS A 1 398 ? 23.290 -4.468 -19.189 1.00 94.31 398 LYS A C 1
ATOM 3099 O O . LYS A 1 398 ? 23.492 -4.972 -18.093 1.00 94.31 398 LYS A O 1
ATOM 3104 N N . ALA A 1 399 ? 22.167 -3.808 -19.470 1.00 92.12 399 ALA A N 1
ATOM 3105 C CA . ALA A 1 399 ? 21.123 -3.585 -18.471 1.00 92.12 399 ALA A CA 1
ATOM 3106 C C . ALA A 1 399 ? 20.424 -4.888 -18.048 1.00 92.12 399 ALA A C 1
ATOM 3108 O O . ALA A 1 399 ? 20.171 -5.070 -16.861 1.00 92.12 399 ALA A O 1
ATOM 3109 N N . GLU A 1 400 ? 20.155 -5.781 -19.004 1.00 93.94 400 GLU A N 1
ATOM 3110 C CA . GLU A 1 400 ? 19.539 -7.101 -18.790 1.00 93.94 400 GLU A CA 1
ATOM 3111 C C . GLU A 1 400 ? 20.368 -8.034 -17.899 1.00 93.94 400 GLU A C 1
ATOM 3113 O O . GLU A 1 400 ? 19.797 -8.780 -17.117 1.00 93.94 400 GLU A O 1
ATOM 3118 N N . ASP A 1 401 ? 21.696 -7.907 -17.904 1.00 96.00 401 ASP A N 1
ATOM 3119 C CA . ASP A 1 401 ? 22.590 -8.766 -17.116 1.00 96.00 401 ASP A CA 1
ATOM 3120 C C . ASP A 1 401 ? 22.733 -8.314 -15.647 1.00 96.00 401 ASP A C 1
ATOM 3122 O O . ASP A 1 401 ? 23.384 -8.973 -14.834 1.00 96.00 401 ASP A O 1
ATOM 3126 N N . ARG A 1 402 ? 22.125 -7.185 -15.251 1.00 97.06 402 ARG A N 1
ATOM 3127 C CA . ARG A 1 402 ? 22.236 -6.607 -13.889 1.00 97.06 402 ARG A CA 1
ATOM 3128 C C . ARG A 1 402 ? 21.355 -7.316 -12.850 1.00 97.06 402 ARG A C 1
ATOM 3130 O O . ARG A 1 402 ? 21.033 -6.733 -11.807 1.00 97.06 402 ARG A O 1
ATOM 3137 N N . VAL A 1 403 ? 20.961 -8.558 -13.121 1.00 96.69 403 VAL A N 1
ATOM 3138 C CA . VAL A 1 403 ? 20.028 -9.350 -12.310 1.00 96.69 403 VAL A CA 1
ATOM 3139 C C . VAL A 1 403 ? 20.542 -9.513 -10.880 1.00 96.69 403 VAL A C 1
ATOM 3141 O O . VAL A 1 403 ? 19.850 -9.150 -9.934 1.00 96.69 403 VAL A O 1
ATOM 3144 N N . MET A 1 404 ? 21.792 -9.956 -10.706 1.00 97.31 404 MET A N 1
ATOM 3145 C CA . MET A 1 404 ? 22.352 -10.237 -9.373 1.00 97.31 404 MET A CA 1
ATOM 3146 C C . MET A 1 404 ? 22.502 -8.976 -8.514 1.00 97.31 404 MET A C 1
ATOM 3148 O O . MET A 1 404 ? 22.223 -9.004 -7.318 1.00 97.31 404 MET A O 1
ATOM 3152 N N . GLY A 1 405 ? 22.884 -7.848 -9.123 1.00 97.38 405 GLY A N 1
ATOM 3153 C CA . GLY A 1 405 ? 22.938 -6.564 -8.420 1.00 97.38 405 GLY A CA 1
ATOM 3154 C C . GLY A 1 405 ? 21.550 -6.074 -7.999 1.00 97.38 405 GLY A C 1
ATOM 3155 O O . GLY A 1 405 ? 21.386 -5.558 -6.897 1.00 97.38 405 GLY A O 1
ATOM 3156 N N . THR A 1 406 ? 20.537 -6.295 -8.843 1.00 97.44 406 THR A N 1
ATOM 3157 C CA . THR A 1 406 ? 19.136 -6.008 -8.500 1.00 97.44 406 THR A CA 1
ATOM 3158 C C . THR A 1 406 ? 18.667 -6.888 -7.341 1.00 97.44 406 THR A C 1
ATOM 3160 O O . THR A 1 406 ? 18.115 -6.371 -6.375 1.00 97.44 406 THR A O 1
ATOM 3163 N N . ALA A 1 407 ? 18.932 -8.195 -7.398 1.00 96.69 407 ALA A N 1
ATOM 3164 C CA . ALA A 1 407 ? 18.515 -9.139 -6.367 1.00 96.69 407 ALA A CA 1
ATOM 3165 C C . ALA A 1 407 ? 19.164 -8.848 -5.001 1.00 96.69 407 ALA A C 1
ATOM 3167 O O . ALA A 1 407 ? 18.486 -8.914 -3.977 1.00 96.69 407 ALA A O 1
ATOM 3168 N N . ALA A 1 408 ? 20.439 -8.439 -4.983 1.00 97.75 408 ALA A N 1
ATOM 3169 C CA . ALA A 1 408 ? 21.117 -8.001 -3.762 1.00 97.75 408 ALA A CA 1
ATOM 3170 C C . ALA A 1 408 ? 20.430 -6.780 -3.121 1.00 97.75 408 ALA A C 1
ATOM 3172 O O . ALA A 1 408 ? 20.221 -6.753 -1.909 1.00 97.75 408 ALA A O 1
ATOM 3173 N N . ILE A 1 409 ? 20.020 -5.794 -3.929 1.00 98.25 409 ILE A N 1
ATOM 3174 C CA . ILE A 1 409 ? 19.268 -4.626 -3.442 1.00 98.25 409 ILE A CA 1
ATOM 3175 C C . ILE A 1 409 ? 17.885 -5.042 -2.934 1.00 98.25 409 ILE A C 1
ATOM 3177 O O . ILE A 1 409 ? 17.453 -4.539 -1.899 1.00 98.25 409 ILE A O 1
ATOM 3181 N N . SER A 1 410 ? 17.193 -5.957 -3.619 1.00 98.12 410 SER A N 1
ATOM 3182 C CA . SER A 1 410 ? 15.886 -6.453 -3.172 1.00 98.12 410 SER A CA 1
ATOM 3183 C C . SER A 1 410 ? 15.968 -7.141 -1.809 1.00 98.12 410 SER A C 1
ATOM 3185 O O . SER A 1 410 ? 15.169 -6.828 -0.932 1.00 98.12 410 SER A O 1
ATOM 3187 N N . MET A 1 411 ? 16.964 -8.007 -1.597 1.00 96.81 411 MET A N 1
ATOM 3188 C CA . MET A 1 411 ? 17.208 -8.640 -0.296 1.00 96.81 411 MET A CA 1
ATOM 3189 C C . MET A 1 411 ? 17.501 -7.600 0.793 1.00 96.81 411 MET A C 1
ATOM 3191 O O . MET A 1 411 ? 16.872 -7.623 1.847 1.00 96.81 411 MET A O 1
ATOM 3195 N N . TYR A 1 412 ? 18.400 -6.647 0.519 1.00 97.44 412 TYR A N 1
ATOM 3196 C CA . TYR A 1 412 ? 18.706 -5.570 1.463 1.00 97.44 412 TYR A CA 1
ATOM 3197 C C . TYR A 1 412 ? 17.449 -4.757 1.810 1.00 97.44 412 TYR A C 1
ATOM 3199 O O . TYR A 1 412 ? 17.209 -4.435 2.970 1.00 97.44 412 TYR A O 1
ATOM 3207 N N . SER A 1 413 ? 16.611 -4.465 0.813 1.00 97.56 413 SER A N 1
ATOM 3208 C CA . SER A 1 413 ? 15.364 -3.715 0.998 1.00 97.56 413 SER A CA 1
ATOM 3209 C C . SER A 1 413 ? 14.363 -4.470 1.879 1.00 97.56 413 SER A C 1
ATOM 3211 O O . SER A 1 413 ? 13.724 -3.843 2.723 1.00 97.56 413 SER A O 1
ATOM 3213 N N . ALA A 1 414 ? 14.259 -5.798 1.730 1.00 92.19 414 ALA A N 1
ATOM 3214 C CA . ALA A 1 414 ? 13.431 -6.645 2.593 1.00 92.19 414 ALA A CA 1
ATOM 3215 C C . ALA A 1 414 ? 13.865 -6.550 4.062 1.00 92.19 414 ALA A C 1
ATOM 3217 O O . ALA A 1 414 ? 13.035 -6.337 4.941 1.00 92.19 414 ALA A O 1
ATOM 3218 N N . GLU A 1 415 ? 15.169 -6.663 4.316 1.00 92.06 415 GLU A N 1
ATOM 3219 C CA . GLU A 1 415 ? 15.737 -6.636 5.667 1.00 92.06 415 GLU A CA 1
ATOM 3220 C C . GLU A 1 415 ? 15.572 -5.274 6.358 1.00 9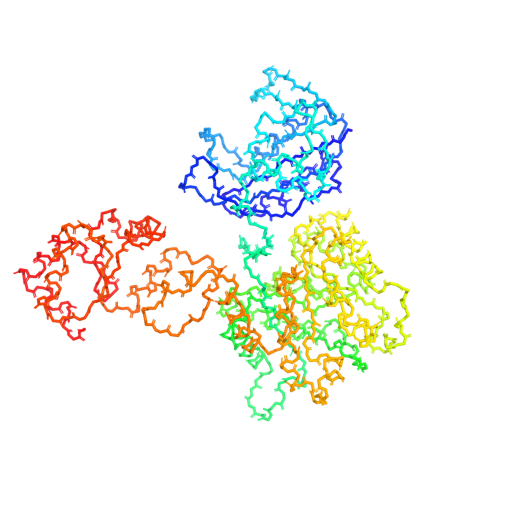2.06 415 GLU A C 1
ATOM 3222 O O . GLU A 1 415 ? 15.379 -5.205 7.571 1.00 92.06 415 GLU A O 1
ATOM 3227 N N . HIS A 1 416 ? 15.605 -4.185 5.587 1.00 94.00 416 HIS A N 1
ATOM 3228 C CA . HIS A 1 416 ? 15.616 -2.822 6.124 1.00 94.00 416 HIS A CA 1
ATOM 3229 C C . HIS A 1 416 ? 14.236 -2.147 6.131 1.00 94.00 416 HIS A C 1
ATOM 3231 O O . HIS A 1 416 ? 14.130 -0.968 6.470 1.00 94.00 416 HIS A O 1
ATOM 3237 N N . GLY A 1 417 ? 13.170 -2.894 5.824 1.00 90.56 417 GLY A N 1
ATOM 3238 C CA . GLY A 1 417 ? 11.791 -2.455 6.039 1.00 90.56 417 GLY A CA 1
ATOM 3239 C C . GLY A 1 417 ? 11.123 -1.768 4.848 1.00 90.56 417 GLY A C 1
ATOM 3240 O O . GLY A 1 417 ? 10.213 -0.966 5.064 1.00 90.56 417 GLY A O 1
ATOM 3241 N N . ALA A 1 418 ? 11.538 -2.061 3.612 1.00 96.62 418 ALA A N 1
ATOM 3242 C CA . ALA A 1 418 ? 10.717 -1.766 2.435 1.00 96.62 418 ALA A CA 1
ATOM 3243 C C . ALA A 1 418 ? 9.531 -2.744 2.340 1.00 96.62 418 ALA A C 1
ATOM 3245 O O . ALA A 1 418 ? 9.597 -3.864 2.846 1.00 96.62 418 ALA A O 1
ATOM 3246 N N . GLN A 1 419 ? 8.446 -2.333 1.680 1.00 97.12 419 GLN A N 1
ATOM 3247 C CA . GLN A 1 419 ? 7.249 -3.170 1.515 1.00 97.12 419 GLN A CA 1
ATOM 3248 C C . GLN A 1 419 ? 7.169 -3.791 0.125 1.00 97.12 419 GLN A C 1
ATOM 3250 O O . GLN A 1 419 ? 6.576 -4.856 -0.034 1.00 97.12 419 GLN A O 1
ATOM 3255 N N . MET A 1 420 ? 7.770 -3.154 -0.881 1.00 98.38 420 MET A N 1
ATOM 3256 C CA . MET A 1 420 ? 7.702 -3.622 -2.261 1.00 98.38 420 MET A CA 1
ATOM 3257 C C . MET A 1 420 ? 9.007 -3.364 -3.017 1.00 98.38 420 MET A C 1
ATOM 3259 O O . MET A 1 420 ? 9.719 -2.394 -2.751 1.00 98.38 420 MET A O 1
ATOM 3263 N N . VAL A 1 421 ? 9.286 -4.190 -4.024 1.00 98.69 421 VAL A N 1
ATOM 3264 C CA . VAL A 1 421 ? 10.311 -3.931 -5.045 1.00 98.69 421 VAL A CA 1
ATOM 3265 C C . VAL A 1 421 ? 9.735 -4.028 -6.443 1.00 98.69 421 VAL A C 1
ATOM 3267 O O . VAL A 1 421 ? 8.920 -4.901 -6.717 1.00 98.69 421 VAL A O 1
ATOM 3270 N N . ARG A 1 422 ? 10.216 -3.171 -7.346 1.00 98.69 422 ARG A N 1
ATOM 3271 C CA . ARG A 1 422 ? 9.832 -3.164 -8.763 1.00 98.69 422 ARG A CA 1
ATOM 3272 C C . ARG A 1 422 ? 10.943 -3.736 -9.637 1.00 98.69 422 ARG A C 1
ATOM 3274 O O . ARG A 1 422 ? 12.032 -3.152 -9.708 1.00 98.69 422 ARG A O 1
ATOM 3281 N N . VAL A 1 423 ? 10.687 -4.871 -10.294 1.00 98.38 423 VAL A N 1
ATOM 3282 C CA . VAL A 1 423 ? 11.719 -5.666 -10.981 1.00 98.38 423 VAL A CA 1
ATOM 3283 C C . VAL A 1 423 ? 11.303 -6.190 -12.354 1.00 98.38 423 VAL A C 1
ATOM 3285 O O . VAL A 1 423 ? 10.143 -6.500 -12.595 1.00 98.38 423 VAL A O 1
ATOM 3288 N N . HIS A 1 424 ? 12.282 -6.300 -13.256 1.00 96.88 424 HIS A N 1
ATOM 3289 C CA . HIS A 1 424 ? 12.117 -6.996 -14.537 1.00 96.88 424 HIS A CA 1
ATOM 3290 C C . HIS A 1 424 ? 12.274 -8.516 -14.366 1.00 96.88 424 HIS A C 1
ATOM 3292 O O . HIS A 1 424 ? 11.534 -9.286 -14.956 1.00 96.88 424 HIS A O 1
ATOM 3298 N N . ASP A 1 425 ? 13.245 -8.940 -13.553 1.00 97.56 425 ASP A N 1
ATOM 3299 C CA . ASP A 1 425 ? 13.675 -10.335 -13.425 1.00 97.56 425 ASP A CA 1
ATOM 3300 C C . ASP A 1 425 ? 13.019 -10.997 -12.197 1.00 97.56 425 ASP A C 1
ATOM 3302 O O . ASP A 1 425 ? 13.678 -11.270 -11.189 1.00 97.56 425 ASP A O 1
ATOM 3306 N N . VAL A 1 426 ? 11.698 -11.204 -12.271 1.00 97.81 426 VAL A N 1
ATOM 3307 C CA . VAL A 1 426 ? 10.850 -11.656 -11.149 1.00 97.81 426 VAL A CA 1
ATOM 3308 C C . VAL A 1 426 ? 11.349 -12.967 -10.557 1.00 97.81 426 VAL A C 1
ATOM 3310 O O . VAL A 1 426 ? 11.586 -13.033 -9.349 1.00 97.81 426 VAL A O 1
ATOM 3313 N N . LYS A 1 427 ? 11.591 -13.982 -11.395 1.00 96.94 427 LYS A N 1
ATOM 3314 C CA . LYS A 1 427 ? 12.045 -15.302 -10.936 1.00 96.94 427 LYS A CA 1
ATOM 3315 C C . LYS A 1 427 ? 13.305 -15.235 -10.076 1.00 96.94 427 LYS A C 1
ATOM 3317 O O . LYS A 1 427 ? 13.377 -15.866 -9.023 1.00 96.94 427 LYS A O 1
ATOM 3322 N N . ALA A 1 428 ? 14.302 -14.471 -10.518 1.00 97.00 428 ALA A N 1
ATOM 3323 C CA . ALA A 1 428 ? 15.578 -14.365 -9.818 1.00 97.00 428 ALA A CA 1
ATOM 3324 C C . ALA A 1 428 ? 15.418 -13.631 -8.478 1.00 97.00 428 ALA A C 1
ATOM 3326 O O . ALA A 1 428 ? 15.944 -14.076 -7.456 1.00 97.00 428 ALA A O 1
ATOM 3327 N N . THR A 1 429 ? 14.645 -12.539 -8.460 1.00 97.81 429 THR A N 1
ATOM 3328 C CA . THR A 1 429 ? 14.315 -11.821 -7.223 1.00 97.81 429 THR A CA 1
ATOM 3329 C C . THR A 1 429 ? 13.552 -12.717 -6.247 1.00 97.81 429 THR A C 1
ATOM 3331 O O . THR A 1 429 ? 13.914 -12.772 -5.072 1.00 97.81 429 THR A O 1
ATOM 3334 N N . LYS A 1 430 ? 12.554 -13.469 -6.724 1.00 94.56 430 LYS A N 1
ATOM 3335 C CA . LYS A 1 430 ? 11.770 -14.412 -5.918 1.00 94.56 430 LYS A CA 1
ATOM 3336 C C . LYS A 1 430 ? 12.647 -15.493 -5.292 1.00 94.56 430 LYS A C 1
ATOM 3338 O O . LYS A 1 430 ? 12.558 -15.709 -4.091 1.00 94.56 430 LYS A O 1
ATOM 3343 N N . GLN A 1 431 ? 13.553 -16.102 -6.058 1.00 94.19 431 GLN A N 1
ATOM 3344 C CA . GLN A 1 431 ? 14.489 -17.109 -5.541 1.00 94.19 431 GLN A CA 1
ATOM 3345 C C . GLN A 1 431 ? 15.386 -16.571 -4.418 1.00 94.19 431 GLN A C 1
ATOM 3347 O O . GLN A 1 431 ? 15.596 -17.253 -3.415 1.00 94.19 431 GLN A O 1
ATOM 3352 N N . VAL A 1 432 ? 15.906 -15.348 -4.566 1.00 96.06 432 VAL A N 1
ATOM 3353 C CA . VAL A 1 432 ? 16.745 -14.722 -3.534 1.00 96.06 432 VAL A CA 1
ATOM 3354 C C . VAL A 1 432 ? 15.936 -14.397 -2.282 1.00 96.06 432 VAL A C 1
ATOM 3356 O O . VAL A 1 432 ? 16.399 -14.685 -1.180 1.00 96.06 432 VAL A O 1
ATOM 3359 N N . LEU A 1 433 ? 14.730 -13.845 -2.431 1.00 92.06 433 LEU A N 1
ATOM 3360 C CA . LEU A 1 433 ? 13.856 -13.551 -1.294 1.00 92.06 433 LEU A CA 1
ATOM 3361 C C . LEU A 1 433 ? 13.397 -14.828 -0.582 1.00 92.06 433 LEU A C 1
ATOM 3363 O O . LEU A 1 433 ? 13.420 -14.873 0.642 1.00 92.06 433 LEU A O 1
ATOM 3367 N N . ASP A 1 434 ? 13.060 -15.888 -1.318 1.00 88.44 434 ASP A N 1
ATOM 3368 C CA . ASP A 1 434 ? 12.692 -17.182 -0.737 1.00 88.44 434 ASP A CA 1
ATOM 3369 C C . ASP A 1 434 ? 13.839 -17.775 0.084 1.00 88.44 434 ASP A C 1
ATOM 3371 O O . ASP A 1 434 ? 13.621 -18.262 1.195 1.00 88.44 434 ASP A O 1
ATOM 3375 N N . MET A 1 435 ? 15.072 -17.692 -0.427 1.00 89.56 435 MET A N 1
ATOM 3376 C CA . MET A 1 435 ? 16.255 -18.118 0.319 1.00 89.56 435 MET A CA 1
ATOM 3377 C C . MET A 1 435 ? 16.478 -17.245 1.559 1.00 89.56 435 MET A C 1
ATOM 3379 O O . MET A 1 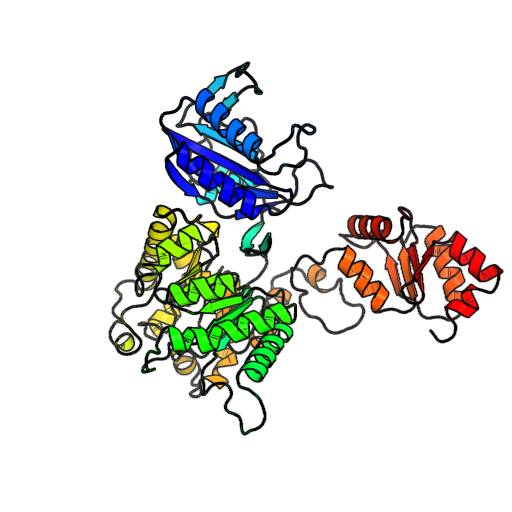435 ? 16.704 -17.776 2.643 1.00 89.56 435 MET A O 1
ATOM 3383 N N . TYR A 1 436 ? 16.380 -15.920 1.424 1.00 88.62 436 TYR A N 1
ATOM 3384 C CA . TYR A 1 436 ? 16.514 -14.983 2.541 1.00 88.62 436 TYR A CA 1
ATOM 3385 C C . TYR A 1 436 ? 15.511 -15.292 3.657 1.00 88.62 436 TYR A C 1
ATOM 3387 O O . TYR A 1 436 ? 15.903 -15.504 4.804 1.00 88.62 436 TYR A O 1
ATOM 3395 N N . TYR A 1 437 ? 14.229 -15.420 3.320 1.00 84.88 437 TYR A N 1
ATOM 3396 C CA . TYR A 1 437 ? 13.180 -15.744 4.280 1.00 84.88 437 TYR A CA 1
ATOM 3397 C C . TYR A 1 437 ? 13.325 -17.149 4.876 1.00 84.88 437 TYR A C 1
ATOM 3399 O O . TYR A 1 437 ? 12.973 -17.352 6.036 1.00 84.88 437 TYR A O 1
ATOM 3407 N N . GLY A 1 438 ? 13.907 -18.103 4.142 1.00 80.56 438 GLY A N 1
ATOM 3408 C CA . GLY A 1 438 ? 14.279 -19.414 4.684 1.00 80.56 438 GLY A CA 1
ATOM 3409 C C . GLY A 1 438 ? 15.407 -19.372 5.715 1.00 80.56 438 GLY A C 1
ATOM 3410 O O . GLY A 1 438 ? 15.523 -20.293 6.518 1.00 80.56 438 GLY A O 1
ATOM 3411 N N . ILE A 1 439 ? 16.220 -18.312 5.716 1.00 80.50 439 ILE A N 1
ATOM 3412 C CA . ILE A 1 439 ? 17.276 -18.083 6.711 1.00 80.50 439 ILE A CA 1
ATOM 3413 C C . ILE A 1 439 ? 16.720 -17.344 7.933 1.00 80.50 439 ILE A C 1
ATOM 3415 O O . ILE A 1 439 ? 17.041 -17.713 9.062 1.00 80.50 439 ILE A O 1
ATOM 3419 N N . VAL A 1 440 ? 15.921 -16.290 7.723 1.00 77.69 440 VAL A N 1
ATOM 3420 C CA . VAL A 1 440 ? 15.521 -15.373 8.808 1.00 77.69 440 VAL A CA 1
ATOM 3421 C C . VAL A 1 440 ? 14.253 -15.789 9.558 1.00 77.69 440 VAL A C 1
ATOM 3423 O O . VAL A 1 440 ? 13.986 -15.254 10.634 1.00 77.69 440 VAL A O 1
ATOM 3426 N N . HIS A 1 441 ? 13.487 -16.756 9.045 1.00 69.81 441 HIS A N 1
ATOM 3427 C CA . HIS A 1 441 ? 12.322 -17.313 9.736 1.00 69.81 441 HIS A CA 1
ATOM 3428 C C . HIS A 1 441 ? 12.575 -18.746 10.236 1.00 69.81 441 HIS A C 1
ATOM 3430 O O . HIS A 1 441 ? 13.353 -19.481 9.629 1.00 69.81 441 HIS A O 1
ATOM 3436 N N . PRO A 1 442 ? 11.917 -19.180 11.333 1.00 53.78 442 PRO A N 1
ATOM 3437 C CA . PRO A 1 442 ? 12.054 -20.544 11.841 1.00 53.78 442 PRO A CA 1
ATOM 3438 C C . PRO A 1 442 ? 11.726 -21.592 10.765 1.00 53.78 442 PRO A C 1
ATOM 3440 O O . PRO A 1 442 ? 10.673 -21.527 10.129 1.00 53.78 442 PRO A O 1
ATOM 3443 N N . PHE A 1 443 ? 12.605 -22.588 10.602 1.00 40.06 443 PHE A N 1
ATOM 3444 C CA . PHE A 1 443 ? 12.502 -23.653 9.589 1.00 40.06 443 PHE A CA 1
ATOM 3445 C C . PHE A 1 443 ? 11.170 -24.430 9.622 1.00 40.06 443 PHE A C 1
ATOM 3447 O O . PHE A 1 443 ? 10.727 -24.940 8.589 1.00 40.06 443 PHE A O 1
ATOM 3454 N N . ASP A 1 444 ? 10.501 -24.483 10.777 1.00 37.62 444 ASP A N 1
ATOM 3455 C CA . ASP A 1 444 ? 9.214 -25.167 10.958 1.00 37.62 444 ASP A CA 1
ATOM 3456 C C . ASP A 1 444 ? 8.065 -24.505 10.176 1.00 37.62 444 ASP A C 1
ATOM 3458 O O . ASP A 1 444 ? 7.125 -25.186 9.775 1.00 37.62 444 ASP A O 1
ATOM 3462 N N . VAL A 1 445 ? 8.169 -23.209 9.852 1.00 41.69 445 VAL A N 1
ATOM 3463 C CA . VAL A 1 445 ? 7.216 -22.507 8.968 1.00 41.69 445 VAL A CA 1
ATOM 3464 C C . VAL A 1 445 ? 7.395 -22.940 7.502 1.00 41.69 445 VAL A C 1
ATOM 3466 O O . VAL A 1 445 ? 6.456 -22.900 6.712 1.00 41.69 445 VAL A O 1
ATOM 3469 N N . PHE A 1 446 ? 8.587 -23.420 7.139 1.00 32.47 446 PHE A N 1
ATOM 3470 C CA . PHE A 1 446 ? 8.951 -23.820 5.776 1.00 32.47 446 PHE A CA 1
ATOM 3471 C C . PHE A 1 446 ? 8.666 -25.294 5.460 1.00 32.47 446 PHE A C 1
ATOM 3473 O O . PHE A 1 446 ? 8.466 -25.662 4.302 1.00 32.47 446 PHE A O 1
ATOM 3480 N N . CYS A 1 447 ? 8.706 -26.167 6.471 1.00 31.89 447 CYS A N 1
ATOM 3481 C CA . CYS A 1 447 ? 8.753 -27.621 6.280 1.00 31.89 447 CYS A CA 1
ATOM 3482 C C . CYS A 1 447 ? 7.416 -28.362 6.429 1.00 31.89 447 CYS A C 1
ATOM 3484 O O . CYS A 1 447 ? 7.371 -29.551 6.112 1.00 31.89 447 CYS A O 1
ATOM 3486 N N . ILE A 1 448 ? 6.314 -27.687 6.775 1.00 35.56 448 ILE A N 1
ATOM 3487 C CA . ILE A 1 448 ? 4.978 -28.322 6.814 1.00 35.56 448 ILE A CA 1
ATOM 3488 C C . ILE A 1 448 ? 4.476 -28.713 5.400 1.00 35.56 448 ILE A C 1
ATOM 3490 O O . ILE A 1 448 ? 3.587 -29.546 5.268 1.00 35.56 448 ILE A O 1
ATOM 3494 N N . ASN A 1 449 ? 5.120 -28.234 4.326 1.00 33.53 449 ASN A N 1
ATOM 3495 C CA . ASN A 1 449 ? 4.782 -28.578 2.936 1.00 33.53 449 ASN A CA 1
ATOM 3496 C C . ASN A 1 449 ? 5.741 -29.579 2.255 1.00 33.53 449 ASN A C 1
ATOM 3498 O O . ASN A 1 449 ? 5.801 -29.650 1.026 1.00 33.53 449 ASN A O 1
ATOM 3502 N N . ARG A 1 450 ? 6.490 -30.407 3.000 1.00 30.91 450 ARG A N 1
ATOM 3503 C CA . ARG A 1 450 ? 7.238 -31.531 2.393 1.00 30.91 450 ARG A CA 1
ATOM 3504 C C . ARG A 1 450 ? 6.350 -32.760 2.201 1.00 30.91 450 ARG A C 1
ATOM 3506 O O . ARG A 1 450 ? 6.515 -33.788 2.847 1.00 30.91 450 ARG A O 1
ATOM 3513 N N . GLY A 1 451 ? 5.444 -32.644 1.236 1.00 26.70 451 GLY A N 1
ATOM 3514 C CA . GLY A 1 451 ? 4.616 -33.733 0.734 1.00 26.70 451 GLY A CA 1
ATOM 3515 C C . GLY A 1 451 ? 4.175 -33.488 -0.708 1.00 26.70 451 GLY A C 1
ATOM 3516 O O . GLY A 1 451 ? 2.999 -33.261 -0.938 1.00 26.70 451 GLY A O 1
ATOM 3517 N N . ARG A 1 452 ? 5.121 -33.615 -1.656 1.00 31.52 452 ARG A N 1
ATOM 3518 C CA . ARG A 1 452 ? 4.960 -33.638 -3.133 1.00 31.52 452 ARG A CA 1
ATOM 3519 C C . ARG A 1 452 ? 4.755 -32.276 -3.836 1.00 31.52 452 ARG A C 1
ATOM 3521 O O . ARG A 1 452 ? 3.762 -31.601 -3.631 1.00 31.52 452 ARG A O 1
ATOM 3528 N N . GLY A 1 453 ? 5.668 -31.962 -4.767 1.00 27.25 453 GLY A N 1
ATOM 3529 C CA . GLY A 1 453 ? 5.440 -31.033 -5.890 1.00 27.25 453 GLY A CA 1
ATOM 3530 C C . GLY A 1 453 ? 5.810 -29.560 -5.665 1.00 27.25 453 GLY A C 1
ATOM 3531 O O . GLY A 1 453 ? 4.989 -28.770 -5.223 1.00 27.25 453 GLY A O 1
ATOM 3532 N N . THR A 1 454 ? 7.050 -29.207 -6.019 1.00 33.44 454 THR A N 1
ATOM 3533 C CA . THR A 1 454 ? 7.557 -27.868 -6.403 1.00 33.44 454 THR A CA 1
ATOM 3534 C C . THR A 1 454 ? 6.625 -26.656 -6.229 1.00 33.44 454 THR A C 1
ATOM 3536 O O . THR A 1 454 ? 6.089 -26.198 -7.224 1.00 33.44 454 THR A O 1
ATOM 3539 N N . HIS A 1 455 ? 6.517 -26.059 -5.038 1.00 32.69 455 HIS A N 1
ATOM 3540 C CA . HIS A 1 455 ? 6.135 -24.645 -4.887 1.00 32.69 455 HIS A CA 1
ATOM 3541 C C . HIS A 1 455 ? 6.850 -24.056 -3.660 1.00 32.69 455 HIS A C 1
ATOM 3543 O O . HIS A 1 455 ? 6.612 -24.482 -2.529 1.00 32.69 455 HIS A O 1
ATOM 3549 N N . GLY A 1 456 ? 7.766 -23.109 -3.901 1.00 32.53 456 GLY A N 1
ATOM 3550 C CA . GLY A 1 456 ? 8.314 -22.218 -2.871 1.00 32.53 456 GLY A CA 1
ATOM 3551 C C . GLY A 1 456 ? 7.211 -21.348 -2.268 1.00 32.53 456 GLY A C 1
ATOM 3552 O O . GLY A 1 456 ? 6.109 -21.335 -2.812 1.00 32.53 456 GLY A O 1
ATOM 3553 N N . PHE A 1 457 ? 7.505 -20.689 -1.135 1.00 34.59 457 PHE A N 1
ATOM 3554 C CA . PHE A 1 457 ? 6.634 -19.766 -0.384 1.00 34.59 457 PHE A CA 1
ATOM 3555 C C . PHE A 1 457 ? 5.283 -19.531 -1.057 1.00 34.59 457 PHE A C 1
ATOM 3557 O O . PHE A 1 457 ? 5.168 -18.661 -1.926 1.00 34.59 457 PHE A O 1
ATOM 3564 N N . GLN A 1 458 ? 4.282 -20.337 -0.689 1.00 32.81 458 GLN A N 1
ATOM 3565 C CA . GLN A 1 458 ? 2.925 -20.104 -1.154 1.00 32.81 458 GLN A CA 1
ATOM 3566 C C . GLN A 1 458 ? 2.546 -18.690 -0.729 1.00 32.81 458 GLN A C 1
ATOM 3568 O O . GLN A 1 458 ? 2.527 -18.358 0.457 1.00 32.81 458 GLN A O 1
ATOM 3573 N N . ASN A 1 459 ? 2.330 -17.853 -1.738 1.00 32.53 459 ASN A N 1
ATOM 3574 C CA . ASN A 1 459 ? 1.836 -16.503 -1.603 1.00 32.53 459 ASN A CA 1
ATOM 3575 C C . ASN A 1 459 ? 0.667 -16.503 -0.615 1.00 32.53 459 ASN A C 1
ATOM 3577 O O . ASN A 1 459 ? -0.305 -17.229 -0.818 1.00 32.53 459 ASN A O 1
ATOM 3581 N N . TYR A 1 460 ? 0.738 -15.653 0.410 1.00 33.03 460 TYR A N 1
ATOM 3582 C CA . TYR A 1 460 ? -0.422 -15.205 1.179 1.00 33.03 460 TYR A CA 1
ATOM 3583 C C . TYR A 1 460 ? -1.335 -14.336 0.287 1.00 33.03 460 TYR A C 1
ATOM 3585 O O . TYR A 1 460 ? -1.618 -13.183 0.585 1.00 33.03 460 TYR A O 1
ATOM 3593 N N . PHE A 1 461 ? -1.803 -14.888 -0.832 1.00 31.28 461 PHE A N 1
ATOM 3594 C CA . PHE A 1 461 ? -3.223 -14.784 -1.110 1.00 31.28 461 PHE A CA 1
ATOM 3595 C C . PHE A 1 461 ? -3.848 -15.754 -0.125 1.00 31.28 461 PHE A C 1
ATOM 3597 O O . PHE A 1 461 ? -3.448 -16.916 -0.085 1.00 31.28 461 PHE A O 1
ATOM 3604 N N . TYR A 1 462 ? -4.746 -15.280 0.731 1.00 33.78 462 TYR A N 1
ATOM 3605 C CA . TYR A 1 462 ? -5.521 -16.163 1.587 1.00 33.78 462 TYR A CA 1
ATOM 3606 C C . TYR A 1 462 ? -6.145 -17.247 0.701 1.00 33.78 462 TYR A C 1
ATOM 3608 O O . TYR A 1 462 ? -7.110 -16.989 -0.017 1.00 33.78 462 TYR A O 1
ATOM 3616 N N . TRP A 1 463 ? -5.566 -18.449 0.704 1.00 40.53 463 TRP A N 1
ATOM 3617 C CA . TRP A 1 463 ? -6.204 -19.609 0.113 1.00 40.53 463 TRP A CA 1
ATOM 3618 C C . TRP A 1 463 ? -7.472 -19.806 0.921 1.00 40.53 463 TRP A C 1
ATOM 3620 O O . TRP A 1 463 ? -7.428 -20.181 2.092 1.00 40.53 463 TRP A O 1
ATOM 3630 N N . ASN A 1 464 ? -8.609 -19.498 0.309 1.00 64.00 464 ASN A N 1
ATOM 3631 C CA . ASN A 1 464 ? -9.893 -19.895 0.840 1.00 64.00 464 ASN A CA 1
ATOM 3632 C C . ASN A 1 464 ? -9.803 -21.401 1.131 1.00 64.00 464 ASN A C 1
ATOM 3634 O O . ASN A 1 464 ? -9.426 -22.179 0.255 1.00 64.00 464 ASN A O 1
ATOM 3638 N N . GLN A 1 465 ? -10.110 -21.840 2.350 1.00 78.00 465 GLN A N 1
ATOM 3639 C CA . GLN A 1 465 ? -10.043 -23.258 2.718 1.00 78.00 465 GLN A CA 1
ATOM 3640 C C . GLN A 1 465 ? -10.949 -24.105 1.813 1.00 78.00 465 GLN A C 1
ATOM 3642 O O . GLN A 1 465 ? -10.671 -25.278 1.573 1.00 78.00 465 GLN A O 1
ATOM 3647 N N . MET A 1 466 ? -11.982 -23.491 1.224 1.00 78.88 466 MET A N 1
ATOM 3648 C CA . MET A 1 466 ? -12.775 -24.086 0.152 1.00 78.88 466 MET A CA 1
ATOM 3649 C C . MET A 1 466 ? -11.954 -24.376 -1.115 1.00 78.88 466 MET A C 1
ATOM 3651 O O . MET A 1 466 ? -12.142 -25.425 -1.727 1.00 78.88 466 MET A O 1
ATOM 3655 N N . ASP A 1 467 ? -11.045 -23.488 -1.513 1.00 75.31 467 ASP A N 1
ATOM 3656 C CA . ASP A 1 467 ? -10.176 -23.677 -2.680 1.00 75.31 467 ASP A CA 1
ATOM 3657 C C . ASP A 1 467 ? -9.099 -24.727 -2.406 1.00 75.31 467 ASP A C 1
ATOM 3659 O O . ASP A 1 467 ? -8.828 -25.551 -3.278 1.00 75.31 467 ASP A O 1
ATOM 3663 N N . PHE A 1 468 ? -8.548 -24.789 -1.186 1.00 82.88 468 PHE A N 1
ATOM 3664 C CA . PHE A 1 468 ? -7.702 -25.913 -0.764 1.00 82.88 468 PHE A CA 1
ATOM 3665 C C . PHE A 1 468 ? -8.454 -27.248 -0.867 1.00 82.88 468 PHE A C 1
ATOM 3667 O O . PHE A 1 468 ? -7.954 -28.189 -1.480 1.00 82.88 468 PHE A O 1
ATOM 3674 N N . VAL A 1 469 ? -9.675 -27.331 -0.326 1.00 87.38 469 VAL A N 1
ATOM 3675 C CA . VAL A 1 469 ? -10.504 -28.546 -0.395 1.00 87.38 469 VAL A CA 1
ATOM 3676 C C . VAL A 1 469 ? -10.774 -28.931 -1.852 1.00 87.38 469 VAL A C 1
ATOM 3678 O O . VAL A 1 469 ? -10.504 -30.066 -2.240 1.00 87.38 469 VAL A O 1
ATOM 3681 N N . LYS A 1 470 ? -11.240 -27.991 -2.683 1.00 87.00 470 LYS A N 1
ATOM 3682 C CA . LYS A 1 470 ? -11.561 -28.246 -4.096 1.00 87.00 470 LYS A CA 1
ATOM 3683 C C . LYS A 1 470 ? -10.336 -28.633 -4.919 1.00 87.00 470 LYS A C 1
ATOM 3685 O O . LYS A 1 470 ? -10.406 -29.599 -5.670 1.00 87.00 470 LYS A O 1
ATOM 3690 N N . SER A 1 471 ? -9.223 -27.915 -4.775 1.00 77.75 471 SER A N 1
ATOM 3691 C CA . SER A 1 471 ? -7.984 -28.221 -5.505 1.00 77.75 471 SER A CA 1
ATOM 3692 C C . SER A 1 471 ? -7.396 -29.565 -5.082 1.00 77.75 471 SER A C 1
ATOM 3694 O O . SER A 1 471 ? -6.994 -30.346 -5.938 1.00 77.75 471 SER A O 1
ATOM 3696 N N . THR A 1 472 ? -7.428 -29.889 -3.787 1.00 87.50 472 THR A N 1
ATOM 3697 C CA . THR A 1 472 ? -6.977 -31.188 -3.275 1.00 87.50 472 THR A CA 1
ATOM 3698 C C . THR A 1 472 ? -7.802 -32.332 -3.860 1.00 87.50 472 THR A C 1
ATOM 3700 O O . THR A 1 472 ? -7.228 -33.312 -4.333 1.00 87.50 472 THR A O 1
ATOM 3703 N N . ILE A 1 473 ? -9.133 -32.188 -3.855 1.00 92.12 473 ILE A N 1
ATOM 3704 C CA . ILE A 1 473 ? -10.076 -33.153 -4.434 1.00 92.12 473 ILE A CA 1
ATOM 3705 C C . ILE A 1 473 ? -9.863 -33.290 -5.950 1.00 92.12 473 ILE A C 1
ATOM 3707 O O . ILE A 1 473 ? -9.927 -34.396 -6.475 1.00 92.12 473 ILE A O 1
ATOM 3711 N N . ALA A 1 474 ? -9.589 -32.191 -6.658 1.00 86.88 474 ALA A N 1
ATOM 3712 C CA . ALA A 1 474 ? -9.328 -32.207 -8.097 1.00 86.88 474 ALA A CA 1
ATOM 3713 C C . ALA A 1 474 ? -7.977 -32.853 -8.457 1.00 86.88 474 ALA A C 1
ATOM 3715 O O . ALA A 1 474 ? -7.867 -33.499 -9.496 1.00 86.88 474 ALA A O 1
ATOM 3716 N N . ALA A 1 475 ? -6.958 -32.689 -7.608 1.00 82.62 475 ALA A N 1
ATOM 3717 C CA . ALA A 1 475 ? -5.599 -33.163 -7.864 1.00 82.62 475 ALA A CA 1
ATOM 3718 C C . ALA A 1 475 ? -5.379 -34.651 -7.538 1.00 82.62 475 ALA A C 1
ATOM 3720 O O . ALA A 1 475 ? -4.396 -35.232 -7.997 1.00 82.62 475 ALA A O 1
ATOM 3721 N N . HIS A 1 476 ? -6.256 -35.270 -6.742 1.00 89.25 476 HIS A N 1
ATOM 3722 C CA . HIS A 1 476 ? -6.069 -36.634 -6.248 1.00 89.25 476 HIS A CA 1
ATOM 3723 C C . HIS A 1 476 ? -7.320 -37.489 -6.498 1.00 89.25 476 HIS A C 1
ATOM 3725 O O . HIS A 1 476 ? -8.403 -37.117 -6.046 1.00 89.25 476 HIS A O 1
ATOM 3731 N N . PRO A 1 477 ? -7.188 -38.664 -7.146 1.00 91.44 477 PRO A N 1
ATOM 3732 C CA . PRO A 1 477 ? -8.332 -39.527 -7.434 1.00 91.44 477 PRO A CA 1
ATOM 3733 C C . PRO A 1 477 ? -9.074 -40.027 -6.192 1.00 91.44 477 PRO A C 1
ATOM 3735 O O . PRO A 1 477 ? -10.293 -40.167 -6.233 1.00 91.44 477 PRO A O 1
ATOM 3738 N N . VAL A 1 478 ? -8.364 -40.269 -5.085 1.00 96.19 478 VAL A N 1
ATOM 3739 C CA . VAL A 1 478 ? -8.953 -40.672 -3.801 1.00 96.19 478 VAL A CA 1
ATOM 3740 C C . VAL A 1 478 ? -8.385 -39.807 -2.677 1.00 96.19 478 VAL A C 1
ATOM 3742 O O . VAL A 1 478 ? -7.168 -39.759 -2.477 1.00 96.19 478 VAL A O 1
ATOM 3745 N N . VAL A 1 479 ? -9.262 -39.138 -1.923 1.00 97.12 479 VAL A N 1
ATOM 3746 C CA . VAL A 1 479 ? -8.889 -38.253 -0.805 1.00 97.12 479 VAL A CA 1
ATOM 3747 C C . VAL A 1 479 ? -9.720 -38.570 0.429 1.00 97.12 479 VAL A C 1
ATOM 3749 O O . VAL A 1 479 ? -10.941 -38.699 0.358 1.00 97.12 479 VAL A O 1
ATOM 3752 N N . VAL A 1 480 ? -9.061 -38.636 1.582 1.00 97.44 480 VAL A N 1
ATOM 3753 C CA . VAL A 1 480 ? -9.685 -38.776 2.896 1.00 97.44 480 VAL A CA 1
ATOM 3754 C C . VAL A 1 480 ? -9.308 -37.569 3.743 1.00 97.44 480 VAL A C 1
ATOM 3756 O O . VAL A 1 480 ? -8.143 -37.381 4.077 1.00 97.44 480 VAL A O 1
ATOM 3759 N N . PHE A 1 481 ? -10.299 -36.767 4.124 1.00 97.62 481 PHE A N 1
ATOM 3760 C CA . PHE A 1 481 ? -10.143 -35.737 5.150 1.00 97.62 481 PHE A CA 1
ATOM 3761 C C . PHE A 1 481 ? -10.613 -36.305 6.487 1.00 97.62 481 PHE A C 1
ATOM 3763 O O . PHE A 1 481 ? -11.803 -36.584 6.663 1.00 97.62 481 PHE A O 1
ATOM 3770 N N . GLY A 1 482 ? -9.686 -36.501 7.420 1.00 96.31 482 GLY A N 1
ATOM 3771 C CA . GLY A 1 482 ? -9.914 -37.219 8.669 1.00 96.31 482 GLY A CA 1
ATOM 3772 C C . GLY A 1 482 ? -9.319 -36.533 9.893 1.00 96.31 482 GLY A C 1
ATOM 3773 O O . GLY A 1 482 ? -8.850 -35.403 9.825 1.00 96.31 482 GLY A O 1
ATOM 3774 N N . LYS A 1 483 ? -9.344 -37.226 11.032 1.00 93.50 483 LYS A N 1
ATOM 3775 C CA . LYS A 1 483 ? -8.530 -36.883 12.204 1.00 93.50 483 LYS A CA 1
ATOM 3776 C C . LYS A 1 483 ? -7.750 -38.106 12.661 1.00 93.50 483 LYS A C 1
ATOM 3778 O O . LYS A 1 483 ? -8.315 -39.204 12.652 1.00 93.50 483 LYS A O 1
ATOM 3783 N N . SER A 1 484 ? -6.504 -37.913 13.083 1.00 91.81 484 SER A N 1
ATOM 3784 C CA . SER A 1 484 ? -5.566 -38.987 13.433 1.00 91.81 484 SER A CA 1
ATOM 3785 C C . SER A 1 484 ? -6.120 -39.917 14.521 1.00 91.81 484 SER A C 1
ATOM 3787 O O . SER A 1 484 ? -5.912 -41.126 14.469 1.00 91.81 484 SER A O 1
ATOM 3789 N N . TYR A 1 485 ? -6.910 -39.378 15.456 1.00 88.56 485 TYR A N 1
ATOM 3790 C CA . TYR A 1 485 ? -7.520 -40.115 16.567 1.00 88.56 485 TYR A CA 1
ATOM 3791 C C . TYR A 1 485 ? -8.914 -40.698 16.267 1.00 88.56 485 TYR A C 1
ATOM 3793 O O . TYR A 1 485 ? -9.503 -41.361 17.122 1.00 88.56 485 TYR A O 1
ATOM 3801 N N . CYS A 1 486 ? -9.508 -40.423 15.100 1.00 92.44 486 CYS A N 1
ATOM 3802 C CA . CYS A 1 486 ? -10.907 -40.760 14.843 1.00 92.44 486 CYS A CA 1
ATOM 3803 C C . CYS A 1 486 ? -11.080 -42.228 14.390 1.00 92.44 486 CYS A C 1
ATOM 3805 O O . CYS A 1 486 ? -10.593 -42.599 13.317 1.00 92.44 486 CYS A O 1
ATOM 3807 N N . PRO A 1 487 ? -11.873 -43.052 15.107 1.00 91.62 487 PRO A N 1
ATOM 3808 C CA . PRO A 1 487 ? -12.053 -44.467 14.765 1.00 91.62 487 PRO A CA 1
ATOM 3809 C C . PRO A 1 487 ? -12.761 -44.678 13.417 1.00 91.62 487 PRO A C 1
ATOM 3811 O O . PRO A 1 487 ? -12.470 -45.637 12.705 1.00 91.62 487 PRO A O 1
ATOM 3814 N N . TYR A 1 488 ? -13.649 -43.763 13.013 1.00 94.75 488 TYR A N 1
ATOM 3815 C CA . TYR A 1 488 ? -14.295 -43.811 11.697 1.00 94.75 488 TYR A CA 1
ATOM 3816 C C . TYR A 1 488 ? -13.326 -43.469 10.557 1.00 94.75 488 TYR A C 1
ATOM 3818 O O . TYR A 1 488 ? -13.497 -43.972 9.448 1.00 94.75 488 TYR A O 1
ATOM 3826 N N . CYS A 1 489 ? -12.293 -42.658 10.820 1.00 94.75 489 CYS A N 1
ATOM 3827 C CA . CYS A 1 489 ? -11.229 -42.394 9.849 1.00 94.75 489 CYS A CA 1
ATOM 3828 C C . CYS A 1 489 ? -10.376 -43.647 9.656 1.00 94.75 489 CYS A C 1
ATOM 3830 O O . CYS A 1 489 ? -10.170 -44.074 8.525 1.00 94.75 489 CYS A O 1
ATOM 3832 N N . HIS A 1 490 ? -9.977 -44.308 10.747 1.00 95.25 490 HIS A N 1
ATOM 3833 C CA . HIS A 1 490 ? -9.253 -45.585 10.675 1.00 95.25 490 HIS A CA 1
ATOM 3834 C C . HIS A 1 490 ? -10.058 -46.658 9.943 1.00 95.25 490 HIS A C 1
ATOM 3836 O O . HIS A 1 490 ? -9.503 -47.407 9.141 1.00 95.25 490 HIS A O 1
ATOM 3842 N N . LYS A 1 491 ? -11.376 -46.700 10.171 1.00 94.62 491 LYS A N 1
ATOM 3843 C CA . LYS A 1 491 ? -12.294 -47.585 9.450 1.00 94.62 491 LYS A CA 1
ATOM 3844 C C . LYS A 1 491 ? -12.289 -47.311 7.939 1.00 94.62 491 LYS A C 1
ATOM 3846 O O . LYS A 1 491 ? -12.102 -48.253 7.174 1.00 94.62 491 LYS A O 1
ATOM 3851 N N . ALA A 1 492 ? -12.457 -46.055 7.512 1.00 96.44 492 ALA A N 1
ATOM 3852 C CA . ALA A 1 492 ? -12.423 -45.686 6.091 1.00 96.44 492 ALA A CA 1
ATOM 3853 C C . ALA A 1 492 ? -11.091 -46.077 5.436 1.00 96.44 492 ALA A C 1
ATOM 3855 O O . ALA A 1 492 ? -11.075 -46.745 4.404 1.00 96.44 492 ALA A O 1
ATOM 3856 N N . LEU A 1 493 ? -9.976 -45.719 6.082 1.00 96.19 493 LEU A N 1
ATOM 3857 C CA . LEU A 1 493 ? -8.630 -46.014 5.596 1.00 96.19 493 LEU A CA 1
ATOM 3858 C C . LEU A 1 493 ? -8.399 -47.522 5.467 1.00 96.19 493 LEU A C 1
ATOM 3860 O O . LEU A 1 493 ? -7.917 -47.966 4.434 1.00 96.19 493 LEU A O 1
ATOM 3864 N N . ARG A 1 494 ? -8.822 -48.323 6.455 1.00 96.81 494 ARG A N 1
ATOM 3865 C CA . ARG A 1 494 ? -8.716 -49.789 6.411 1.00 96.81 494 ARG A CA 1
ATOM 3866 C C . ARG A 1 494 ? -9.386 -50.381 5.170 1.00 96.81 494 ARG A C 1
ATOM 3868 O O . ARG A 1 494 ? -8.790 -51.243 4.530 1.00 96.81 494 ARG A O 1
ATOM 3875 N N . TYR A 1 495 ? -10.611 -49.963 4.853 1.00 95.62 495 TYR A N 1
ATOM 3876 C CA . TYR A 1 495 ? -11.339 -50.499 3.700 1.00 95.62 495 TYR A CA 1
ATOM 3877 C C . TYR A 1 495 ? -10.776 -49.991 2.370 1.00 95.62 495 TYR A C 1
ATOM 3879 O O . TYR A 1 495 ? -10.645 -50.783 1.442 1.00 95.62 495 TYR A O 1
ATOM 3887 N N . LEU A 1 496 ? -10.343 -48.728 2.292 1.00 94.88 496 LEU A N 1
ATOM 3888 C CA . LEU A 1 496 ? -9.632 -48.214 1.116 1.00 94.88 496 LEU A CA 1
ATOM 3889 C C . LEU A 1 496 ? -8.328 -48.983 0.867 1.00 94.88 496 LEU A C 1
ATOM 3891 O O . LEU A 1 496 ? -8.095 -49.427 -0.255 1.00 94.88 496 LEU A O 1
ATOM 3895 N N . SER A 1 497 ? -7.524 -49.248 1.905 1.00 93.81 497 SER A N 1
ATOM 3896 C CA . SER A 1 497 ? -6.293 -50.042 1.776 1.00 93.81 497 SER A CA 1
ATOM 3897 C C . SER A 1 497 ? -6.544 -51.461 1.250 1.00 93.81 497 SER A C 1
ATOM 3899 O O . SER A 1 497 ? -5.700 -51.998 0.540 1.00 93.81 497 SER A O 1
ATOM 3901 N N . GLN A 1 498 ? -7.690 -52.076 1.566 1.00 93.25 498 GLN A N 1
ATOM 3902 C CA . GLN A 1 498 ? -8.036 -53.423 1.085 1.00 93.25 498 GLN A CA 1
ATOM 3903 C C . GLN A 1 498 ? -8.347 -53.473 -0.415 1.00 93.25 498 GLN A C 1
ATOM 3905 O O . GLN A 1 498 ? -8.225 -54.537 -1.016 1.00 93.25 498 GLN A O 1
ATOM 3910 N N . THR A 1 499 ? -8.710 -52.344 -1.029 1.00 90.75 499 THR A N 1
ATOM 3911 C CA . THR A 1 499 ? -8.965 -52.280 -2.477 1.00 90.75 499 THR A CA 1
ATOM 3912 C C . THR A 1 499 ? -7.689 -52.230 -3.318 1.00 90.75 499 THR A C 1
ATOM 3914 O O . THR A 1 499 ? -7.739 -52.535 -4.509 1.00 90.75 499 THR A O 1
ATOM 3917 N N . GLY A 1 500 ? -6.559 -51.850 -2.708 1.00 88.50 500 GLY A N 1
ATOM 3918 C CA . GLY A 1 500 ? -5.279 -51.627 -3.382 1.00 88.50 500 GLY A CA 1
ATOM 3919 C C . GLY A 1 500 ? -5.108 -50.241 -4.017 1.00 88.50 500 GLY A C 1
ATOM 3920 O O . GLY A 1 500 ? -4.043 -49.984 -4.570 1.00 88.50 500 GLY A O 1
ATOM 3921 N N . CYS A 1 501 ? -6.101 -49.345 -3.932 1.00 88.81 501 CYS A N 1
ATOM 3922 C CA . CYS A 1 501 ? -5.996 -48.001 -4.508 1.00 88.81 501 CYS A CA 1
ATOM 3923 C C . CYS A 1 501 ? -5.024 -47.100 -3.729 1.00 88.81 501 CYS A C 1
ATOM 3925 O O . CYS A 1 501 ? -4.917 -47.179 -2.498 1.00 88.81 501 CYS A O 1
ATOM 3927 N N . HIS A 1 502 ? -4.383 -46.162 -4.425 1.00 90.00 502 HIS A N 1
ATOM 3928 C CA . HIS A 1 502 ? -3.657 -45.077 -3.771 1.00 90.00 502 HIS A CA 1
ATOM 3929 C C . HIS A 1 502 ? -4.622 -43.980 -3.310 1.00 90.00 502 HIS A C 1
ATOM 3931 O O . HIS A 1 502 ? -5.490 -43.545 -4.059 1.00 90.00 502 HIS A O 1
ATOM 3937 N N . TYR A 1 503 ? -4.440 -43.489 -2.083 1.00 92.88 503 TYR A N 1
ATOM 3938 C CA . TYR A 1 503 ? -5.228 -42.386 -1.534 1.00 92.88 503 TYR A CA 1
ATOM 3939 C C . TYR A 1 503 ? -4.346 -41.354 -0.833 1.00 92.88 503 TYR A C 1
ATOM 3941 O O . TYR A 1 503 ? -3.280 -41.674 -0.300 1.00 92.88 503 TYR A O 1
ATOM 3949 N N . LEU A 1 504 ? -4.817 -40.108 -0.805 1.00 94.00 504 LEU A N 1
ATOM 3950 C CA . LEU A 1 504 ? -4.268 -39.047 0.032 1.00 94.00 504 LEU A CA 1
ATOM 3951 C C . LEU A 1 504 ? -5.062 -38.972 1.341 1.00 94.00 504 LEU A C 1
ATOM 3953 O O . LEU A 1 504 ? -6.273 -38.778 1.312 1.00 94.00 504 LEU A O 1
ATOM 3957 N N . ASN A 1 505 ? -4.388 -39.094 2.485 1.00 95.25 505 ASN A N 1
ATOM 3958 C CA . ASN A 1 505 ? -4.998 -38.873 3.798 1.00 95.25 505 ASN A CA 1
ATOM 3959 C C . ASN A 1 505 ? -4.544 -37.527 4.374 1.00 95.25 505 ASN A C 1
ATOM 3961 O O . ASN A 1 505 ? -3.344 -37.281 4.484 1.00 95.25 505 ASN A O 1
ATOM 3965 N N . ILE A 1 506 ? -5.499 -36.687 4.765 1.00 93.00 506 ILE A N 1
ATOM 3966 C CA . ILE A 1 506 ? -5.270 -35.378 5.377 1.00 93.00 506 ILE A CA 1
ATOM 3967 C C . ILE A 1 506 ? -5.858 -35.401 6.784 1.00 93.00 506 ILE A C 1
ATOM 3969 O O . ILE A 1 506 ? -7.078 -35.409 6.958 1.00 93.00 506 ILE A O 1
ATOM 3973 N N . ASN A 1 507 ? -4.981 -35.380 7.786 1.00 93.06 507 ASN A N 1
ATOM 3974 C CA . ASN A 1 507 ? -5.364 -35.298 9.190 1.00 93.06 507 ASN A CA 1
ATOM 3975 C C . ASN A 1 507 ? -5.591 -33.832 9.574 1.00 93.06 507 ASN A C 1
ATOM 3977 O O . ASN A 1 507 ? -4.657 -33.038 9.645 1.00 93.06 507 ASN A O 1
ATOM 3981 N N . LEU A 1 508 ? -6.847 -33.459 9.805 1.00 90.50 508 LEU A N 1
ATOM 3982 C CA . LEU A 1 508 ? -7.234 -32.086 10.122 1.00 90.50 508 LEU A CA 1
ATOM 3983 C C . LEU A 1 508 ? -6.748 -31.646 11.508 1.00 90.50 508 LEU A C 1
ATOM 3985 O O . LEU A 1 508 ? -6.505 -30.471 11.724 1.00 90.50 508 LEU A O 1
ATOM 3989 N N . ASP A 1 509 ? -6.592 -32.563 12.456 1.00 86.81 509 ASP A N 1
ATOM 3990 C CA . ASP A 1 509 ? -6.079 -32.277 13.802 1.00 86.81 509 ASP A CA 1
ATOM 3991 C C . ASP A 1 509 ? -4.567 -32.016 13.852 1.00 86.81 509 ASP A C 1
ATOM 3993 O O . ASP A 1 509 ? -4.077 -31.466 14.831 1.00 86.81 509 ASP A O 1
ATOM 3997 N N . GLU A 1 510 ? -3.841 -32.363 12.792 1.00 87.94 510 GLU A N 1
ATOM 3998 C CA . GLU A 1 510 ? -2.408 -32.086 12.643 1.00 87.94 510 GLU A CA 1
ATOM 3999 C C . GLU A 1 510 ? -2.159 -30.772 11.879 1.00 87.94 510 GLU A C 1
ATOM 4001 O O . GLU A 1 510 ? -1.014 -30.406 11.611 1.00 87.94 510 GLU A O 1
ATOM 4006 N N . ARG A 1 511 ? -3.231 -30.048 11.520 1.00 84.38 511 ARG A N 1
ATOM 4007 C CA . ARG A 1 511 ? -3.179 -28.809 10.741 1.00 84.38 511 ARG A CA 1
ATOM 4008 C C . ARG A 1 511 ? -3.632 -27.593 11.557 1.00 84.38 511 ARG A C 1
ATOM 4010 O O . ARG A 1 511 ? -4.679 -27.664 12.201 1.00 84.38 511 ARG A O 1
ATOM 4017 N N . PRO A 1 512 ? -2.932 -26.445 11.456 1.00 59.97 512 PRO A N 1
ATOM 4018 C CA . PRO A 1 512 ? -3.359 -25.198 12.096 1.00 59.97 512 PRO A CA 1
ATOM 4019 C C . PRO A 1 512 ? -4.723 -24.681 11.611 1.00 59.97 512 PRO A C 1
ATOM 4021 O O . PRO A 1 512 ? -5.431 -24.052 12.384 1.00 59.97 512 PRO A O 1
ATOM 4024 N N . ASP A 1 513 ? -5.085 -24.958 10.353 1.00 78.81 513 ASP A N 1
ATOM 4025 C CA . ASP A 1 513 ? -6.330 -24.543 9.680 1.00 78.81 513 ASP A CA 1
ATOM 4026 C C . ASP A 1 513 ? -7.379 -25.674 9.591 1.00 78.81 513 ASP A C 1
ATOM 4028 O O . ASP A 1 513 ? -8.299 -25.659 8.765 1.00 78.81 513 ASP A O 1
ATOM 4032 N N . GLY A 1 514 ? -7.215 -26.723 10.403 1.00 85.19 514 GLY A N 1
ATOM 4033 C CA . GLY A 1 514 ? -8.033 -27.930 10.326 1.00 85.19 514 GLY A CA 1
ATOM 4034 C C . GLY A 1 514 ? -9.520 -27.710 10.607 1.00 85.19 514 GLY A C 1
ATOM 4035 O O . GLY A 1 514 ? -10.366 -28.384 10.012 1.00 85.19 514 GLY A O 1
ATOM 4036 N N . ALA A 1 515 ? -9.859 -26.772 11.496 1.00 82.88 515 ALA A N 1
ATOM 4037 C CA . ALA A 1 515 ? -11.243 -26.458 11.854 1.00 82.88 515 ALA A CA 1
ATOM 4038 C C . ALA A 1 515 ? -11.977 -25.735 10.710 1.00 82.88 515 ALA A C 1
ATOM 4040 O O . ALA A 1 515 ? -13.148 -26.010 10.421 1.00 82.88 515 ALA A O 1
ATOM 4041 N N . GLU A 1 516 ? -11.270 -24.856 10.013 1.00 84.56 516 GLU A N 1
ATOM 4042 C CA . GLU A 1 516 ? -11.741 -24.096 8.865 1.00 84.56 516 GLU A CA 1
ATOM 4043 C C . GLU A 1 516 ? -11.925 -25.011 7.651 1.00 84.56 516 GLU A C 1
ATOM 4045 O O . GLU A 1 516 ? -12.965 -24.959 6.992 1.00 84.56 516 GLU A O 1
ATOM 4050 N N . ILE A 1 517 ? -10.985 -25.933 7.409 1.00 89.56 517 ILE A N 1
ATOM 4051 C CA . ILE A 1 517 ? -11.138 -26.982 6.389 1.00 89.56 517 ILE A CA 1
ATOM 4052 C C . ILE A 1 517 ? -12.347 -27.870 6.705 1.00 89.56 517 ILE A C 1
ATOM 4054 O O . ILE A 1 517 ? -13.142 -28.166 5.812 1.00 89.56 517 ILE A O 1
ATOM 4058 N N . GLN A 1 518 ? -12.543 -28.265 7.968 1.00 92.00 518 GLN A N 1
ATOM 4059 C CA . GLN A 1 518 ? -13.715 -29.048 8.373 1.00 92.00 518 GLN A CA 1
ATOM 4060 C C . GLN A 1 518 ? -15.030 -28.286 8.117 1.00 92.00 518 GLN A C 1
ATOM 4062 O O . GLN A 1 518 ? -16.019 -28.884 7.689 1.00 92.00 518 GLN A O 1
ATOM 4067 N N . SER A 1 519 ? -15.038 -26.966 8.317 1.00 84.94 519 SER A N 1
ATOM 4068 C CA . SER A 1 519 ? -16.187 -26.097 8.023 1.00 84.94 519 SER A CA 1
ATOM 4069 C C . SER A 1 519 ? -16.445 -25.949 6.517 1.00 84.94 519 SER A C 1
ATOM 4071 O O . SER A 1 519 ? -17.599 -25.976 6.074 1.00 84.94 519 SER A O 1
ATOM 4073 N N . ALA A 1 520 ? -15.384 -25.863 5.710 1.00 85.94 520 ALA A N 1
ATOM 4074 C CA . ALA A 1 520 ? -15.480 -25.860 4.253 1.00 85.94 520 ALA A CA 1
ATOM 4075 C C . ALA A 1 520 ? -16.031 -27.196 3.728 1.00 85.94 520 ALA A C 1
ATOM 4077 O O . ALA A 1 520 ? -16.965 -27.202 2.927 1.00 85.94 520 ALA A O 1
ATOM 4078 N N . LEU A 1 521 ? -15.533 -28.325 4.245 1.00 93.88 521 LEU A N 1
ATOM 4079 C CA . LEU A 1 521 ? -16.047 -29.663 3.935 1.00 93.88 521 LEU A CA 1
ATOM 4080 C C . LEU A 1 521 ? -17.527 -29.789 4.294 1.00 93.88 521 LEU A C 1
ATOM 4082 O O . LEU A 1 521 ? -18.312 -30.229 3.462 1.00 93.88 521 LEU A O 1
ATOM 4086 N N . ALA A 1 522 ? -17.934 -29.324 5.478 1.00 90.31 522 ALA A N 1
ATOM 4087 C CA . ALA A 1 522 ? -19.336 -29.320 5.883 1.00 90.31 522 ALA A CA 1
ATOM 4088 C C . ALA A 1 522 ? -20.228 -28.498 4.942 1.00 90.31 522 ALA A C 1
ATOM 4090 O O . ALA A 1 522 ? -21.367 -28.883 4.692 1.00 90.31 522 ALA A O 1
ATOM 4091 N N . SER A 1 523 ? -19.712 -27.390 4.407 1.00 86.38 523 SER A N 1
ATOM 4092 C CA . SER A 1 523 ? -20.432 -26.563 3.433 1.00 86.38 523 SER A CA 1
ATOM 4093 C C . SER A 1 523 ? -20.520 -27.231 2.056 1.00 86.38 523 SER A C 1
ATOM 4095 O O . SER A 1 523 ? -21.510 -27.049 1.355 1.00 86.38 523 SER A O 1
ATOM 4097 N N . LEU A 1 524 ? -19.504 -28.013 1.675 1.00 88.25 524 LEU A N 1
ATOM 4098 C CA . LEU A 1 524 ? -19.423 -28.691 0.380 1.00 88.25 524 LEU A CA 1
ATOM 4099 C C . LEU A 1 524 ? -20.228 -29.998 0.337 1.00 88.25 524 LEU A C 1
ATOM 4101 O O . LEU A 1 524 ? -20.882 -30.281 -0.661 1.00 88.25 524 LEU A O 1
ATOM 4105 N N . THR A 1 525 ? -20.168 -30.804 1.399 1.00 91.50 525 THR A N 1
ATOM 4106 C CA . THR A 1 525 ? -20.751 -32.159 1.444 1.00 91.50 525 THR A CA 1
ATOM 4107 C C . THR A 1 525 ? -21.998 -32.253 2.319 1.00 91.50 525 THR A C 1
ATOM 4109 O O . THR A 1 525 ? -22.658 -33.289 2.344 1.00 91.50 525 THR A O 1
ATOM 4112 N N . GLY A 1 526 ? -22.301 -31.212 3.101 1.00 89.44 526 GLY A N 1
ATOM 4113 C CA . GLY A 1 526 ? -23.307 -31.257 4.164 1.00 89.44 526 GLY A CA 1
ATOM 4114 C C . GLY A 1 526 ? -22.856 -32.018 5.420 1.00 89.44 526 GLY A C 1
ATOM 4115 O O . GLY A 1 526 ? -23.579 -32.033 6.419 1.00 89.44 526 GLY A O 1
ATOM 4116 N N . ARG A 1 527 ? -21.666 -32.643 5.423 1.00 89.50 527 ARG A N 1
ATOM 4117 C CA . ARG A 1 527 ? -21.186 -33.485 6.527 1.00 89.50 527 ARG A CA 1
ATOM 4118 C C . ARG A 1 527 ? -20.240 -32.722 7.451 1.00 89.50 527 ARG A C 1
ATOM 4120 O O . ARG A 1 527 ? -19.096 -32.437 7.114 1.00 89.50 527 ARG A O 1
ATOM 4127 N N . ARG A 1 528 ? -20.703 -32.469 8.679 1.00 88.44 528 ARG A N 1
ATOM 4128 C CA . ARG A 1 528 ? -19.918 -31.808 9.744 1.00 88.44 528 ARG A CA 1
ATOM 4129 C C . ARG A 1 528 ? -18.904 -32.720 10.438 1.00 88.44 528 ARG A C 1
ATOM 4131 O O . ARG A 1 528 ? -18.040 -32.231 11.161 1.00 88.44 528 ARG A O 1
ATOM 4138 N N . THR A 1 529 ? -19.027 -34.032 10.269 1.00 91.56 529 THR A N 1
ATOM 4139 C CA . THR A 1 529 ? -18.189 -35.043 10.925 1.00 91.56 529 THR A CA 1
ATOM 4140 C C . THR A 1 529 ? -17.080 -35.545 10.002 1.00 91.56 529 THR A C 1
ATOM 4142 O O . THR A 1 529 ? -17.163 -35.427 8.783 1.00 91.56 529 THR A O 1
ATOM 4145 N N . VAL A 1 530 ? -16.025 -36.112 10.589 1.00 94.88 530 VAL A N 1
ATOM 4146 C CA . VAL A 1 530 ? -14.956 -36.809 9.860 1.00 94.88 530 VAL A CA 1
ATOM 4147 C C . VAL A 1 530 ? -15.153 -38.332 9.938 1.00 94.88 530 VAL A C 1
ATOM 4149 O O . VAL A 1 530 ? -15.708 -38.814 10.930 1.00 94.88 530 VAL A O 1
ATOM 4152 N N . PRO A 1 531 ? -14.686 -39.104 8.941 1.00 97.12 531 PRO A N 1
ATOM 4153 C CA . PRO A 1 531 ? -14.019 -38.643 7.724 1.00 97.12 531 PRO A CA 1
ATOM 4154 C C . PRO A 1 531 ? -14.998 -38.104 6.670 1.00 97.12 531 PRO A C 1
ATOM 4156 O O . PRO A 1 531 ? -16.160 -38.507 6.631 1.00 97.12 531 PRO A O 1
ATOM 4159 N N . ASN A 1 532 ? -14.492 -37.229 5.799 1.00 97.94 532 ASN A N 1
ATOM 4160 C CA . ASN A 1 532 ? -15.063 -36.968 4.478 1.00 97.94 532 ASN A CA 1
ATOM 4161 C C . ASN A 1 532 ? -14.182 -37.671 3.436 1.00 97.94 532 ASN A C 1
ATOM 4163 O O . ASN A 1 532 ? -13.000 -37.347 3.314 1.00 97.94 532 ASN A O 1
ATOM 4167 N N . VAL A 1 533 ? -14.749 -38.633 2.713 1.00 97.44 533 VAL A N 1
ATOM 4168 C CA . VAL A 1 533 ? -14.054 -39.441 1.706 1.00 97.44 533 VAL A CA 1
ATOM 4169 C C . VAL A 1 533 ? -14.546 -39.053 0.315 1.00 97.44 533 VAL A C 1
ATOM 4171 O O . VAL A 1 533 ? -15.754 -38.949 0.084 1.00 97.44 533 VAL A O 1
ATOM 4174 N N . PHE A 1 534 ? -13.608 -38.841 -0.605 1.00 97.69 534 PHE A N 1
ATOM 4175 C CA . PHE A 1 534 ? -13.866 -38.501 -1.999 1.00 97.69 534 PHE A CA 1
ATOM 4176 C C . PHE A 1 534 ? -13.190 -39.501 -2.932 1.00 97.69 534 PHE A C 1
ATOM 4178 O O . PHE A 1 534 ? -12.033 -39.862 -2.711 1.00 97.69 534 PHE A O 1
ATOM 4185 N N . ILE A 1 535 ? -13.901 -39.904 -3.986 1.00 95.75 535 ILE A N 1
ATOM 4186 C CA . ILE A 1 535 ? -13.386 -40.721 -5.091 1.00 95.75 535 ILE A CA 1
ATOM 4187 C C . ILE A 1 535 ? -13.796 -40.042 -6.399 1.00 95.75 535 ILE A C 1
ATOM 4189 O O . ILE A 1 535 ? -14.967 -39.713 -6.576 1.00 95.75 535 ILE A O 1
ATOM 4193 N N . ASN A 1 536 ? -12.842 -39.797 -7.301 1.00 92.75 536 ASN A N 1
ATOM 4194 C CA . ASN A 1 536 ? -13.048 -39.096 -8.574 1.00 92.75 536 ASN A CA 1
ATOM 4195 C C . ASN A 1 536 ? -13.866 -37.805 -8.415 1.00 92.75 536 ASN A C 1
ATOM 4197 O O . ASN A 1 536 ? -14.841 -37.561 -9.123 1.00 92.75 536 ASN A O 1
ATOM 4201 N N . GLN A 1 537 ? -13.459 -36.982 -7.448 1.00 92.50 537 GLN A N 1
ATOM 4202 C CA . GLN A 1 537 ? -14.079 -35.700 -7.104 1.00 92.50 537 GLN A CA 1
ATOM 4203 C C . GLN A 1 537 ? -15.492 -35.766 -6.497 1.00 92.50 537 GLN A C 1
ATOM 4205 O O . GLN A 1 537 ? -16.042 -34.732 -6.119 1.00 92.50 537 GLN A O 1
ATOM 4210 N N . GLN A 1 538 ? -16.072 -36.957 -6.330 1.00 94.19 538 GLN A N 1
ATOM 4211 C CA . GLN A 1 538 ? -17.385 -37.144 -5.714 1.00 94.19 538 GLN A CA 1
ATOM 4212 C C . GLN A 1 538 ? -17.254 -37.582 -4.257 1.00 94.19 538 GLN A C 1
ATOM 4214 O O . GLN A 1 538 ? -16.445 -38.447 -3.928 1.00 94.19 538 GLN A O 1
ATOM 4219 N N . SER A 1 539 ? -18.057 -36.986 -3.371 1.00 95.94 539 SER A N 1
ATOM 4220 C CA . SER A 1 539 ? -18.108 -37.410 -1.970 1.00 95.94 539 SER A CA 1
ATOM 4221 C C . SER A 1 539 ? -18.864 -38.729 -1.850 1.00 95.94 539 SER A C 1
ATOM 4223 O O . SER A 1 539 ? -20.000 -38.830 -2.307 1.00 95.94 539 SER A O 1
ATOM 4225 N N . ILE A 1 540 ? -18.252 -39.711 -1.191 1.00 95.00 540 ILE A N 1
ATOM 4226 C CA . ILE A 1 540 ? -18.872 -41.011 -0.895 1.00 95.00 540 ILE A CA 1
ATOM 4227 C C . ILE A 1 540 ? -19.290 -41.138 0.578 1.00 95.00 540 ILE A C 1
ATOM 4229 O O . ILE A 1 540 ? -19.668 -42.214 1.029 1.00 95.00 540 ILE A O 1
ATOM 4233 N N . GLY A 1 541 ? -19.212 -40.048 1.346 1.00 94.19 541 GLY A N 1
ATOM 4234 C CA . GLY A 1 541 ? -19.540 -40.028 2.770 1.00 94.19 541 GLY A CA 1
ATOM 4235 C C . GLY A 1 541 ? -18.324 -40.245 3.671 1.00 94.19 541 GLY A C 1
ATOM 4236 O O . GLY A 1 541 ? -17.275 -39.639 3.467 1.00 94.19 541 GLY A O 1
ATOM 4237 N N . GLY A 1 542 ? -18.488 -41.037 4.729 1.00 95.69 542 GLY A N 1
ATOM 4238 C CA . GLY A 1 542 ? -17.482 -41.260 5.767 1.00 95.69 542 GLY A CA 1
ATOM 4239 C C . GLY A 1 542 ? -17.202 -42.737 6.016 1.00 95.69 542 GLY A C 1
ATOM 4240 O O . GLY A 1 542 ? -17.319 -43.566 5.118 1.00 95.69 542 GLY A O 1
ATOM 4241 N N . GLY A 1 543 ? -16.800 -43.077 7.244 1.00 94.19 543 GLY A N 1
ATOM 4242 C CA . GLY A 1 543 ? -16.307 -44.419 7.573 1.00 94.19 543 GLY A CA 1
ATOM 4243 C C . GLY A 1 543 ? -17.327 -45.535 7.359 1.00 94.19 543 GLY A C 1
ATOM 4244 O O . GLY A 1 543 ? -16.985 -46.562 6.778 1.00 94.19 543 GLY A O 1
ATOM 4245 N N . ASP A 1 544 ? -18.570 -45.331 7.795 1.00 95.00 544 ASP A N 1
ATOM 4246 C CA . ASP A 1 544 ? -19.632 -46.335 7.648 1.00 95.00 544 ASP A CA 1
ATOM 4247 C C . ASP A 1 544 ? -20.101 -46.466 6.195 1.00 95.00 544 ASP A C 1
ATOM 4249 O O . ASP A 1 544 ? -20.349 -47.573 5.726 1.00 95.00 544 ASP A O 1
ATOM 4253 N N . ASP A 1 545 ? -20.141 -45.355 5.456 1.00 96.12 545 ASP A N 1
ATOM 4254 C CA . ASP A 1 545 ? -20.481 -45.353 4.030 1.00 96.12 545 ASP A CA 1
ATOM 4255 C C . ASP A 1 545 ? -19.413 -46.101 3.213 1.00 96.12 545 ASP A C 1
ATOM 4257 O O . ASP A 1 545 ? -19.729 -46.929 2.361 1.00 96.12 545 ASP A O 1
ATOM 4261 N N . THR A 1 546 ? -18.134 -45.892 3.545 1.00 96.25 546 THR A N 1
ATOM 4262 C CA . THR A 1 546 ? -17.004 -46.601 2.920 1.00 96.25 546 THR A CA 1
ATOM 4263 C C . THR A 1 546 ? -17.067 -48.105 3.205 1.00 96.25 546 THR A C 1
ATOM 4265 O O . THR A 1 546 ? -16.871 -48.921 2.306 1.00 96.25 546 THR A O 1
ATOM 4268 N N . GLU A 1 547 ? -17.374 -48.490 4.448 1.00 96.75 547 GLU A N 1
ATOM 4269 C CA . GLU A 1 547 ? -17.576 -49.890 4.838 1.00 96.75 547 GLU A CA 1
ATOM 4270 C C . GLU A 1 547 ? -18.739 -50.535 4.076 1.00 96.75 547 GLU A C 1
ATOM 4272 O O . GLU A 1 547 ? -18.614 -51.660 3.587 1.00 96.75 547 GLU A O 1
ATOM 4277 N N . TYR A 1 548 ? -19.863 -49.828 3.969 1.00 95.75 548 TYR A N 1
ATOM 4278 C CA . TYR A 1 548 ? -21.029 -50.295 3.234 1.00 95.75 548 TYR A CA 1
ATOM 4279 C C . TYR A 1 548 ? -20.689 -50.545 1.760 1.00 95.75 548 TYR A C 1
ATOM 4281 O O . TYR A 1 548 ? -20.901 -51.658 1.277 1.00 95.75 548 TYR A O 1
ATOM 4289 N N . LEU A 1 549 ? -20.072 -49.567 1.084 1.00 96.19 549 LEU A N 1
ATOM 4290 C CA . LEU A 1 549 ? -19.652 -49.687 -0.316 1.00 96.19 549 LEU A CA 1
ATOM 4291 C C . LEU A 1 549 ? -18.659 -50.836 -0.528 1.00 96.19 549 LEU A C 1
ATOM 4293 O O . LEU A 1 549 ? -18.696 -51.512 -1.556 1.00 96.19 549 LEU A O 1
ATOM 4297 N N . TYR A 1 550 ? -17.767 -51.087 0.433 1.00 94.88 550 TYR A N 1
ATOM 4298 C CA . TYR A 1 550 ? -16.853 -52.225 0.361 1.00 94.88 550 TYR A CA 1
ATOM 4299 C C . TYR A 1 550 ? -17.610 -53.556 0.429 1.00 94.88 550 TYR A C 1
ATOM 4301 O O . TYR A 1 550 ? -17.400 -54.436 -0.406 1.00 94.88 550 TYR A O 1
ATOM 4309 N N . ARG A 1 551 ? -18.539 -53.699 1.382 1.00 94.12 551 ARG A N 1
ATOM 4310 C CA . ARG A 1 551 ? -19.322 -54.932 1.570 1.00 94.12 551 ARG A CA 1
ATOM 4311 C C . ARG A 1 551 ? -20.254 -55.237 0.397 1.00 94.12 551 ARG A C 1
ATOM 4313 O O . ARG A 1 551 ? -20.496 -56.408 0.120 1.00 94.12 551 ARG A O 1
ATOM 4320 N N . THR A 1 552 ? -20.764 -54.217 -0.292 1.00 94.56 552 THR A N 1
ATOM 4321 C CA . THR A 1 552 ? -21.588 -54.384 -1.502 1.00 94.56 552 THR A CA 1
ATOM 4322 C C . THR A 1 552 ? -20.755 -54.606 -2.771 1.00 94.56 552 THR A C 1
ATOM 4324 O O . THR A 1 552 ? -21.318 -54.846 -3.840 1.00 94.56 552 THR A O 1
ATOM 4327 N N . GLY A 1 553 ? -19.420 -54.538 -2.678 1.00 92.69 553 GLY A N 1
ATOM 4328 C CA . GLY A 1 553 ? -18.498 -54.634 -3.813 1.00 92.69 553 GLY A CA 1
ATOM 4329 C C . GLY A 1 553 ? -18.482 -53.394 -4.714 1.00 92.69 553 GLY A C 1
ATOM 4330 O O . GLY A 1 553 ? -17.828 -53.393 -5.756 1.00 92.69 553 GLY A O 1
ATOM 4331 N N . GLU A 1 554 ? -19.196 -52.334 -4.339 1.00 94.12 554 GLU A N 1
ATOM 4332 C CA . GLU A 1 554 ? -19.291 -51.087 -5.096 1.00 94.12 554 GLU A CA 1
ATOM 4333 C C . GLU A 1 554 ? -18.022 -50.241 -4.959 1.00 94.12 554 GLU A C 1
ATOM 4335 O O . GLU A 1 554 ? -17.570 -49.653 -5.941 1.00 94.12 554 GLU A O 1
ATOM 4340 N N . LEU A 1 555 ? -17.370 -50.269 -3.791 1.00 94.06 555 LEU A N 1
ATOM 4341 C CA . LEU A 1 555 ? -16.112 -49.553 -3.567 1.00 94.06 555 LEU A CA 1
ATOM 4342 C C . LEU A 1 555 ? -15.026 -50.008 -4.549 1.00 94.06 555 LEU A C 1
ATOM 4344 O O . LEU A 1 555 ? -14.336 -49.170 -5.119 1.00 94.06 555 LEU A O 1
ATOM 4348 N N . GLN A 1 556 ? -14.929 -51.318 -4.808 1.00 92.06 556 GLN A N 1
ATOM 4349 C CA . GLN A 1 556 ? -13.952 -51.882 -5.744 1.00 92.06 556 GLN A CA 1
ATOM 4350 C C . GLN A 1 556 ? -14.172 -51.384 -7.180 1.00 92.06 556 GLN A C 1
ATOM 4352 O O . GLN A 1 556 ? -13.208 -51.225 -7.921 1.00 92.06 556 GLN A O 1
ATOM 4357 N N . LYS A 1 557 ? -15.428 -51.118 -7.565 1.00 92.38 557 LYS A N 1
ATOM 4358 C CA . LYS A 1 557 ? -15.774 -50.548 -8.876 1.00 92.38 557 LYS A CA 1
ATOM 4359 C C . LYS A 1 557 ? -15.416 -49.067 -8.949 1.00 92.38 557 LYS A C 1
ATOM 4361 O O . LYS A 1 557 ? -14.901 -48.623 -9.967 1.00 92.38 557 LYS A O 1
ATOM 4366 N N . LEU A 1 558 ? -15.666 -48.316 -7.873 1.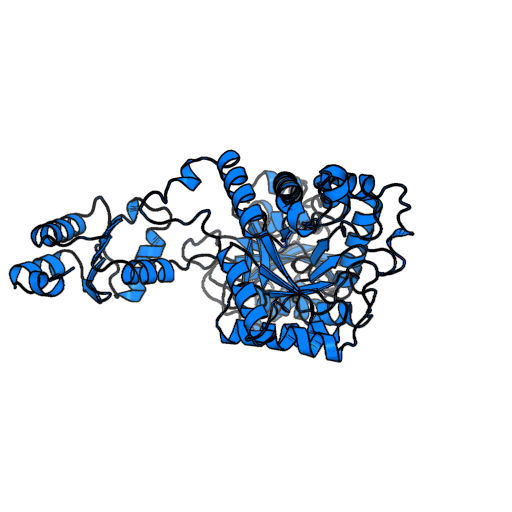00 91.38 558 LEU A N 1
ATOM 4367 C CA . LEU A 1 558 ? -15.394 -46.876 -7.810 1.00 91.38 558 LEU A CA 1
ATOM 4368 C C . LEU A 1 558 ? -13.900 -46.549 -7.909 1.00 91.38 558 LEU A C 1
ATOM 4370 O O . LEU A 1 558 ? -13.544 -45.528 -8.491 1.00 91.38 558 LEU A O 1
ATOM 4374 N N . VAL A 1 559 ? -13.038 -47.413 -7.368 1.00 92.44 559 VAL A N 1
ATOM 4375 C CA . VAL A 1 559 ? -11.576 -47.229 -7.393 1.00 92.44 559 VAL A CA 1
ATOM 4376 C C . VAL A 1 559 ? -10.873 -48.024 -8.496 1.00 92.44 559 VAL A C 1
ATOM 4378 O O . VAL A 1 559 ? -9.646 -48.065 -8.547 1.00 92.44 559 VAL A O 1
ATOM 4381 N N . GLN A 1 560 ? -11.622 -48.685 -9.381 1.00 87.06 560 GLN A N 1
ATOM 4382 C CA . GLN A 1 560 ? -11.040 -49.519 -10.427 1.00 87.06 560 GLN A CA 1
ATOM 4383 C C . GLN A 1 560 ? -10.239 -48.662 -11.421 1.00 87.06 560 GLN A C 1
ATOM 4385 O O . GLN A 1 560 ? -10.808 -47.872 -12.169 1.00 87.06 560 GLN A O 1
ATOM 4390 N N . GLY A 1 561 ? -8.918 -48.862 -11.456 1.00 73.38 561 GLY A N 1
ATOM 4391 C CA . GLY A 1 561 ? -8.010 -48.117 -12.336 1.00 73.38 561 GLY A CA 1
ATOM 4392 C C . GLY A 1 561 ? -7.471 -46.805 -11.753 1.00 73.38 561 GLY A C 1
ATOM 4393 O O . GLY A 1 561 ? -6.890 -46.034 -12.517 1.00 73.38 561 GLY A O 1
ATOM 4394 N N . LEU A 1 562 ? -7.658 -46.562 -10.446 1.00 81.62 562 LEU A N 1
ATOM 4395 C CA . LEU A 1 562 ? -7.132 -45.405 -9.705 1.00 81.62 562 LEU A CA 1
ATOM 4396 C C . LEU A 1 562 ? -5.895 -45.723 -8.858 1.00 81.62 562 LEU A C 1
ATOM 4398 O O . LEU A 1 562 ? -5.807 -46.851 -8.318 1.00 81.62 562 LEU A O 1
#

Sequence (562 aa):
MQVFLALGSNIGNRQKHLYTALSKLRRIASLKDTSFLYDTKAMYEENQSRFLNAVCKVETDMSPSDLLYACKRIEKEMGREKTYRMGPRVIDVDILFYGNDVVKINKVEGFDDLTIPHQRIAERGFVLKPMCDIAPDYVHPVTKKTVREMLSAVDAKDCIRVLPLPNGEVLNLQDRLLIMGILNVTPDSFSDGGKWNSLDSAVSHALQLIDEGADLLDIGGESTRPGAAAISVDEEIRRVIPVIRALREAGVRVPISVDTYHSEVARRAVEAGADLVNDISAGENDPAMLPFLAEAAVPVVLMHKRGNAVTMDKMTRYDDVVHEVADYCRQRADVLMQMGAPRWNIIVDPGLGFAKNTEQNCQLVKEIPRFNQVTGNMPLLIAASRKRFVGEITKVTKAEDRVMGTAAISMYSAEHGAQMVRVHDVKATKQVLDMYYGIVHPFDVFCINRGRGTHGFQNYFYWNQMDFVKSTIAAHPVVVFGKSYCPYCHKALRYLSQTGCHYLNINLDERPDGAEIQSALASLTGRRTVPNVFINQQSIGGGDDTEYLYRTGELQKLVQGL

Secondary structure (DSSP, 8-state):
-EEEEEEEE-SSSHHHHHHHHHHHHTTTSEEEEE--EEEE--SS-TTSPPEEEEEEEEE--S-HHHHHHHHHHHHHHTT----STT---S-EEEEEEETT--EEES--TTSPPEEES-TTGGG-HHHHHHHHHH-TTPBPTTT--BHHHHHTTS--TT-EEEEE-TTS-EEESSSS-EEEEEEE--GGGS-SSSSS-HHHHHHHHHHHHHHTT-SEEEEESS--STTPPP--HHHHHHHHHHHHHHHHHTT--S-EEEE-S-HHHHHHHHHHT--EEEETTTTSS-TTHHHHHHHH---EEEE---S-TTTGGG----SSHHHHHHHHHHHHHHHHHHTT--GGGEEEE--TTSS--HHHHHHHHHTHHHHHHHTTS--BEE--TT-HHHHHHHT--SSTTTHHHHHHHHHHHHHTT--EEEES-HHHHHHHHHHHHHHHS-THHHHTT-SSS---S---S---HHHHHHHHHHH-SEEEEE-TT-HHHHHHHHHHHHHT---EEEEGGGSTTHHHHHHHHHHHHS--SSPEEEETTEEEESHHHHHHHHHTTHHHHHTTT-

Radius of gyration: 26.83 Å; chains: 1; bounding box: 63×77×70 Å